Protein AF-0000000087545896 (afdb_homodimer)

Structure (mmCIF, N/CA/C/O backbone):
data_AF-0000000087545896-model_v1
#
loop_
_entity.id
_entity.type
_entity.pdbx_description
1 polymer PhaD
#
loop_
_atom_site.group_PDB
_atom_site.id
_atom_site.type_symbol
_atom_site.label_atom_id
_atom_site.label_alt_id
_atom_site.label_comp_id
_atom_site.label_asym_id
_atom_site.label_entity_id
_atom_site.label_seq_id
_atom_site.pdbx_PDB_ins_code
_atom_site.Cartn_x
_atom_site.Cartn_y
_atom_site.Cartn_z
_atom_site.occupancy
_atom_site.B_iso_or_equiv
_atom_site.auth_seq_id
_atom_site.auth_comp_id
_atom_site.auth_asym_id
_atom_site.auth_atom_id
_atom_site.pdbx_PDB_model_num
ATOM 1 N N . MET A 1 1 ? -28.578 -20.719 5.414 1 72.88 1 MET A N 1
ATOM 2 C CA . MET A 1 1 ? -27.656 -20.078 4.469 1 72.88 1 MET A CA 1
ATOM 3 C C . MET A 1 1 ? -27.5 -20.938 3.213 1 72.88 1 MET A C 1
ATOM 5 O O . MET A 1 1 ? -27.438 -22.172 3.297 1 72.88 1 MET A O 1
ATOM 9 N N . LYS A 1 2 ? -27.625 -20.297 2.045 1 90 2 LYS A N 1
ATOM 10 C CA . LYS A 1 2 ? -27.484 -21 0.767 1 90 2 LYS A CA 1
ATOM 11 C C . LYS A 1 2 ? -26.047 -21.484 0.567 1 90 2 LYS A C 1
ATOM 13 O O . LYS A 1 2 ? -25.109 -20.906 1.121 1 90 2 LYS A O 1
ATOM 18 N N . THR A 1 3 ? -25.922 -22.688 -0.006 1 94 3 THR A N 1
ATOM 19 C CA . THR A 1 3 ? -24.625 -23.312 -0.261 1 94 3 THR A CA 1
ATOM 20 C C . THR A 1 3 ? -23.672 -22.312 -0.908 1 94 3 THR A C 1
ATOM 22 O O . THR A 1 3 ? -22.484 -22.281 -0.563 1 94 3 THR A O 1
ATOM 25 N N . ARG A 1 4 ? -24.219 -21.562 -1.666 1 95.25 4 ARG A N 1
ATOM 26 C CA . ARG A 1 4 ? -23.422 -20.562 -2.363 1 95.25 4 ARG A CA 1
ATOM 27 C C . ARG A 1 4 ? -22.766 -19.609 -1.374 1 95.25 4 ARG A C 1
ATOM 29 O O . ARG A 1 4 ? -21.562 -19.312 -1.477 1 95.25 4 ARG A O 1
ATOM 36 N N . ASP A 1 5 ? -23.5 -19.109 -0.388 1 96.44 5 ASP A N 1
ATOM 37 C CA . ASP A 1 5 ? -22.984 -18.172 0.611 1 96.44 5 ASP A CA 1
ATOM 38 C C . ASP A 1 5 ? -21.953 -18.844 1.511 1 96.44 5 ASP A C 1
ATOM 40 O O . ASP A 1 5 ? -20.969 -18.219 1.909 1 96.44 5 ASP A O 1
ATOM 44 N N . ARG A 1 6 ? -22.188 -20.047 1.808 1 97.06 6 ARG A N 1
ATOM 45 C CA . ARG A 1 6 ? -21.25 -20.797 2.635 1 97.06 6 ARG A CA 1
ATOM 46 C C . ARG A 1 6 ? -19.906 -20.969 1.922 1 97.06 6 ARG A C 1
ATOM 48 O O . ARG A 1 6 ? -18.859 -20.906 2.551 1 97.06 6 ARG A O 1
ATOM 55 N N . ILE A 1 7 ? -20.047 -21.188 0.641 1 97.81 7 ILE A N 1
ATOM 56 C CA . ILE A 1 7 ? -18.844 -21.312 -0.163 1 97.81 7 ILE A CA 1
ATOM 57 C C . ILE A 1 7 ? -18.047 -20 -0.13 1 97.81 7 ILE A C 1
ATOM 59 O O . ILE A 1 7 ? -16.844 -20 0.077 1 97.81 7 ILE A O 1
ATOM 63 N N . LEU A 1 8 ? -18.766 -18.938 -0.292 1 98 8 LEU A N 1
ATOM 64 C CA . LEU A 1 8 ? -18.125 -17.625 -0.279 1 98 8 LEU A CA 1
ATOM 65 C C . LEU A 1 8 ? -17.469 -17.359 1.07 1 98 8 LEU A C 1
ATOM 67 O O . LEU A 1 8 ? -16.328 -16.875 1.128 1 98 8 LEU A O 1
ATOM 71 N N . GLU A 1 9 ? -18.109 -17.688 2.16 1 97.69 9 GLU A N 1
ATOM 72 C CA . GLU A 1 9 ? -17.562 -17.469 3.498 1 97.69 9 GLU A CA 1
ATOM 73 C C . GLU A 1 9 ? -16.312 -18.312 3.725 1 97.69 9 GLU A C 1
ATOM 75 O O . GLU A 1 9 ? -15.32 -17.812 4.27 1 97.69 9 GLU A O 1
ATOM 80 N N . CYS A 1 10 ? -16.359 -19.516 3.32 1 98.25 10 CYS A N 1
ATOM 81 C CA . CYS A 1 10 ? -15.219 -20.422 3.445 1 98.25 10 CYS A CA 1
ATOM 82 C C . CYS A 1 10 ? -14.047 -19.922 2.605 1 98.25 10 CYS A C 1
ATOM 84 O O . CYS A 1 10 ? -12.914 -19.891 3.078 1 98.25 10 CYS A O 1
ATOM 86 N N . ALA A 1 11 ? -14.359 -19.547 1.368 1 98.31 11 ALA A N 1
ATOM 87 C CA . ALA A 1 11 ? -13.328 -19.016 0.479 1 98.31 11 ALA A CA 1
ATOM 88 C C . ALA A 1 11 ? -12.672 -17.781 1.069 1 98.31 11 ALA A C 1
ATOM 90 O O . ALA A 1 11 ? -11.445 -17.641 1.043 1 98.31 11 ALA A O 1
ATOM 91 N N . LEU A 1 12 ? -13.5 -16.906 1.602 1 98.25 12 LEU A N 1
ATOM 92 C CA . LEU A 1 12 ? -12.992 -15.672 2.203 1 98.25 12 LEU A CA 1
ATOM 93 C C . LEU A 1 12 ? -12.008 -15.992 3.332 1 98.25 12 LEU A C 1
ATOM 95 O O . LEU A 1 12 ? -10.922 -15.406 3.396 1 98.25 12 LEU A O 1
ATOM 99 N N . HIS A 1 13 ? -12.375 -16.891 4.176 1 97.88 13 HIS A N 1
ATOM 100 C CA . HIS A 1 13 ? -11.523 -17.281 5.289 1 97.88 13 HIS A CA 1
ATOM 101 C C . HIS A 1 13 ? -10.195 -17.844 4.793 1 97.88 13 HIS A C 1
ATOM 103 O O . HIS A 1 13 ? -9.133 -17.406 5.246 1 97.88 13 HIS A O 1
ATOM 109 N N . LEU A 1 14 ? -10.234 -18.688 3.844 1 97.62 14 LEU A N 1
ATOM 110 C CA . LEU A 1 14 ? -9.031 -19.344 3.322 1 97.62 14 LEU A CA 1
ATOM 111 C C . LEU A 1 14 ? -8.156 -18.328 2.58 1 97.62 14 LEU A C 1
ATOM 113 O O . LEU A 1 14 ? -6.93 -18.328 2.734 1 97.62 14 LEU A O 1
ATOM 117 N N . PHE A 1 15 ? -8.789 -17.453 1.776 1 96.44 15 PHE A N 1
ATOM 118 C CA . PHE A 1 15 ? -8.047 -16.438 1.05 1 96.44 15 PHE A CA 1
ATOM 119 C C . PHE A 1 15 ? -7.352 -15.484 2.016 1 96.44 15 PHE A C 1
ATOM 121 O O . PHE A 1 15 ? -6.211 -15.078 1.786 1 96.44 15 PHE A O 1
ATOM 128 N N . ASN A 1 16 ? -7.996 -15.125 3.094 1 94.56 16 ASN A N 1
ATOM 129 C CA . ASN A 1 16 ? -7.391 -14.242 4.086 1 94.56 16 ASN A CA 1
ATOM 130 C C . ASN A 1 16 ? -6.23 -14.922 4.809 1 94.56 16 ASN A C 1
ATOM 132 O O . ASN A 1 16 ? -5.23 -14.281 5.125 1 94.56 16 ASN A O 1
ATOM 136 N N . GLU A 1 17 ? -6.285 -16.156 5.039 1 92.44 17 GLU A N 1
ATOM 137 C CA . GLU A 1 17 ? -5.305 -16.891 5.828 1 92.44 17 GLU A CA 1
ATOM 138 C C . GLU A 1 17 ? -4.074 -17.234 4.992 1 92.44 17 GLU A C 1
ATOM 140 O O . GLU A 1 17 ? -2.941 -17.094 5.453 1 92.44 17 GLU A O 1
ATOM 145 N N . LYS A 1 18 ? -4.34 -17.641 3.711 1 92.06 18 LYS A N 1
ATOM 146 C CA . LYS A 1 18 ? -3.254 -18.266 2.957 1 92.06 18 LYS A CA 1
ATOM 147 C C . LYS A 1 18 ? -2.877 -17.422 1.74 1 92.06 18 LYS A C 1
ATOM 149 O O . LYS A 1 18 ? -1.829 -17.656 1.129 1 92.06 18 LYS A O 1
ATOM 154 N N . GLY A 1 19 ? -3.707 -16.422 1.478 1 91.94 19 GLY A N 1
ATOM 155 C CA . GLY A 1 19 ? -3.547 -15.734 0.211 1 91.94 19 GLY A CA 1
ATOM 156 C C . GLY A 1 19 ? -4.258 -16.422 -0.941 1 91.94 19 GLY A C 1
ATOM 157 O O . GLY A 1 19 ? -4.152 -17.625 -1.107 1 91.94 19 GLY A O 1
ATOM 158 N N . GLU A 1 20 ? -4.93 -15.656 -1.762 1 93.5 20 GLU A N 1
ATOM 159 C CA . GLU A 1 20 ? -5.789 -16.156 -2.824 1 93.5 20 GLU A CA 1
ATOM 160 C C . GLU A 1 20 ? -5.016 -17.078 -3.771 1 93.5 20 GLU A C 1
ATOM 162 O O . GLU A 1 20 ? -5.492 -18.156 -4.129 1 93.5 20 GLU A O 1
ATOM 167 N N . PRO A 1 21 ? -3.77 -16.703 -4.219 1 88.88 21 PRO A N 1
ATOM 168 C CA . PRO A 1 21 ? -3.07 -17.562 -5.176 1 88.88 21 PRO A CA 1
ATOM 169 C C . PRO A 1 21 ? -2.744 -18.938 -4.605 1 88.88 21 PRO A C 1
ATOM 171 O O . PRO A 1 21 ? -2.484 -19.875 -5.363 1 88.88 21 PRO A O 1
ATOM 174 N N . ASN A 1 22 ? -2.859 -19.062 -3.342 1 89.44 22 ASN A N 1
ATOM 175 C CA . ASN A 1 22 ? -2.404 -20.297 -2.697 1 89.44 22 ASN A CA 1
ATOM 176 C C . ASN A 1 22 ? -3.576 -21.203 -2.334 1 89.44 22 ASN A C 1
ATOM 178 O O . ASN A 1 22 ? -3.389 -22.234 -1.687 1 89.44 22 ASN A O 1
ATOM 182 N N . VAL A 1 23 ? -4.73 -20.844 -2.686 1 94.88 23 VAL A N 1
ATOM 183 C CA . VAL A 1 23 ? -5.926 -21.609 -2.357 1 94.88 23 VAL A CA 1
ATOM 184 C C . VAL A 1 23 ? -6.602 -22.094 -3.639 1 94.88 23 VAL A C 1
ATOM 186 O O . VAL A 1 23 ? -6.906 -21.281 -4.523 1 94.88 23 VAL A O 1
ATOM 189 N N . SER A 1 24 ? -6.832 -23.391 -3.77 1 95.5 24 SER A N 1
ATOM 190 C CA . SER A 1 24 ? -7.535 -23.938 -4.922 1 95.5 24 SER A CA 1
ATOM 191 C C . SER A 1 24 ? -9.016 -24.156 -4.609 1 95.5 24 SER A C 1
ATOM 193 O O . SER A 1 24 ? -9.414 -24.203 -3.443 1 95.5 24 SER A O 1
ATOM 195 N N . THR A 1 25 ? -9.758 -24.266 -5.715 1 96.94 25 THR A N 1
ATOM 196 C CA . THR A 1 25 ? -11.172 -24.578 -5.527 1 96.94 25 THR A CA 1
ATOM 197 C C . THR A 1 25 ? -11.344 -25.953 -4.879 1 96.94 25 THR A C 1
ATOM 199 O O . THR A 1 25 ? -12.281 -26.172 -4.109 1 96.94 25 THR A O 1
ATOM 202 N N . LEU A 1 26 ? -10.484 -26.859 -5.188 1 97.31 26 LEU A N 1
ATOM 203 C CA . LEU A 1 26 ? -10.5 -28.188 -4.566 1 97.31 26 LEU A CA 1
ATOM 204 C C . LEU A 1 26 ? -10.328 -28.078 -3.057 1 97.31 26 LEU A C 1
ATOM 206 O O . LEU A 1 26 ? -11.039 -28.75 -2.297 1 97.31 26 LEU A O 1
ATOM 210 N N . GLU A 1 27 ? -9.43 -27.281 -2.588 1 97.88 27 GLU A N 1
ATOM 211 C CA . GLU A 1 27 ? -9.203 -27.078 -1.16 1 97.88 27 GLU A CA 1
ATOM 212 C C . GLU A 1 27 ? -10.445 -26.516 -0.478 1 97.88 27 GLU A C 1
ATOM 214 O O . GLU A 1 27 ? -10.789 -26.922 0.633 1 97.88 27 GLU A O 1
ATOM 219 N N . ILE A 1 28 ? -11.086 -25.594 -1.149 1 98.19 28 ILE A N 1
ATOM 220 C CA . ILE A 1 28 ? -12.305 -25 -0.607 1 98.19 28 ILE A CA 1
ATOM 221 C C . ILE A 1 28 ? -13.391 -26.078 -0.483 1 98.19 28 ILE A C 1
ATOM 223 O O . ILE A 1 28 ? -14.062 -26.172 0.545 1 98.19 28 ILE A O 1
ATOM 227 N N . ALA A 1 29 ? -13.523 -26.891 -1.522 1 98.19 29 ALA A N 1
ATOM 228 C CA . ALA A 1 29 ? -14.508 -27.969 -1.496 1 98.19 29 ALA A CA 1
ATOM 229 C C . ALA A 1 29 ? -14.227 -28.938 -0.34 1 98.19 29 ALA A C 1
ATOM 231 O O . ALA A 1 29 ? -15.148 -29.297 0.402 1 98.19 29 ALA A O 1
ATOM 232 N N . ASN A 1 30 ? -13.016 -29.25 -0.199 1 98.31 30 ASN A N 1
ATOM 233 C CA . ASN A 1 30 ? -12.609 -30.156 0.87 1 98.31 30 ASN A CA 1
ATOM 234 C C . ASN A 1 30 ? -12.914 -29.578 2.246 1 98.31 30 ASN A C 1
ATOM 236 O O . ASN A 1 30 ? -13.445 -30.281 3.113 1 98.31 30 ASN A O 1
ATOM 240 N N . GLU A 1 31 ? -12.602 -28.375 2.408 1 97.62 31 GLU A N 1
ATOM 241 C CA . GLU A 1 31 ? -12.836 -27.703 3.682 1 97.62 31 GLU A CA 1
ATOM 242 C C . GLU A 1 31 ? -14.328 -27.672 4.023 1 97.62 31 GLU A C 1
ATOM 244 O O . GLU A 1 31 ? -14.703 -27.781 5.191 1 97.62 31 GLU A O 1
ATOM 249 N N . MET A 1 32 ? -15.148 -27.594 3.014 1 97 32 MET A N 1
ATOM 250 C CA . MET A 1 32 ? -16.594 -27.484 3.18 1 97 32 MET A CA 1
ATOM 251 C C . MET A 1 32 ? -17.234 -28.859 3.275 1 97 32 MET A C 1
ATOM 253 O O . MET A 1 32 ? -18.391 -28.984 3.662 1 97 32 MET A O 1
ATOM 257 N N . GLY A 1 33 ? -16.469 -29.859 2.844 1 97.38 33 GLY A N 1
ATOM 258 C CA . GLY A 1 33 ? -17.016 -31.203 2.828 1 97.38 33 GLY A CA 1
ATOM 259 C C . GLY A 1 33 ? -17.969 -31.453 1.676 1 97.38 33 GLY A C 1
ATOM 260 O O . GLY A 1 33 ? -18.969 -32.156 1.827 1 97.38 33 GLY A O 1
ATOM 261 N N . ILE A 1 34 ? -17.734 -30.766 0.589 1 97.38 34 ILE A N 1
ATOM 262 C CA . ILE A 1 34 ? -18.547 -30.984 -0.601 1 97.38 34 ILE A CA 1
ATOM 263 C C . ILE A 1 34 ? -17.672 -31.453 -1.756 1 97.38 34 ILE A C 1
ATOM 265 O O . ILE A 1 34 ? -16.438 -31.391 -1.675 1 97.38 34 ILE A O 1
ATOM 269 N N . SER A 1 35 ? -18.297 -31.938 -2.789 1 96.56 35 SER A N 1
ATOM 270 C CA . SER A 1 35 ? -17.531 -32.375 -3.953 1 96.56 35 SER A CA 1
ATOM 271 C C . SER A 1 35 ? -17.094 -31.188 -4.805 1 96.56 35 SER A C 1
ATOM 273 O O . SER A 1 35 ? -17.766 -30.156 -4.832 1 96.56 35 SER A O 1
ATOM 275 N N . PRO A 1 36 ? -15.945 -31.359 -5.461 1 96.19 36 PRO A N 1
ATOM 276 C CA . PRO A 1 36 ? -15.547 -30.312 -6.406 1 96.19 36 PRO A CA 1
ATOM 277 C C . PRO A 1 36 ? -16.625 -30 -7.438 1 96.19 36 PRO A C 1
ATOM 279 O O . PRO A 1 36 ? -16.781 -28.844 -7.848 1 96.19 36 PRO A O 1
ATOM 282 N N . GLY A 1 37 ? -17.328 -31.031 -7.793 1 96.5 37 GLY A N 1
ATOM 283 C CA . GLY A 1 37 ? -18.422 -30.828 -8.727 1 96.5 37 GLY A CA 1
ATOM 284 C C . GLY A 1 37 ? -19.531 -29.953 -8.18 1 96.5 37 GLY A C 1
ATOM 285 O O . GLY A 1 37 ? -20.078 -29.109 -8.898 1 96.5 37 GLY A O 1
ATOM 286 N N . ASN A 1 38 ? -19.844 -30.203 -7.02 1 96.44 38 ASN A N 1
ATOM 287 C CA . ASN A 1 38 ? -20.844 -29.375 -6.355 1 96.44 38 ASN A CA 1
ATOM 288 C C . ASN A 1 38 ? -20.406 -27.922 -6.277 1 96.44 38 ASN A C 1
ATOM 290 O O . ASN A 1 38 ? -21.203 -27.016 -6.531 1 96.44 38 ASN A O 1
ATOM 294 N N . LEU A 1 39 ? -19.109 -27.656 -5.867 1 97.44 39 LEU A N 1
ATOM 295 C CA . LEU A 1 39 ? -18.594 -26.297 -5.832 1 97.44 39 LEU A CA 1
ATOM 296 C C . LEU A 1 39 ? -18.641 -25.656 -7.219 1 97.44 39 LEU A C 1
ATOM 298 O O . LEU A 1 39 ? -19.031 -24.5 -7.359 1 97.44 39 LEU A O 1
ATOM 302 N N . TYR A 1 40 ? -18.312 -26.438 -8.156 1 96.62 40 TYR A N 1
ATOM 303 C CA . TYR A 1 40 ? -18.266 -25.953 -9.531 1 96.62 40 TYR A CA 1
ATOM 304 C C . TYR A 1 40 ? -19.672 -25.562 -10.008 1 96.62 40 TYR A C 1
ATOM 306 O O . TYR A 1 40 ? -19.812 -24.625 -10.805 1 96.62 40 TYR A O 1
ATOM 314 N N . TYR A 1 41 ? -20.656 -26.281 -9.547 1 96.44 41 TYR A N 1
ATOM 315 C CA . TYR A 1 41 ? -22.047 -25.953 -9.875 1 96.44 41 TYR A CA 1
ATOM 316 C C . TYR A 1 41 ? -22.375 -24.531 -9.484 1 96.44 41 TYR A C 1
ATOM 318 O O . TYR A 1 41 ? -23.047 -23.812 -10.234 1 96.44 41 TYR A O 1
ATOM 326 N N . HIS A 1 42 ? -21.922 -24.062 -8.375 1 96.5 42 HIS A N 1
ATOM 327 C CA . HIS A 1 42 ? -22.219 -22.734 -7.863 1 96.5 42 HIS A CA 1
ATOM 328 C C . HIS A 1 42 ? -21.25 -21.703 -8.43 1 96.5 42 HIS A C 1
ATOM 330 O O . HIS A 1 42 ? -21.641 -20.578 -8.719 1 96.5 42 HIS A O 1
ATOM 336 N N . PHE A 1 43 ? -19.938 -22.078 -8.477 1 97.19 43 PHE A N 1
ATOM 337 C CA . PHE A 1 43 ? -18.875 -21.219 -8.984 1 97.19 43 PHE A CA 1
ATOM 338 C C . PHE A 1 43 ? -18 -21.969 -9.984 1 97.19 43 PHE A C 1
ATOM 340 O O . PHE A 1 43 ? -17.188 -22.812 -9.594 1 97.19 43 PHE A O 1
ATOM 347 N N . HIS A 1 44 ? -18.094 -21.562 -11.164 1 95.5 44 HIS A N 1
ATOM 348 C CA . HIS A 1 44 ? -17.391 -22.25 -12.242 1 95.5 44 HIS A CA 1
ATOM 349 C C . HIS A 1 44 ? -15.914 -21.828 -12.289 1 95.5 44 HIS A C 1
ATOM 351 O O . HIS A 1 44 ? -15.445 -21.312 -13.305 1 95.5 44 HIS A O 1
ATOM 357 N N . GLY A 1 45 ? -15.258 -21.953 -11.141 1 94 45 GLY A N 1
ATOM 358 C CA . GLY A 1 45 ? -13.844 -21.609 -11.047 1 94 45 GLY A CA 1
ATOM 359 C C . GLY A 1 45 ? -13.547 -20.578 -9.969 1 94 45 GLY A C 1
ATOM 360 O O . GLY A 1 45 ? -14.469 -20.094 -9.305 1 94 45 GLY A O 1
ATOM 361 N N . LYS A 1 46 ? -12.359 -20.203 -9.852 1 95.06 46 LYS A N 1
ATOM 362 C CA . LYS A 1 46 ? -11.898 -19.312 -8.797 1 95.06 46 LYS A CA 1
ATOM 363 C C . LYS A 1 46 ? -12.266 -17.859 -9.102 1 95.06 46 LYS A C 1
ATOM 365 O O . LYS A 1 46 ? -12.586 -17.094 -8.195 1 95.06 46 LYS A O 1
ATOM 370 N N . GLU A 1 47 ? -12.297 -17.516 -10.43 1 95.56 47 GLU A N 1
ATOM 371 C CA . GLU A 1 47 ? -12.547 -16.125 -10.82 1 95.56 47 GLU A CA 1
ATOM 372 C C . GLU A 1 47 ? -13.953 -15.688 -10.43 1 95.56 47 GLU A C 1
ATOM 374 O O . GLU A 1 47 ? -14.125 -14.656 -9.773 1 95.56 47 GLU A O 1
ATOM 379 N N . PRO A 1 48 ? -14.945 -16.5 -10.719 1 96.88 48 PRO A N 1
ATOM 380 C CA . PRO A 1 48 ? -16.281 -16.125 -10.266 1 96.88 48 PRO A CA 1
ATOM 381 C C . PRO A 1 48 ? -16.391 -16.062 -8.742 1 96.88 48 PRO A C 1
ATOM 383 O O . PRO A 1 48 ? -17.172 -15.266 -8.211 1 96.88 48 PRO A O 1
ATOM 386 N N . LEU A 1 49 ? -15.664 -16.891 -8.102 1 96.88 49 LEU A N 1
ATOM 387 C CA . LEU A 1 49 ? -15.633 -16.875 -6.648 1 96.88 49 LEU A CA 1
ATOM 388 C C . LEU A 1 49 ? -15.094 -15.547 -6.129 1 96.88 49 LEU A C 1
ATOM 390 O O . LEU A 1 49 ? -15.688 -14.93 -5.242 1 96.88 49 LEU A O 1
ATOM 394 N N . ILE A 1 50 ? -14.047 -15.031 -6.664 1 97.75 50 ILE A N 1
ATOM 395 C CA . ILE A 1 50 ? -13.414 -13.773 -6.277 1 97.75 50 ILE A CA 1
ATOM 396 C C . ILE A 1 50 ? -14.359 -12.617 -6.574 1 97.75 50 ILE A C 1
ATOM 398 O O . ILE A 1 50 ? -14.531 -11.719 -5.746 1 97.75 50 ILE A O 1
ATOM 402 N N . LEU A 1 51 ? -14.969 -12.68 -7.738 1 97.81 51 LEU A N 1
ATOM 403 C CA . LEU A 1 51 ? -15.906 -11.625 -8.117 1 97.81 51 LEU A CA 1
ATOM 404 C C . LEU A 1 51 ? -17.109 -11.602 -7.191 1 97.81 51 LEU A C 1
ATOM 406 O O . LEU A 1 51 ? -17.625 -10.531 -6.844 1 97.81 51 LEU A O 1
ATOM 410 N N . GLY A 1 52 ? -17.516 -12.828 -6.824 1 97.75 52 GLY A N 1
ATOM 411 C CA . GLY A 1 52 ? -18.609 -12.906 -5.855 1 97.75 52 GLY A CA 1
ATOM 412 C C . GLY A 1 52 ? -18.25 -12.305 -4.512 1 97.75 52 GLY A C 1
ATOM 413 O O . GLY A 1 52 ? -19.047 -11.578 -3.914 1 97.75 52 GLY A O 1
ATOM 414 N N . LEU A 1 53 ? -17.094 -12.547 -4.008 1 98.25 53 LEU A N 1
ATOM 415 C CA . LEU A 1 53 ? -16.609 -11.969 -2.76 1 98.25 53 LEU A CA 1
ATOM 416 C C . LEU A 1 53 ? -16.484 -10.453 -2.869 1 98.25 53 LEU A C 1
ATOM 418 O O . LEU A 1 53 ? -16.844 -9.727 -1.937 1 98.25 53 LEU A O 1
ATOM 422 N N . PHE A 1 54 ? -16.047 -9.977 -4.016 1 98.06 54 PHE A N 1
ATOM 423 C CA . PHE A 1 54 ? -15.914 -8.547 -4.246 1 98.06 54 PHE A CA 1
ATOM 424 C C . PHE A 1 54 ? -17.281 -7.867 -4.246 1 98.06 54 PHE A C 1
ATOM 426 O O . PHE A 1 54 ? -17.438 -6.77 -3.703 1 98.06 54 PHE A O 1
ATOM 433 N N . GLU A 1 55 ? -18.188 -8.492 -4.836 1 97.38 55 GLU A N 1
ATOM 434 C CA . GLU A 1 55 ? -19.547 -7.945 -4.848 1 97.38 55 GLU A CA 1
ATOM 435 C C . GLU A 1 55 ? -20.094 -7.82 -3.43 1 97.38 55 GLU A C 1
ATOM 437 O O . GLU A 1 55 ? -20.719 -6.809 -3.084 1 97.38 55 GLU A O 1
ATOM 442 N N . HIS A 1 56 ? -19.875 -8.859 -2.654 1 97.25 56 HIS A N 1
ATOM 443 C CA . HIS A 1 56 ? -20.281 -8.797 -1.258 1 97.25 56 HIS A CA 1
ATOM 444 C C . HIS A 1 56 ? -19.578 -7.652 -0.53 1 97.25 56 HIS A C 1
ATOM 446 O O . HIS A 1 56 ? -20.203 -6.922 0.239 1 97.25 56 HIS A O 1
ATOM 452 N N . PHE A 1 57 ? -18.375 -7.531 -0.783 1 97.88 57 PHE A N 1
ATOM 453 C CA . PHE A 1 57 ? -17.578 -6.461 -0.202 1 97.88 57 PHE A CA 1
ATOM 454 C C . PHE A 1 57 ? -18.156 -5.098 -0.557 1 97.88 57 PHE A C 1
ATOM 456 O O . PHE A 1 57 ? -18.344 -4.25 0.318 1 97.88 57 PHE A O 1
ATOM 463 N N . GLN A 1 58 ? -18.453 -4.887 -1.82 1 96.62 58 GLN A N 1
ATOM 464 C CA . GLN A 1 58 ? -19.016 -3.627 -2.289 1 96.62 58 GLN A CA 1
ATOM 465 C C . GLN A 1 58 ? -20.344 -3.328 -1.593 1 96.62 58 GLN A C 1
ATOM 467 O O . GLN A 1 58 ? -20.578 -2.203 -1.144 1 96.62 58 GLN A O 1
ATOM 472 N N . VAL A 1 59 ? -21.125 -4.312 -1.492 1 95.69 59 VAL A N 1
ATOM 473 C CA . VAL A 1 59 ? -22.438 -4.152 -0.887 1 95.69 59 VAL A CA 1
ATOM 474 C C . VAL A 1 59 ? -22.297 -3.771 0.584 1 95.69 59 VAL A C 1
ATOM 476 O O . VAL A 1 59 ? -23 -2.895 1.079 1 95.69 59 VAL A O 1
ATOM 479 N N . GLU A 1 60 ? -21.391 -4.387 1.246 1 95.19 60 GLU A N 1
ATOM 480 C CA . GLU A 1 60 ? -21.188 -4.152 2.674 1 95.19 60 GLU A CA 1
ATOM 481 C C . GLU A 1 60 ? -20.578 -2.779 2.93 1 95.19 60 GLU A C 1
ATOM 483 O O . GLU A 1 60 ? -20.859 -2.148 3.951 1 95.19 60 GLU A O 1
ATOM 488 N N . LEU A 1 61 ? -19.812 -2.326 1.989 1 95.31 61 LEU A N 1
ATOM 489 C CA . LEU A 1 61 ? -19.078 -1.071 2.174 1 95.31 61 LEU A CA 1
ATOM 490 C C . LEU A 1 61 ? -19.938 0.114 1.737 1 95.31 61 LEU A C 1
ATOM 492 O O . LEU A 1 61 ? -19.781 1.223 2.252 1 95.31 61 LEU A O 1
ATOM 496 N N . SER A 1 62 ? -20.875 -0.078 0.882 1 93.38 62 SER A N 1
ATOM 497 C CA . SER A 1 62 ? -21.625 0.97 0.206 1 93.38 62 SER A CA 1
ATOM 498 C C . SER A 1 62 ? -22.328 1.883 1.209 1 93.38 62 SER A C 1
ATOM 500 O O . SER A 1 62 ? -22.25 3.107 1.094 1 93.38 62 SER A O 1
ATOM 502 N N . PRO A 1 63 ? -22.922 1.352 2.275 1 90.88 63 PRO A N 1
ATOM 503 C CA . PRO A 1 63 ? -23.625 2.232 3.211 1 90.88 63 PRO A CA 1
ATOM 504 C C . PRO A 1 63 ? -22.688 3.182 3.947 1 90.88 63 PRO A C 1
ATOM 506 O O . PRO A 1 63 ? -23.109 4.246 4.406 1 90.88 63 PRO A O 1
ATOM 509 N N . LEU A 1 64 ? -21.469 2.781 4.051 1 89.44 64 LEU A N 1
ATOM 510 C CA . LEU A 1 64 ? -20.484 3.594 4.762 1 89.44 64 LEU A CA 1
ATOM 511 C C . LEU A 1 64 ? -19.938 4.703 3.869 1 89.44 64 LEU A C 1
ATOM 513 O O . LEU A 1 64 ? -19.375 5.684 4.359 1 89.44 64 LEU A O 1
ATOM 517 N N . LEU A 1 65 ? -20.062 4.582 2.604 1 88.75 65 LEU A N 1
ATOM 518 C CA . LEU A 1 65 ? -19.516 5.547 1.657 1 88.75 65 LEU A CA 1
ATOM 519 C C . LEU A 1 65 ? -20.562 6.609 1.303 1 88.75 65 LEU A C 1
ATOM 521 O O . LEU A 1 65 ? -20.234 7.605 0.654 1 88.75 65 LEU A O 1
ATOM 525 N N . ASP A 1 66 ? -21.75 6.484 1.724 1 78.25 66 ASP A N 1
ATOM 526 C CA . ASP A 1 66 ? -22.812 7.457 1.504 1 78.25 66 ASP A CA 1
ATOM 527 C C . ASP A 1 66 ? -23.406 7.934 2.83 1 78.25 66 ASP A C 1
ATOM 529 O O . ASP A 1 66 ? -24.562 7.621 3.15 1 78.25 66 ASP A O 1
ATOM 533 N N . PRO A 1 67 ? -22.469 8.602 3.602 1 64.12 67 PRO A N 1
ATOM 534 C CA . PRO A 1 67 ? -23.031 9.016 4.883 1 64.12 67 PRO A CA 1
ATOM 535 C C . PRO A 1 67 ? -24.094 10.102 4.734 1 64.12 67 PRO A C 1
ATOM 537 O O . PRO A 1 67 ? -24.094 10.844 3.748 1 64.12 67 PRO A O 1
ATOM 540 N N . PRO A 1 68 ? -25.031 10.008 5.598 1 59.59 68 PRO A N 1
ATOM 541 C CA . PRO A 1 68 ? -26.094 11.023 5.488 1 59.59 68 PRO A CA 1
ATOM 542 C C . PRO A 1 68 ? -25.531 12.445 5.488 1 59.59 68 PRO A C 1
ATOM 544 O O . PRO A 1 68 ? -24.609 12.75 6.25 1 59.59 68 PRO A O 1
ATOM 547 N N . ALA A 1 69 ? -25.766 13.227 4.391 1 57.22 69 ALA A N 1
ATOM 548 C CA . ALA A 1 69 ? -25.359 14.602 4.141 1 57.22 69 ALA A CA 1
ATOM 549 C C . ALA A 1 69 ? -25.531 15.469 5.383 1 57.22 69 ALA A C 1
ATOM 551 O O . ALA A 1 69 ? -24.734 16.375 5.641 1 57.22 69 ALA A O 1
ATOM 552 N N . ASP A 1 70 ? -26.578 15.328 6.012 1 54.97 70 ASP A N 1
ATOM 553 C CA . ASP A 1 70 ? -26.984 16.312 7.012 1 54.97 70 ASP A CA 1
ATOM 554 C C . ASP A 1 70 ? -26.422 15.969 8.383 1 54.97 70 ASP A C 1
ATOM 556 O O . ASP A 1 70 ? -26.812 16.578 9.391 1 54.97 70 ASP A O 1
ATOM 560 N N . ALA A 1 71 ? -25.531 15.047 8.391 1 55.12 71 ALA A N 1
ATOM 561 C CA . ALA A 1 71 ? -25.141 14.711 9.766 1 55.12 71 ALA A CA 1
ATOM 562 C C . ALA A 1 71 ? -24.125 15.703 10.312 1 55.12 71 ALA A C 1
ATOM 564 O O . ALA A 1 71 ? -23.062 15.914 9.719 1 55.12 71 ALA A O 1
ATOM 565 N N . GLN A 1 72 ? -24.562 16.734 10.945 1 61.62 72 GLN A N 1
ATOM 566 C CA . GLN A 1 72 ? -23.656 17.531 11.75 1 61.62 72 GLN A CA 1
ATOM 567 C C . GLN A 1 72 ? -22.844 16.641 12.695 1 61.62 72 GLN A C 1
ATOM 569 O O . GLN A 1 72 ? -23.281 16.344 13.805 1 61.62 72 GLN A O 1
ATOM 574 N N . LEU A 1 73 ? -21.781 16.031 12.094 1 64.81 73 LEU A N 1
ATOM 575 C CA . LEU A 1 73 ? -21.031 15.062 12.883 1 64.81 73 LEU A CA 1
ATOM 576 C C . LEU A 1 73 ? -19.938 15.742 13.688 1 64.81 73 LEU A C 1
ATOM 578 O O . LEU A 1 73 ? -19.344 16.719 13.234 1 64.81 73 LEU A O 1
ATOM 582 N N . ALA A 1 74 ? -19.938 15.383 14.961 1 72.56 74 ALA A N 1
ATOM 583 C CA . ALA A 1 74 ? -18.75 15.711 15.75 1 72.56 74 ALA A CA 1
ATOM 584 C C . ALA A 1 74 ? -17.516 15 15.203 1 72.56 74 ALA A C 1
ATOM 586 O O . ALA A 1 74 ? -17.625 13.961 14.555 1 72.56 74 ALA A O 1
ATOM 587 N N . PRO A 1 75 ? -16.344 15.633 15.305 1 71.31 75 PRO A N 1
ATOM 588 C CA . PRO A 1 75 ? -15.102 15.008 14.828 1 71.31 75 PRO A CA 1
ATOM 589 C C . PRO A 1 75 ? -14.984 13.547 15.25 1 71.31 75 PRO A C 1
ATOM 591 O O . PRO A 1 75 ? -14.5 12.719 14.477 1 71.31 75 PRO A O 1
ATOM 594 N N . GLU A 1 76 ? -15.453 13.258 16.375 1 76.19 76 GLU A N 1
ATOM 595 C CA . GLU A 1 76 ? -15.383 11.891 16.875 1 76.19 76 GLU A CA 1
ATOM 596 C C . GLU A 1 76 ? -16.203 10.938 16.016 1 76.19 76 GLU A C 1
ATOM 598 O O . GLU A 1 76 ? -15.844 9.766 15.867 1 76.19 76 GLU A O 1
ATOM 603 N N . ASP A 1 77 ? -17.234 11.469 15.469 1 79.44 77 ASP A N 1
ATOM 604 C CA . ASP A 1 77 ? -18.094 10.648 14.625 1 79.44 77 ASP A CA 1
ATOM 605 C C . ASP A 1 77 ? -17.406 10.281 13.32 1 79.44 77 ASP A C 1
ATOM 607 O O . ASP A 1 77 ? -17.594 9.18 12.797 1 79.44 77 ASP A O 1
ATOM 611 N N . TYR A 1 78 ? -16.594 11.141 12.898 1 80.44 78 TYR A N 1
ATOM 612 C CA . TYR A 1 78 ? -15.859 10.883 11.656 1 80.44 78 TYR A CA 1
ATOM 613 C C . TYR A 1 78 ? -14.859 9.75 11.836 1 80.44 78 TYR A C 1
ATOM 615 O O . TYR A 1 78 ? -14.711 8.891 10.961 1 80.44 78 TYR A O 1
ATOM 623 N N . TRP A 1 79 ? -14.289 9.703 13.016 1 87.12 79 TRP A N 1
ATOM 624 C CA . TRP A 1 79 ? -13.289 8.68 13.273 1 87.12 79 TRP A CA 1
ATOM 625 C C . TRP A 1 79 ? -13.938 7.305 13.43 1 87.12 79 TRP A C 1
ATOM 627 O O . TRP A 1 79 ? -13.367 6.293 13.023 1 87.12 79 TRP A O 1
ATOM 637 N N . LEU A 1 80 ? -15.117 7.305 14 1 86.06 80 LEU A N 1
ATOM 638 C CA . LEU A 1 80 ? -15.859 6.051 14.117 1 86.06 80 LEU A CA 1
ATOM 639 C C . LEU A 1 80 ? -16.25 5.52 12.742 1 86.06 80 LEU A C 1
ATOM 641 O O . LEU A 1 80 ? -16.188 4.312 12.5 1 86.06 80 LEU A O 1
ATOM 645 N N . PHE A 1 81 ? -16.594 6.469 11.961 1 86.06 81 PHE A N 1
ATOM 646 C CA . PHE A 1 81 ? -16.922 6.113 10.594 1 86.06 81 PHE A CA 1
ATOM 647 C C . PHE A 1 81 ? -15.734 5.473 9.891 1 86.06 81 PHE A C 1
ATOM 649 O O . PHE A 1 81 ? -15.859 4.426 9.258 1 86.06 81 PHE A O 1
ATOM 656 N N . LEU A 1 82 ? -14.594 6.023 10.008 1 91.62 82 LEU A N 1
ATOM 657 C CA . LEU A 1 82 ? -13.367 5.484 9.43 1 91.62 82 LEU A CA 1
ATOM 658 C C . LEU A 1 82 ? -13.047 4.117 10.023 1 91.62 82 LEU A C 1
ATOM 660 O O . LEU A 1 82 ? -12.609 3.215 9.312 1 91.62 82 LEU A O 1
ATOM 664 N N . HIS A 1 83 ? -13.297 4.004 11.273 1 94.44 83 HIS A N 1
ATOM 665 C CA . HIS A 1 83 ? -13.078 2.73 11.945 1 94.44 83 HIS A CA 1
ATOM 666 C C . HIS A 1 83 ? -13.891 1.614 11.297 1 94.44 83 HIS A C 1
ATOM 668 O O . HIS A 1 83 ? -13.359 0.533 11.031 1 94.44 83 HIS A O 1
ATOM 674 N N . LEU A 1 84 ? -15.109 1.893 11.016 1 94.62 84 LEU A N 1
ATOM 675 C CA . LEU A 1 84 ? -15.992 0.904 10.406 1 94.62 84 LEU A CA 1
ATOM 676 C C . LEU A 1 84 ? -15.516 0.56 8.992 1 94.62 84 LEU A C 1
ATOM 678 O O . LEU A 1 84 ? -15.578 -0.6 8.578 1 94.62 84 LEU A O 1
ATOM 682 N N . ILE A 1 85 ? -15.07 1.526 8.289 1 95.31 85 ILE A N 1
ATOM 683 C CA . ILE A 1 85 ? -14.547 1.292 6.949 1 95.31 85 ILE A CA 1
ATOM 684 C C . ILE A 1 85 ? -13.336 0.365 7.027 1 95.31 85 ILE A C 1
ATOM 686 O O . ILE A 1 85 ? -13.25 -0.623 6.293 1 95.31 85 ILE A O 1
ATOM 690 N N . VAL A 1 86 ? -12.406 0.645 7.941 1 96.75 86 VAL A N 1
ATOM 691 C CA . VAL A 1 86 ? -11.195 -0.159 8.07 1 96.75 86 VAL A CA 1
ATOM 692 C C . VAL A 1 86 ? -11.555 -1.581 8.492 1 96.75 86 VAL A C 1
ATOM 694 O O . VAL A 1 86 ? -10.938 -2.547 8.039 1 96.75 86 VAL A O 1
ATOM 697 N N . GLU A 1 87 ? -12.531 -1.736 9.297 1 96.81 87 GLU A N 1
ATOM 698 C CA . GLU A 1 87 ? -12.977 -3.066 9.695 1 96.81 87 GLU A CA 1
ATOM 699 C C . GLU A 1 87 ? -13.461 -3.869 8.492 1 96.81 87 GLU A C 1
ATOM 701 O O . GLU A 1 87 ? -13.188 -5.066 8.383 1 96.81 87 GLU A O 1
ATOM 706 N N . ARG A 1 88 ? -14.18 -3.191 7.695 1 96.5 88 ARG A N 1
ATOM 707 C CA . ARG A 1 88 ? -14.672 -3.867 6.5 1 96.5 88 ARG A CA 1
ATOM 708 C C . ARG A 1 88 ? -13.523 -4.238 5.566 1 96.5 88 ARG A C 1
ATOM 710 O O . ARG A 1 88 ? -13.5 -5.336 5.004 1 96.5 88 ARG A O 1
ATOM 717 N N . LEU A 1 89 ? -12.609 -3.346 5.406 1 96.25 89 LEU A N 1
ATOM 718 C CA . LEU A 1 89 ? -11.43 -3.629 4.598 1 96.25 89 LEU A CA 1
ATOM 719 C C . LEU A 1 89 ? -10.641 -4.805 5.168 1 96.25 89 LEU A C 1
ATOM 721 O O . LEU A 1 89 ? -10.172 -5.668 4.422 1 96.25 89 LEU A O 1
ATOM 725 N N . ALA A 1 90 ? -10.562 -4.855 6.492 1 96.44 90 ALA A N 1
ATOM 726 C CA . ALA A 1 90 ? -9.844 -5.934 7.168 1 96.44 90 ALA A CA 1
ATOM 727 C C . ALA A 1 90 ? -10.5 -7.285 6.902 1 96.44 90 ALA A C 1
ATOM 729 O O . ALA A 1 90 ? -9.812 -8.297 6.754 1 96.44 90 ALA A O 1
ATOM 730 N N . GLN A 1 91 ? -11.766 -7.262 6.809 1 96.81 91 GLN A N 1
ATOM 731 C CA . GLN A 1 91 ? -12.516 -8.492 6.582 1 96.81 91 GLN A CA 1
ATOM 732 C C . GLN A 1 91 ? -12.234 -9.062 5.195 1 96.81 91 GLN A C 1
ATOM 734 O O . GLN A 1 91 ? -12.328 -10.273 4.984 1 96.81 91 GLN A O 1
ATOM 739 N N . TYR A 1 92 ? -11.906 -8.227 4.281 1 97.12 92 TYR A N 1
ATOM 740 C CA . TYR A 1 92 ? -11.641 -8.641 2.908 1 97.12 92 TYR A CA 1
ATOM 741 C C . TYR A 1 92 ? -10.188 -8.367 2.529 1 97.12 92 TYR A C 1
ATOM 743 O O . TYR A 1 92 ? -9.898 -8.008 1.386 1 97.12 92 TYR A O 1
ATOM 751 N N . ARG A 1 93 ? -9.234 -8.492 3.455 1 94.5 93 ARG A N 1
ATOM 752 C CA . ARG A 1 93 ? -7.852 -8.047 3.324 1 94.5 93 ARG A CA 1
ATOM 753 C C . ARG A 1 93 ? -7.145 -8.773 2.186 1 94.5 93 ARG A C 1
ATOM 755 O O . ARG A 1 93 ? -6.242 -8.219 1.556 1 94.5 93 ARG A O 1
ATOM 762 N N . PHE A 1 94 ? -7.621 -9.992 1.801 1 94.19 94 PHE A N 1
ATOM 763 C CA . PHE A 1 94 ? -6.957 -10.719 0.726 1 94.19 94 PHE A CA 1
ATOM 764 C C . PHE A 1 94 ? -7.004 -9.922 -0.574 1 94.19 94 PHE A C 1
ATOM 766 O O . PHE A 1 94 ? -6.066 -9.984 -1.377 1 94.19 94 PHE A O 1
ATOM 773 N N . LEU A 1 95 ? -8.109 -9.148 -0.792 1 94.81 95 LEU A N 1
ATOM 774 C CA . LEU A 1 95 ? -8.281 -8.352 -2.002 1 94.81 95 LEU A CA 1
ATOM 775 C C . LEU A 1 95 ? -7.168 -7.312 -2.131 1 94.81 95 LEU A C 1
ATOM 777 O O . LEU A 1 95 ? -6.711 -7.02 -3.236 1 94.81 95 LEU A O 1
ATOM 781 N N . PHE A 1 96 ? -6.668 -6.867 -1.014 1 93.38 96 PHE A N 1
ATOM 782 C CA . PHE A 1 96 ? -5.754 -5.73 -1.013 1 93.38 96 PHE A CA 1
ATOM 783 C C . PHE A 1 96 ? -4.305 -6.203 -0.963 1 93.38 96 PHE A C 1
ATOM 785 O O . PHE A 1 96 ? -3.389 -5.449 -1.302 1 93.38 96 PHE A O 1
ATOM 792 N N . GLN A 1 97 ? -4.086 -7.41 -0.568 1 90.81 97 GLN A N 1
ATOM 793 C CA . GLN A 1 97 ? -2.748 -7.988 -0.524 1 90.81 97 GLN A CA 1
ATOM 794 C C . GLN A 1 97 ? -2.213 -8.242 -1.931 1 90.81 97 GLN A C 1
ATOM 796 O O . GLN A 1 97 ? -0.998 -8.289 -2.139 1 90.81 97 GLN A O 1
ATOM 801 N N . ASP A 1 98 ? -3.105 -8.352 -2.861 1 89.62 98 ASP A N 1
ATOM 802 C CA . ASP A 1 98 ? -2.721 -8.664 -4.234 1 89.62 98 ASP A CA 1
ATOM 803 C C . ASP A 1 98 ? -3.613 -7.926 -5.234 1 89.62 98 ASP A C 1
ATOM 805 O O . ASP A 1 98 ? -3.965 -8.477 -6.281 1 89.62 98 ASP A O 1
ATOM 809 N N . LEU A 1 99 ? -3.947 -6.777 -4.883 1 92.5 99 LEU A N 1
ATOM 810 C CA . LEU A 1 99 ? -4.992 -6.055 -5.602 1 92.5 99 LEU A CA 1
ATOM 811 C C . LEU A 1 99 ? -4.574 -5.785 -7.043 1 92.5 99 LEU A C 1
ATOM 813 O O . LEU A 1 99 ? -5.367 -5.965 -7.969 1 92.5 99 LEU A O 1
ATOM 817 N N . SER A 1 100 ? -3.354 -5.344 -7.258 1 88.69 100 SER A N 1
ATOM 818 C CA . SER A 1 100 ? -2.91 -4.996 -8.602 1 88.69 100 SER A CA 1
ATOM 819 C C . SER A 1 100 ? -2.922 -6.211 -9.523 1 88.69 100 SER A C 1
ATOM 821 O O . SER A 1 100 ? -3.35 -6.121 -10.672 1 88.69 100 SER A O 1
ATOM 823 N N . ASN A 1 101 ? -2.457 -7.332 -9.016 1 87.94 101 ASN A N 1
ATOM 824 C CA . ASN A 1 101 ? -2.48 -8.555 -9.812 1 87.94 101 ASN A CA 1
ATOM 825 C C . ASN A 1 101 ? -3.908 -9.016 -10.094 1 87.94 101 ASN A C 1
ATOM 827 O O . ASN A 1 101 ? -4.23 -9.414 -11.211 1 87.94 101 ASN A O 1
ATOM 831 N N . LEU A 1 102 ? -4.766 -8.992 -9.086 1 91.69 102 LEU A N 1
ATOM 832 C CA . LEU A 1 102 ? -6.164 -9.375 -9.242 1 91.69 102 LEU A CA 1
ATOM 833 C C . LEU A 1 102 ? -6.859 -8.484 -10.266 1 91.69 102 LEU A C 1
ATOM 835 O O . LEU A 1 102 ? -7.562 -8.977 -11.148 1 91.69 102 LEU A O 1
ATOM 839 N N . ALA A 1 103 ? -6.641 -7.203 -10.125 1 91.56 103 ALA A N 1
ATOM 840 C CA . ALA A 1 103 ? -7.238 -6.242 -11.055 1 91.56 103 ALA A CA 1
ATOM 841 C C . ALA A 1 103 ? -6.719 -6.449 -12.469 1 91.56 103 ALA A C 1
ATOM 843 O O . ALA A 1 103 ? -7.449 -6.242 -13.445 1 91.56 103 ALA A O 1
ATOM 844 N N . GLY A 1 104 ? -5.484 -6.785 -12.625 1 87.75 104 GLY A N 1
ATOM 845 C CA . GLY A 1 104 ? -4.902 -7.035 -13.938 1 87.75 104 GLY A CA 1
ATOM 846 C C . GLY A 1 104 ? -5.508 -8.234 -14.641 1 87.75 104 GLY A C 1
ATOM 847 O O . GLY A 1 104 ? -5.656 -8.234 -15.867 1 87.75 104 GLY A O 1
ATOM 848 N N . ARG A 1 105 ? -5.898 -9.188 -13.93 1 88.62 105 ARG A N 1
ATOM 849 C CA . ARG A 1 105 ? -6.387 -10.43 -14.516 1 88.62 105 ARG A CA 1
ATOM 850 C C . ARG A 1 105 ? -7.91 -10.43 -14.602 1 88.62 105 ARG A C 1
ATOM 852 O O . ARG A 1 105 ? -8.492 -11.227 -15.344 1 88.62 105 ARG A O 1
ATOM 859 N N . LEU A 1 106 ? -8.594 -9.586 -13.805 1 94.56 106 LEU A N 1
ATOM 860 C CA . LEU A 1 106 ? -10.047 -9.539 -13.734 1 94.56 106 LEU A CA 1
ATOM 861 C C . LEU A 1 106 ? -10.562 -8.133 -14.039 1 94.56 106 LEU A C 1
ATOM 863 O O . LEU A 1 106 ? -10.727 -7.32 -13.125 1 94.56 106 LEU A O 1
ATOM 867 N N . PRO A 1 107 ? -10.922 -7.863 -15.227 1 95.12 107 PRO A N 1
ATOM 868 C CA . PRO A 1 107 ? -11.328 -6.516 -15.625 1 95.12 107 PRO A CA 1
ATOM 869 C C . PRO A 1 107 ? -12.547 -6.016 -14.852 1 95.12 107 PRO A C 1
ATOM 871 O O . PRO A 1 107 ? -12.625 -4.828 -14.523 1 95.12 107 PRO A O 1
ATOM 874 N N . LYS A 1 108 ? -13.414 -6.918 -14.609 1 96.81 108 LYS A N 1
ATOM 875 C CA . LYS A 1 108 ? -14.602 -6.527 -13.852 1 96.81 108 LYS A CA 1
ATOM 876 C C . LYS A 1 108 ? -14.227 -6.078 -12.438 1 96.81 108 LYS A C 1
ATOM 878 O O . LYS A 1 108 ? -14.789 -5.109 -11.922 1 96.81 108 LYS A O 1
ATOM 883 N N . LEU A 1 109 ? -13.352 -6.758 -11.859 1 97.19 109 LEU A N 1
ATOM 884 C CA . LEU A 1 109 ? -12.859 -6.367 -10.539 1 97.19 109 LEU A CA 1
ATOM 885 C C . LEU A 1 109 ? -12.141 -5.027 -10.602 1 97.19 109 LEU A C 1
ATOM 887 O O . LEU A 1 109 ? -12.336 -4.168 -9.742 1 97.19 109 LEU A O 1
ATOM 891 N N . ALA A 1 110 ? -11.32 -4.836 -11.609 1 96.5 110 ALA A N 1
ATOM 892 C CA . ALA A 1 110 ? -10.586 -3.586 -11.789 1 96.5 110 ALA A CA 1
ATOM 893 C C . ALA A 1 110 ? -11.539 -2.395 -11.867 1 96.5 110 ALA A C 1
ATOM 895 O O . ALA A 1 110 ? -11.344 -1.396 -11.164 1 96.5 110 ALA A O 1
ATOM 896 N N . LYS A 1 111 ? -12.523 -2.529 -12.641 1 97.12 111 LYS A N 1
ATOM 897 C CA . LYS A 1 111 ? -13.516 -1.47 -12.781 1 97.12 111 LYS A CA 1
ATOM 898 C C . LYS A 1 111 ? -14.242 -1.212 -11.469 1 97.12 111 LYS A C 1
ATOM 900 O O . LYS A 1 111 ? -14.438 -0.059 -11.078 1 97.12 111 LYS A O 1
ATOM 905 N N . GLY A 1 112 ? -14.609 -2.279 -10.852 1 97.06 112 GLY A N 1
ATOM 906 C CA . GLY A 1 112 ? -15.312 -2.154 -9.578 1 97.06 112 GLY A CA 1
ATOM 907 C C . GLY A 1 112 ? -14.484 -1.471 -8.508 1 97.06 112 GLY A C 1
ATOM 908 O O . GLY A 1 112 ? -14.992 -0.631 -7.766 1 97.06 112 GLY A O 1
ATOM 909 N N . ILE A 1 113 ? -13.258 -1.815 -8.461 1 97.19 113 ILE A N 1
ATOM 910 C CA . ILE A 1 113 ? -12.359 -1.229 -7.473 1 97.19 113 ILE A CA 1
ATOM 911 C C . ILE A 1 113 ? -12.203 0.266 -7.742 1 97.19 113 ILE A C 1
ATOM 913 O O . ILE A 1 113 ? -12.25 1.079 -6.816 1 97.19 113 ILE A O 1
ATOM 917 N N . ARG A 1 114 ? -12.031 0.645 -8.945 1 97.25 114 ARG A N 1
ATOM 918 C CA . ARG A 1 114 ? -11.867 2.053 -9.289 1 97.25 114 ARG A CA 1
ATOM 919 C C . ARG A 1 114 ? -13.117 2.854 -8.945 1 97.25 114 ARG A C 1
ATOM 921 O O . ARG A 1 114 ? -13.031 3.977 -8.453 1 97.25 114 ARG A O 1
ATOM 928 N N . GLN A 1 115 ? -14.203 2.262 -9.18 1 96.81 115 GLN A N 1
ATOM 929 C CA . GLN A 1 115 ? -15.453 2.912 -8.812 1 96.81 115 GLN A CA 1
ATOM 930 C C . GLN A 1 115 ? -15.562 3.088 -7.297 1 96.81 115 GLN A C 1
ATOM 932 O O . GLN A 1 115 ? -15.969 4.148 -6.816 1 96.81 115 GLN A O 1
ATOM 937 N N . LEU A 1 116 ? -15.242 2.072 -6.676 1 95.94 116 LEU A N 1
ATOM 938 C CA . LEU A 1 116 ? -15.258 2.105 -5.219 1 95.94 116 LEU A CA 1
ATOM 939 C C . LEU A 1 116 ? -14.305 3.172 -4.688 1 95.94 116 LEU A C 1
ATOM 941 O O . LEU A 1 116 ? -14.664 3.934 -3.785 1 95.94 116 LEU A O 1
ATOM 945 N N . LEU A 1 117 ? -13.141 3.262 -5.242 1 96.5 117 LEU A N 1
ATOM 946 C CA . LEU A 1 117 ? -12.148 4.242 -4.809 1 96.5 117 LEU A CA 1
ATOM 947 C C . LEU A 1 117 ? -12.625 5.66 -5.102 1 96.5 117 LEU A C 1
ATOM 949 O O . LEU A 1 117 ? -12.414 6.566 -4.293 1 96.5 117 LEU A O 1
ATOM 953 N N . ASN A 1 118 ? -13.266 5.828 -6.18 1 96.62 118 ASN A N 1
ATOM 954 C CA . ASN A 1 118 ? -13.828 7.133 -6.496 1 96.62 118 ASN A CA 1
ATOM 955 C C . ASN A 1 118 ? -14.891 7.547 -5.484 1 96.62 118 ASN A C 1
ATOM 957 O O . ASN A 1 118 ? -14.922 8.695 -5.039 1 96.62 118 ASN A O 1
ATOM 961 N N . ALA A 1 119 ? -15.727 6.625 -5.164 1 95.88 119 ALA A N 1
ATOM 962 C CA . ALA A 1 119 ? -16.75 6.895 -4.16 1 95.88 119 ALA A CA 1
ATOM 963 C C . ALA A 1 119 ? -16.125 7.219 -2.807 1 95.88 119 ALA A C 1
ATOM 965 O O . ALA A 1 119 ? -16.547 8.156 -2.129 1 95.88 119 ALA A O 1
ATOM 966 N N . LEU A 1 120 ? -15.172 6.465 -2.42 1 95.81 120 LEU A N 1
ATOM 967 C CA . LEU A 1 120 ? -14.461 6.68 -1.163 1 95.81 120 LEU A CA 1
ATOM 968 C C . LEU A 1 120 ? -13.82 8.062 -1.13 1 95.81 120 LEU A C 1
ATOM 970 O O . LEU A 1 120 ? -13.977 8.805 -0.155 1 95.81 120 LEU A O 1
ATOM 974 N N . LYS A 1 121 ? -13.172 8.438 -2.191 1 96.75 121 LYS A N 1
ATOM 975 C CA . LYS A 1 121 ? -12.5 9.734 -2.27 1 96.75 1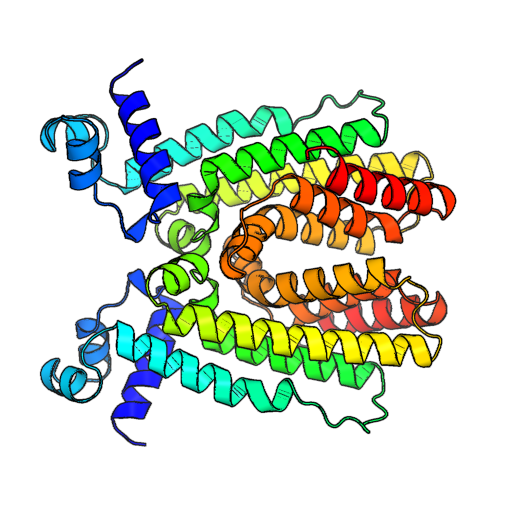21 LYS A CA 1
ATOM 976 C C . LYS A 1 121 ? -13.508 10.875 -2.217 1 96.75 121 LYS A C 1
ATOM 978 O O . LYS A 1 121 ? -13.25 11.906 -1.592 1 96.75 121 LYS A O 1
ATOM 983 N N . ARG A 1 122 ? -14.594 10.688 -2.852 1 95 122 ARG A N 1
ATOM 984 C CA . ARG A 1 122 ? -15.641 11.703 -2.797 1 95 122 ARG A CA 1
ATOM 985 C C . ARG A 1 122 ? -16.141 11.891 -1.368 1 95 122 ARG A C 1
ATOM 987 O O . ARG A 1 122 ? -16.328 13.023 -0.92 1 95 122 ARG A O 1
ATOM 994 N N . THR A 1 123 ? -16.344 10.82 -0.732 1 92.31 123 THR A N 1
ATOM 995 C CA . THR A 1 123 ? -16.812 10.867 0.653 1 92.31 123 THR A CA 1
ATOM 996 C C . THR A 1 123 ? -15.773 11.562 1.537 1 92.31 123 THR A C 1
ATOM 998 O O . THR A 1 123 ? -16.109 12.453 2.32 1 92.31 123 THR A O 1
ATOM 1001 N N . LEU A 1 124 ? -14.516 11.188 1.413 1 94.19 124 LEU A N 1
ATOM 1002 C CA . LEU A 1 124 ? -13.438 11.789 2.191 1 94.19 124 LEU A CA 1
ATOM 1003 C C . LEU A 1 124 ? -13.344 13.289 1.912 1 94.19 124 LEU A C 1
ATOM 1005 O O . LEU A 1 124 ? -13.188 14.086 2.838 1 94.19 124 LEU A O 1
ATOM 1009 N N . ALA A 1 125 ? -13.445 13.625 0.649 1 93.69 125 ALA A N 1
ATOM 1010 C CA . ALA A 1 125 ? -13.398 15.031 0.26 1 93.69 125 ALA A CA 1
ATOM 1011 C C . ALA A 1 125 ? -14.539 15.812 0.905 1 93.69 125 ALA A C 1
ATOM 1013 O O . ALA A 1 125 ? -14.336 16.938 1.379 1 93.69 125 ALA A O 1
ATOM 1014 N N . SER A 1 126 ? -15.648 15.234 0.922 1 90.06 126 SER A N 1
ATOM 1015 C CA . SER A 1 126 ? -16.812 15.883 1.524 1 90.06 126 SER A CA 1
ATOM 1016 C C . SER A 1 126 ? -16.609 16.094 3.02 1 90.06 126 SER A C 1
ATOM 1018 O O . SER A 1 126 ? -16.938 17.156 3.549 1 90.06 126 SER A O 1
ATOM 1020 N N . LEU A 1 127 ? -16.109 15.125 3.709 1 87.56 127 LEU A N 1
ATOM 1021 C CA . LEU A 1 127 ? -15.867 15.227 5.141 1 87.56 127 LEU A CA 1
ATOM 1022 C C . LEU A 1 127 ? -14.844 16.328 5.438 1 87.56 127 LEU A C 1
ATOM 1024 O O . LEU A 1 127 ? -15.039 17.141 6.344 1 87.56 127 LEU A O 1
ATOM 1028 N N . LEU A 1 128 ? -13.742 16.391 4.664 1 90.06 128 LEU A N 1
ATOM 1029 C CA . LEU A 1 128 ? -12.719 17.406 4.852 1 90.06 128 LEU A CA 1
ATOM 1030 C C . LEU A 1 128 ? -13.258 18.797 4.535 1 90.06 128 LEU A C 1
ATOM 1032 O O . LEU A 1 128 ? -12.906 19.781 5.203 1 90.06 128 LEU A O 1
ATOM 1036 N N . ALA A 1 129 ? -14.086 18.844 3.566 1 88.62 129 ALA A N 1
ATOM 1037 C CA . ALA A 1 129 ? -14.719 20.109 3.211 1 88.62 129 ALA A CA 1
ATOM 1038 C C . ALA A 1 129 ? -15.594 20.625 4.348 1 88.62 129 ALA A C 1
ATOM 1040 O O . ALA A 1 129 ? -15.641 21.828 4.605 1 88.62 129 ALA A O 1
ATOM 1041 N N . GLN A 1 130 ? -16.297 19.75 4.973 1 85.5 130 GLN A N 1
ATOM 1042 C CA . GLN A 1 130 ? -17.125 20.125 6.109 1 85.5 130 GLN A CA 1
ATOM 1043 C C . GLN A 1 130 ? -16.281 20.656 7.262 1 85.5 130 GLN A C 1
ATOM 1045 O O . GLN A 1 130 ? -16.625 21.656 7.895 1 85.5 130 GLN A O 1
ATOM 1050 N N . LEU A 1 131 ? -15.172 19.984 7.535 1 85.38 131 LEU A N 1
ATOM 1051 C CA . LEU A 1 131 ? -14.25 20.453 8.562 1 85.38 131 LEU A CA 1
ATOM 1052 C C . LEU A 1 131 ? -13.703 21.828 8.211 1 85.38 131 LEU A C 1
ATOM 1054 O O . LEU A 1 131 ? -13.547 22.688 9.086 1 85.38 131 LEU A O 1
ATOM 1058 N N . LYS A 1 132 ? -13.453 22.047 6.969 1 88.88 132 LYS A N 1
ATOM 1059 C CA . LYS A 1 132 ? -12.977 23.344 6.5 1 88.88 132 LYS A CA 1
ATOM 1060 C C . LYS A 1 132 ? -14.047 24.422 6.66 1 88.88 132 LYS A C 1
ATOM 1062 O O . LYS A 1 132 ? -13.758 25.531 7.113 1 88.88 132 LYS A O 1
ATOM 1067 N N . ALA A 1 133 ? -15.227 24.047 6.359 1 86.31 133 ALA A N 1
ATOM 1068 C CA . ALA A 1 133 ? -16.344 24.984 6.461 1 86.31 133 ALA A CA 1
ATOM 1069 C C . ALA A 1 133 ? -16.578 25.406 7.91 1 86.31 133 ALA A C 1
ATOM 1071 O O . ALA A 1 133 ? -17.016 26.531 8.18 1 86.31 133 ALA A O 1
ATOM 1072 N N . GLN A 1 134 ? -16.266 24.562 8.82 1 85.12 134 GLN A N 1
ATOM 1073 C CA . GLN A 1 134 ? -16.406 24.812 10.25 1 85.12 134 GLN A CA 1
ATOM 1074 C C . GLN A 1 134 ? -15.219 25.594 10.797 1 85.12 134 GLN A C 1
ATOM 1076 O O . GLN A 1 134 ? -15.141 25.859 12 1 85.12 134 GLN A O 1
ATOM 1081 N N . GLY A 1 135 ? -14.273 25.859 9.945 1 85.75 135 GLY A N 1
ATOM 1082 C CA . GLY A 1 135 ? -13.109 26.656 10.328 1 85.75 135 GLY A CA 1
ATOM 1083 C C . GLY A 1 135 ? -12.07 25.844 11.094 1 85.75 135 GLY A C 1
ATOM 1084 O O . GLY A 1 135 ? -11.25 26.422 11.812 1 85.75 135 GLY A O 1
ATOM 1085 N N . LEU A 1 136 ? -12.109 24.562 10.93 1 86.81 136 LEU A N 1
ATOM 1086 C CA . LEU A 1 136 ? -11.195 23.703 11.68 1 86.81 136 LEU A CA 1
ATOM 1087 C C . LEU A 1 136 ? -9.984 23.328 10.836 1 86.81 136 LEU A C 1
ATOM 1089 O O . LEU A 1 136 ? -8.945 22.953 11.375 1 86.81 136 LEU A O 1
ATOM 1093 N N . LEU A 1 137 ? -10.148 23.359 9.523 1 87.62 137 LEU A N 1
ATOM 1094 C CA . LEU A 1 137 ? -9.094 22.969 8.594 1 87.62 137 LEU A CA 1
ATOM 1095 C C . LEU A 1 137 ? -8.516 24.188 7.883 1 87.62 137 LEU A C 1
ATOM 1097 O O . LEU A 1 137 ? -9.266 25.031 7.379 1 87.62 137 LEU A O 1
ATOM 1101 N N . VAL A 1 138 ? -7.168 24.359 7.758 1 86.31 138 VAL A N 1
ATOM 1102 C CA . VAL A 1 138 ? -6.516 25.562 7.266 1 86.31 138 VAL A CA 1
ATOM 1103 C C . VAL A 1 138 ? -5.816 25.281 5.941 1 86.31 138 VAL A C 1
ATOM 1105 O O . VAL A 1 138 ? -5.312 26.188 5.285 1 86.31 138 VAL A O 1
ATOM 1108 N N . SER A 1 139 ? -5.82 24.141 5.391 1 87.69 139 SER A N 1
ATOM 1109 C CA . SER A 1 139 ? -5.066 23.797 4.191 1 87.69 139 SER A CA 1
ATOM 1110 C C . SER A 1 139 ? -5.84 24.156 2.928 1 87.69 139 SER A C 1
ATOM 1112 O O . SER A 1 139 ? -7.074 24.203 2.943 1 87.69 139 SER A O 1
ATOM 1114 N N . GLY A 1 140 ? -5.059 24.469 1.864 1 87.81 140 GLY A N 1
ATOM 1115 C CA . GLY A 1 140 ? -5.652 24.797 0.58 1 87.81 140 GLY A CA 1
ATOM 1116 C C . GLY A 1 140 ? -6.188 23.594 -0.161 1 87.81 140 GLY A C 1
ATOM 1117 O O . GLY A 1 140 ? -6.039 22.453 0.3 1 87.81 140 GLY A O 1
ATOM 1118 N N . THR A 1 141 ? -6.832 23.875 -1.278 1 87.69 141 THR A N 1
ATOM 1119 C CA . THR A 1 141 ? -7.52 22.875 -2.074 1 87.69 141 THR A CA 1
ATOM 1120 C C . THR A 1 141 ? -6.539 21.797 -2.553 1 87.69 141 THR A C 1
ATOM 1122 O O . THR A 1 141 ? -6.832 20.609 -2.484 1 87.69 141 THR A O 1
ATOM 1125 N N . GLN A 1 142 ? -5.395 22.219 -2.977 1 89.19 142 GLN A N 1
ATOM 1126 C CA . GLN A 1 142 ? -4.406 21.266 -3.484 1 89.19 142 GLN A CA 1
ATOM 1127 C C . GLN A 1 142 ? -3.934 20.328 -2.385 1 89.19 142 GLN A C 1
ATOM 1129 O O . GLN A 1 142 ? -3.834 19.109 -2.602 1 89.19 142 GLN A O 1
ATOM 1134 N N . ALA A 1 143 ? -3.646 20.906 -1.291 1 92.25 143 ALA A N 1
ATOM 1135 C CA . ALA A 1 143 ? -3.193 20.109 -0.16 1 92.25 143 ALA A CA 1
ATOM 1136 C C . ALA A 1 143 ? -4.289 19.141 0.309 1 92.25 143 ALA A C 1
ATOM 1138 O O . ALA A 1 143 ? -4.008 18 0.683 1 92.25 143 ALA A O 1
ATOM 1139 N N . LEU A 1 144 ? -5.52 19.594 0.249 1 93.56 144 LEU A N 1
ATOM 1140 C CA . LEU A 1 144 ? -6.629 18.75 0.672 1 93.56 144 LEU A CA 1
ATOM 1141 C C . LEU A 1 144 ? -6.848 17.609 -0.312 1 93.56 144 LEU A C 1
ATOM 1143 O O . LEU A 1 144 ? -7.18 16.484 0.091 1 93.56 144 LEU A O 1
ATOM 1147 N N . GLY A 1 145 ? -6.719 17.906 -1.584 1 95.25 145 GLY A N 1
ATOM 1148 C CA . GLY A 1 145 ? -6.773 16.844 -2.574 1 95.25 145 GLY A CA 1
ATOM 1149 C C . GLY A 1 145 ? -5.73 15.766 -2.354 1 95.25 145 GLY A C 1
ATOM 1150 O O . GLY A 1 145 ? -6.035 14.57 -2.43 1 95.25 145 GLY A O 1
ATOM 1151 N N . GLN A 1 146 ? -4.539 16.188 -2.072 1 95.38 146 GLN A N 1
ATOM 1152 C CA . GLN A 1 146 ? -3.471 15.234 -1.801 1 95.38 146 GLN A CA 1
ATOM 1153 C C . GLN A 1 146 ? -3.736 14.461 -0.512 1 95.38 146 GLN A C 1
ATOM 1155 O O . GLN A 1 146 ? -3.408 13.273 -0.412 1 95.38 146 GLN A O 1
ATOM 1160 N N . LEU A 1 147 ? -4.297 15.18 0.45 1 96.94 147 LEU A N 1
ATOM 1161 C CA . LEU A 1 147 ? -4.645 14.516 1.704 1 96.94 147 LEU A CA 1
ATOM 1162 C C . LEU A 1 147 ? -5.648 13.391 1.466 1 96.94 147 LEU A C 1
ATOM 1164 O O . LEU A 1 147 ? -5.512 12.305 2.027 1 96.94 147 LEU A O 1
ATOM 1168 N N . VAL A 1 148 ? -6.625 13.594 0.6 1 97.31 148 VAL A N 1
ATOM 1169 C CA . VAL A 1 148 ? -7.602 12.57 0.24 1 97.31 148 VAL A CA 1
ATOM 1170 C C . VAL A 1 148 ? -6.883 11.367 -0.36 1 97.31 148 VAL A C 1
ATOM 1172 O O . VAL A 1 148 ? -7.156 10.219 0.017 1 97.31 148 VAL A O 1
ATOM 1175 N N . GLU A 1 149 ? -5.938 11.594 -1.246 1 97.56 149 GLU A N 1
ATOM 1176 C CA . GLU A 1 149 ? -5.172 10.516 -1.861 1 97.56 149 GLU A CA 1
ATOM 1177 C C . GLU A 1 149 ? -4.379 9.742 -0.814 1 97.56 149 GLU A C 1
ATOM 1179 O O . GLU A 1 149 ? -4.352 8.508 -0.838 1 97.56 149 GLU A O 1
ATOM 1184 N N . GLN A 1 150 ? -3.818 10.477 0.075 1 97.81 150 GLN A N 1
ATOM 1185 C CA . GLN A 1 150 ? -2.984 9.836 1.083 1 97.81 150 GLN A CA 1
ATOM 1186 C C . GLN A 1 150 ? -3.826 8.992 2.041 1 97.81 150 GLN A C 1
ATOM 1188 O O . GLN A 1 150 ? -3.426 7.895 2.428 1 97.81 150 GLN A O 1
ATOM 1193 N N . ILE A 1 151 ? -4.945 9.539 2.457 1 97.81 151 ILE A N 1
ATOM 1194 C CA . ILE A 1 151 ? -5.836 8.781 3.332 1 97.81 151 ILE A CA 1
ATOM 1195 C C . ILE A 1 151 ? -6.305 7.516 2.621 1 97.81 151 ILE A C 1
ATOM 1197 O O . ILE A 1 151 ? -6.34 6.438 3.219 1 97.81 151 ILE A O 1
ATOM 1201 N N . THR A 1 152 ? -6.652 7.621 1.37 1 97.75 152 THR A N 1
ATOM 1202 C CA . THR A 1 152 ? -7.09 6.469 0.59 1 97.75 152 THR A CA 1
ATOM 1203 C C . THR A 1 152 ? -5.988 5.414 0.521 1 97.75 152 THR A C 1
ATOM 1205 O O . THR A 1 152 ? -6.238 4.23 0.768 1 97.75 152 THR A O 1
ATOM 1208 N N . LEU A 1 153 ? -4.797 5.84 0.225 1 97.62 153 LEU A N 1
ATOM 1209 C CA . LEU A 1 153 ? -3.65 4.938 0.188 1 97.62 153 LEU A CA 1
ATOM 1210 C C . LEU A 1 153 ? -3.469 4.23 1.528 1 97.62 153 LEU A C 1
ATOM 1212 O O . LEU A 1 153 ? -3.256 3.018 1.572 1 97.62 153 LEU A O 1
ATOM 1216 N N . THR A 1 154 ? -3.562 4.98 2.594 1 97.94 154 THR A N 1
ATOM 1217 C CA . THR A 1 154 ? -3.406 4.43 3.936 1 97.94 154 THR A CA 1
ATOM 1218 C C . THR A 1 154 ? -4.492 3.4 4.227 1 97.94 154 THR A C 1
ATOM 1220 O O . THR A 1 154 ? -4.207 2.316 4.742 1 97.94 154 THR A O 1
ATOM 1223 N N . LEU A 1 155 ? -5.715 3.699 3.861 1 96.88 155 LEU A N 1
ATOM 1224 C CA . LEU A 1 155 ? -6.828 2.775 4.051 1 96.88 155 LEU A CA 1
ATOM 1225 C C . LEU A 1 155 ? -6.578 1.462 3.316 1 96.88 155 LEU A C 1
ATOM 1227 O O . LEU A 1 155 ? -6.793 0.383 3.873 1 96.88 155 LEU A O 1
ATOM 1231 N N . LEU A 1 156 ? -6.078 1.559 2.176 1 95.88 156 LEU A N 1
ATOM 1232 C CA . LEU A 1 156 ? -5.926 0.382 1.326 1 95.88 156 LEU A CA 1
ATOM 1233 C C . LEU A 1 156 ? -4.766 -0.486 1.8 1 95.88 156 LEU A C 1
ATOM 1235 O O . LEU A 1 156 ? -4.836 -1.715 1.734 1 95.88 156 LEU A O 1
ATOM 1239 N N . PHE A 1 157 ? -3.662 0.155 2.355 1 96.38 157 PHE A N 1
ATOM 1240 C CA . PHE A 1 157 ? -2.422 -0.61 2.371 1 96.38 157 PHE A CA 1
ATOM 1241 C C . PHE A 1 157 ? -1.861 -0.704 3.785 1 96.38 157 PHE A C 1
ATOM 1243 O O . PHE A 1 157 ? -0.937 -1.479 4.043 1 96.38 157 PHE A O 1
ATOM 1250 N N . SER A 1 158 ? -2.406 0.064 4.73 1 96.69 158 SER A N 1
ATOM 1251 C CA . SER A 1 158 ? -1.839 0.091 6.074 1 96.69 158 SER A CA 1
ATOM 1252 C C . SER A 1 158 ? -1.927 -1.278 6.742 1 96.69 158 SER A C 1
ATOM 1254 O O . SER A 1 158 ? -0.994 -1.702 7.426 1 96.69 158 SER A O 1
ATOM 1256 N N . LEU A 1 159 ? -2.979 -2.008 6.555 1 95.06 159 LEU A N 1
ATOM 1257 C CA . LEU A 1 159 ? -3.109 -3.334 7.145 1 95.06 159 LEU A CA 1
ATOM 1258 C C . LEU A 1 159 ? -2.07 -4.293 6.57 1 95.06 159 LEU A C 1
ATOM 1260 O O . LEU A 1 159 ? -1.447 -5.055 7.312 1 95.06 159 LEU A O 1
ATOM 1264 N N . ASP A 1 160 ? -1.953 -4.227 5.273 1 94.25 160 ASP A N 1
ATOM 1265 C CA . ASP A 1 160 ? -0.95 -5.074 4.637 1 94.25 160 ASP A CA 1
ATOM 1266 C C . ASP A 1 160 ? 0.458 -4.688 5.086 1 94.25 160 ASP A C 1
ATOM 1268 O O . ASP A 1 160 ? 1.304 -5.559 5.309 1 94.25 160 ASP A O 1
ATOM 1272 N N . TYR A 1 161 ? 0.712 -3.424 5.191 1 95.5 161 TYR A N 1
ATOM 1273 C CA . TYR A 1 161 ? 1.985 -2.916 5.688 1 95.5 161 TYR A CA 1
ATOM 1274 C C . TYR A 1 161 ? 2.293 -3.48 7.07 1 95.5 161 TYR A C 1
ATOM 1276 O O . TYR A 1 161 ? 3.414 -3.922 7.332 1 95.5 161 TYR A O 1
ATOM 1284 N N . GLN A 1 162 ? 1.323 -3.531 7.973 1 94.81 162 GLN A N 1
ATOM 1285 C CA . GLN A 1 162 ? 1.488 -4.102 9.305 1 94.81 162 GLN A CA 1
ATOM 1286 C C . GLN A 1 162 ? 1.872 -5.578 9.227 1 94.81 162 GLN A C 1
ATOM 1288 O O . GLN A 1 162 ? 2.742 -6.039 9.969 1 94.81 162 GLN A O 1
ATOM 1293 N N . ARG A 1 163 ? 1.298 -6.246 8.336 1 91.44 163 ARG A N 1
ATOM 1294 C CA . ARG A 1 163 ? 1.582 -7.672 8.18 1 91.44 163 ARG A CA 1
ATOM 1295 C C . ARG A 1 163 ? 3.018 -7.895 7.719 1 91.44 163 ARG A C 1
ATOM 1297 O O . ARG A 1 163 ? 3.691 -8.812 8.195 1 91.44 163 ARG A O 1
ATOM 1304 N N . ILE A 1 164 ? 3.402 -7.094 6.773 1 93.19 164 ILE A N 1
ATOM 1305 C CA . ILE A 1 164 ? 4.773 -7.164 6.277 1 93.19 164 ILE A CA 1
ATOM 1306 C C . ILE A 1 164 ? 5.75 -6.969 7.434 1 93.19 164 ILE A C 1
ATOM 1308 O O . ILE A 1 164 ? 6.809 -7.598 7.473 1 93.19 164 ILE A O 1
ATOM 1312 N N . LEU A 1 165 ? 5.355 -6.152 8.383 1 94 165 LEU A N 1
ATOM 1313 C CA . LEU A 1 165 ? 6.18 -5.883 9.555 1 94 165 LEU A CA 1
ATOM 1314 C C . LEU A 1 165 ? 5.996 -6.969 10.609 1 94 165 LEU A C 1
ATOM 1316 O O . LEU A 1 165 ? 6.539 -6.867 11.711 1 94 165 LEU A O 1
ATOM 1320 N N . ASP A 1 166 ? 5.238 -7.98 10.336 1 92 166 ASP A N 1
ATOM 1321 C CA . ASP A 1 166 ? 4.973 -9.125 11.203 1 92 166 ASP A CA 1
ATOM 1322 C C . ASP A 1 166 ? 4.109 -8.727 12.398 1 92 166 ASP A C 1
ATOM 1324 O O . ASP A 1 166 ? 4.336 -9.188 13.516 1 92 166 ASP A O 1
ATOM 1328 N N . ARG A 1 167 ? 3.264 -7.738 12.172 1 90.19 167 ARG A N 1
ATOM 1329 C CA . ARG A 1 167 ? 2.297 -7.328 13.188 1 90.19 16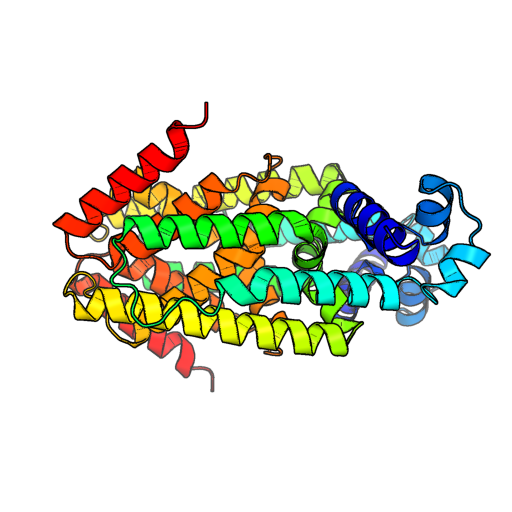7 ARG A CA 1
ATOM 1330 C C . ARG A 1 167 ? 0.899 -7.828 12.844 1 90.19 167 ARG A C 1
ATOM 1332 O O . ARG A 1 167 ? 0.629 -8.195 11.703 1 90.19 167 ARG A O 1
ATOM 1339 N N . GLU A 1 168 ? 0.122 -7.844 13.977 1 86.38 168 GLU A N 1
ATOM 1340 C CA . GLU A 1 168 ? -1.285 -8.148 13.734 1 86.38 168 GLU A CA 1
ATOM 1341 C C . GLU A 1 168 ? -1.994 -6.973 13.062 1 86.38 168 GLU A C 1
ATOM 1343 O O . GLU A 1 168 ? -1.684 -5.812 13.336 1 86.38 168 GLU A O 1
ATOM 1348 N N . GLY A 1 169 ? -2.688 -7.16 11.969 1 89.62 169 GLY A N 1
ATOM 1349 C CA . GLY A 1 169 ? -3.475 -6.113 11.336 1 89.62 169 GLY A CA 1
ATOM 1350 C C . GLY A 1 169 ? -4.461 -5.457 12.281 1 89.62 169 GLY A C 1
ATOM 1351 O O . GLY A 1 169 ? -5.609 -5.898 12.398 1 89.62 169 GLY A O 1
ATOM 1352 N N . GLU A 1 170 ? -4.012 -4.301 12.945 1 93.88 170 GLU A N 1
ATOM 1353 C CA . GLU A 1 170 ? -4.852 -3.598 13.906 1 93.88 170 GLU A CA 1
ATOM 1354 C C . GLU A 1 170 ? -5.598 -2.441 13.25 1 93.88 170 GLU A C 1
ATOM 1356 O O . GLU A 1 170 ? -4.98 -1.481 12.781 1 93.88 170 GLU A O 1
ATOM 1361 N N . VAL A 1 171 ? -6.867 -2.562 13.328 1 95.62 171 VAL A N 1
ATOM 1362 C CA . VAL A 1 171 ? -7.75 -1.554 12.75 1 95.62 171 VAL A CA 1
ATOM 1363 C C . VAL A 1 171 ? -7.516 -0.208 13.43 1 95.62 171 VAL A C 1
ATOM 1365 O O . VAL A 1 171 ? -7.445 0.829 12.766 1 95.62 171 VAL A O 1
ATOM 1368 N N . ARG A 1 172 ? -7.316 -0.158 14.711 1 95 172 ARG A N 1
ATOM 1369 C CA . ARG A 1 172 ? -7.156 1.071 15.484 1 95 172 ARG A CA 1
ATOM 1370 C C . ARG A 1 172 ? -5.902 1.826 15.055 1 95 172 ARG A C 1
ATOM 1372 O O . ARG A 1 172 ? -5.875 3.059 15.07 1 95 172 ARG A O 1
ATOM 1379 N N . LEU A 1 173 ? -4.895 1.083 14.727 1 96 173 LEU A N 1
ATOM 1380 C CA . LEU A 1 173 ? -3.662 1.724 14.281 1 96 173 LEU A CA 1
ATOM 1381 C C . LEU A 1 173 ? -3.873 2.459 12.961 1 96 173 LEU A C 1
ATOM 1383 O O . LEU A 1 173 ? -3.291 3.525 12.742 1 96 173 LEU A O 1
ATOM 1387 N N . VAL A 1 174 ? -4.695 1.912 12.117 1 97.12 174 VAL A N 1
ATOM 1388 C CA . VAL A 1 174 ? -4.988 2.566 10.844 1 97.12 174 VAL A CA 1
ATOM 1389 C C . VAL A 1 174 ? -5.707 3.891 11.102 1 97.12 174 VAL A C 1
ATOM 1391 O O . VAL A 1 174 ? -5.355 4.918 10.516 1 97.12 174 VAL A O 1
ATOM 1394 N N . VAL A 1 175 ? -6.68 3.873 11.977 1 95.81 175 VAL A N 1
ATOM 1395 C CA . VAL A 1 175 ? -7.43 5.082 12.297 1 95.81 175 VAL A CA 1
ATOM 1396 C C . VAL A 1 175 ? -6.496 6.113 12.922 1 95.81 175 VAL A C 1
ATOM 1398 O O . VAL A 1 175 ? -6.543 7.297 12.57 1 95.81 175 VAL A O 1
ATOM 1401 N N . TYR A 1 176 ? -5.625 5.629 13.805 1 96.25 176 TYR A N 1
ATOM 1402 C CA . TYR A 1 176 ? -4.605 6.488 14.391 1 96.25 176 TYR A CA 1
ATOM 1403 C C . TYR A 1 176 ? -3.766 7.156 13.305 1 96.25 176 TYR A C 1
ATOM 1405 O O . TYR A 1 176 ? -3.549 8.367 13.344 1 96.25 176 TYR A O 1
ATOM 1413 N N . GLN A 1 177 ? -3.312 6.387 12.367 1 96.94 177 GLN A N 1
ATOM 1414 C CA . GLN A 1 177 ? -2.484 6.898 11.281 1 96.94 177 GLN A CA 1
ATOM 1415 C C . GLN A 1 177 ? -3.219 7.98 10.492 1 96.94 177 GLN A C 1
ATOM 1417 O O . GLN A 1 177 ? -2.629 9 10.133 1 96.94 177 GLN A O 1
ATOM 1422 N N . ILE A 1 178 ? -4.465 7.77 10.242 1 96.81 178 ILE A N 1
ATOM 1423 C CA . ILE A 1 178 ? -5.242 8.727 9.461 1 96.81 178 ILE A CA 1
ATOM 1424 C C . ILE A 1 178 ? -5.461 10 10.273 1 96.81 178 ILE A C 1
ATOM 1426 O O . ILE A 1 178 ? -5.367 11.109 9.742 1 96.81 178 ILE A O 1
ATOM 1430 N N . MET A 1 179 ? -5.727 9.875 11.57 1 95.25 179 MET A N 1
ATOM 1431 C CA . MET A 1 179 ? -5.848 11.047 12.43 1 95.25 179 MET A CA 1
ATOM 1432 C C . MET A 1 179 ? -4.574 11.883 12.398 1 95.25 179 MET A C 1
ATOM 1434 O O . MET A 1 179 ? -4.633 13.109 12.32 1 95.25 179 MET A O 1
ATOM 1438 N N . MET A 1 180 ? -3.484 11.188 12.375 1 95.44 180 MET A N 1
ATOM 1439 C CA . MET A 1 180 ? -2.195 11.875 12.391 1 95.44 180 MET A CA 1
ATOM 1440 C C . MET A 1 180 ? -1.903 12.508 11.031 1 95.44 180 MET A C 1
ATOM 1442 O O . MET A 1 180 ? -1.146 13.477 10.945 1 95.44 180 MET A O 1
ATOM 1446 N N . LEU A 1 181 ? -2.498 12.016 9.984 1 96.12 181 LEU A N 1
ATOM 1447 C CA . LEU A 1 181 ? -2.408 12.641 8.664 1 96.12 181 LEU A CA 1
ATOM 1448 C C . LEU A 1 181 ? -3.205 13.938 8.617 1 96.12 181 LEU A C 1
ATOM 1450 O O . LEU A 1 181 ? -2.797 14.898 7.965 1 96.12 181 LEU A O 1
ATOM 1454 N N . VAL A 1 182 ? -4.301 13.922 9.312 1 95 182 VAL A N 1
ATOM 1455 C CA . VAL A 1 182 ? -5.23 15.039 9.25 1 95 182 VAL A CA 1
ATOM 1456 C C . VAL A 1 182 ? -4.781 16.141 10.203 1 95 182 VAL A C 1
ATOM 1458 O O . VAL A 1 182 ? -4.918 17.328 9.906 1 95 182 VAL A O 1
ATOM 1461 N N . ALA A 1 183 ? -4.141 15.805 11.297 1 94.56 183 ALA A N 1
ATOM 1462 C CA . ALA A 1 183 ? -3.857 16.688 12.422 1 94.56 183 ALA A CA 1
ATOM 1463 C C . ALA A 1 183 ? -3.057 17.906 11.977 1 94.56 183 ALA A C 1
ATOM 1465 O O . ALA A 1 183 ? -3.396 19.047 12.32 1 94.56 183 ALA A O 1
ATOM 1466 N N . PRO A 1 184 ? -2.035 17.734 11.125 1 94.12 184 PRO A N 1
ATOM 1467 C CA . PRO A 1 184 ? -1.211 18.891 10.773 1 94.12 184 PRO A CA 1
ATOM 1468 C C . PRO A 1 184 ? -1.965 19.922 9.93 1 94.12 184 PRO A C 1
ATOM 1470 O O . PRO A 1 184 ? -1.479 21.031 9.727 1 94.12 184 PRO A O 1
ATOM 1473 N N . HIS A 1 185 ? -3.137 19.531 9.422 1 94.5 185 HIS A N 1
ATOM 1474 C CA . HIS A 1 185 ? -3.922 20.406 8.562 1 94.5 185 HIS A CA 1
ATOM 1475 C C . HIS A 1 185 ? -4.969 21.172 9.367 1 94.5 185 HIS A C 1
ATOM 1477 O O . HIS A 1 185 ? -5.707 21.984 8.812 1 94.5 185 HIS A O 1
ATOM 1483 N N . LEU A 1 186 ? -5.02 20.891 10.672 1 92.5 186 LEU A N 1
ATOM 1484 C CA . LEU A 1 186 ? -6.012 21.5 11.547 1 92.5 186 LEU A CA 1
ATOM 1485 C C . LEU A 1 186 ? -5.434 22.719 12.258 1 92.5 186 LEU A C 1
ATOM 1487 O O . LEU A 1 186 ? -4.211 22.875 12.344 1 92.5 186 LEU A O 1
ATOM 1491 N N . LEU A 1 187 ? -6.348 23.609 12.75 1 92.25 187 LEU A N 1
ATOM 1492 C CA . LEU A 1 187 ? -5.938 24.703 13.633 1 92.25 187 LEU A CA 1
ATOM 1493 C C . LEU A 1 187 ? -5.32 24.156 14.914 1 92.25 187 LEU A C 1
ATOM 1495 O O . LEU A 1 187 ? -5.602 23.016 15.305 1 92.25 187 LEU A O 1
ATOM 1499 N N . PRO A 1 188 ? -4.508 24.922 15.562 1 90.69 188 PRO A N 1
ATOM 1500 C CA . PRO A 1 188 ? -3.703 24.422 16.688 1 90.69 188 PRO A CA 1
ATOM 1501 C C . PRO A 1 188 ? -4.543 23.719 17.75 1 90.69 188 PRO A C 1
ATOM 1503 O O . PRO A 1 188 ? -4.195 22.625 18.203 1 90.69 188 PRO A O 1
ATOM 1506 N N . ALA A 1 189 ? -5.656 24.328 18.172 1 91.31 189 ALA A N 1
ATOM 1507 C CA . ALA A 1 189 ? -6.484 23.734 19.203 1 91.31 189 ALA A CA 1
ATOM 1508 C C . ALA A 1 189 ? -7.074 22.406 18.75 1 91.31 189 ALA A C 1
ATOM 1510 O O . ALA A 1 189 ? -7.059 21.422 19.484 1 91.31 189 ALA A O 1
ATOM 1511 N N . ALA A 1 190 ? -7.609 22.359 17.5 1 90.88 190 ALA A N 1
ATOM 1512 C CA . ALA A 1 190 ? -8.172 21.141 16.938 1 90.88 190 ALA A CA 1
ATOM 1513 C C . ALA A 1 190 ? -7.086 20.094 16.703 1 90.88 190 ALA A C 1
ATOM 1515 O O . ALA A 1 190 ? -7.328 18.891 16.875 1 90.88 190 ALA A O 1
ATOM 1516 N N . LYS A 1 191 ? -5.914 20.547 16.281 1 92.19 191 LYS A N 1
ATOM 1517 C CA . LYS A 1 191 ? -4.773 19.656 16.094 1 92.19 191 LYS A CA 1
ATOM 1518 C C . LYS A 1 191 ? -4.426 18.938 17.391 1 92.19 191 LYS A C 1
ATOM 1520 O O . LYS A 1 191 ? -4.312 17.719 17.422 1 92.19 191 LYS A O 1
ATOM 1525 N N . ALA A 1 192 ? -4.301 19.719 18.469 1 92.44 192 ALA A N 1
ATOM 1526 C CA . ALA A 1 192 ? -3.959 19.141 19.766 1 92.44 192 ALA A CA 1
ATOM 1527 C C . ALA A 1 192 ? -5.012 18.141 20.219 1 92.44 192 ALA A C 1
ATOM 1529 O O . ALA A 1 192 ? -4.68 17.062 20.734 1 92.44 192 ALA A O 1
ATOM 1530 N N . THR A 1 193 ? -6.254 18.484 20.016 1 91.31 193 THR A N 1
ATOM 1531 C CA . THR A 1 193 ? -7.355 17.609 20.406 1 91.31 193 THR A CA 1
ATOM 1532 C C . THR A 1 193 ? -7.316 16.312 19.609 1 91.31 193 THR A C 1
ATOM 1534 O O . THR A 1 193 ? -7.484 15.227 20.156 1 91.31 193 THR A O 1
ATOM 1537 N N . THR A 1 194 ? -7.086 16.438 18.297 1 91.81 194 THR A N 1
ATOM 1538 C CA . THR A 1 194 ? -7.035 15.273 17.422 1 91.81 194 THR A CA 1
ATOM 1539 C C . THR A 1 194 ? -5.863 14.375 17.797 1 91.81 194 THR A C 1
ATOM 1541 O O . THR A 1 194 ? -6 13.148 17.828 1 91.81 194 THR A O 1
ATOM 1544 N N . GLU A 1 195 ? -4.711 14.945 18.078 1 92.62 195 GLU A N 1
ATOM 1545 C CA . GLU A 1 195 ? -3.541 14.164 18.453 1 92.62 195 GLU A CA 1
ATOM 1546 C C . GLU A 1 195 ? -3.771 13.43 19.781 1 92.62 195 GLU A C 1
ATOM 1548 O O . GLU A 1 195 ? -3.383 12.266 19.922 1 92.62 195 GLU A O 1
ATOM 1553 N N . ARG A 1 196 ? -4.414 14.109 20.703 1 92.31 196 ARG A N 1
ATOM 1554 C CA . ARG A 1 196 ? -4.742 13.469 21.969 1 92.31 196 ARG A CA 1
ATOM 1555 C C . ARG A 1 196 ? -5.734 12.328 21.766 1 92.31 196 ARG A C 1
ATOM 1557 O O . ARG A 1 196 ? -5.566 11.25 22.328 1 92.31 196 ARG A O 1
ATOM 1564 N N . LEU A 1 197 ? -6.734 12.586 20.984 1 91.38 197 LEU A N 1
ATOM 1565 C CA . LEU A 1 197 ? -7.727 11.555 20.688 1 91.38 197 LEU A CA 1
ATOM 1566 C C . LEU A 1 197 ? -7.086 10.359 20 1 91.38 197 LEU A C 1
ATOM 1568 O O . LEU A 1 197 ? -7.434 9.211 20.281 1 91.38 197 LEU A O 1
ATOM 1572 N N . ALA A 1 198 ? -6.184 10.656 19.078 1 93.56 198 ALA A N 1
ATOM 1573 C CA . ALA A 1 198 ? -5.484 9.594 18.344 1 93.56 198 ALA A CA 1
ATOM 1574 C C . ALA A 1 198 ? -4.73 8.68 19.312 1 93.56 198 ALA A C 1
ATOM 1576 O O . ALA A 1 198 ? -4.797 7.453 19.188 1 93.56 198 ALA A O 1
ATOM 1577 N N . LEU A 1 199 ? -4.078 9.242 20.281 1 92.19 199 LEU A N 1
ATOM 1578 C CA . LEU A 1 199 ? -3.324 8.461 21.25 1 92.19 199 LEU A CA 1
ATOM 1579 C C . LEU A 1 199 ? -4.258 7.617 22.109 1 92.19 199 LEU A C 1
ATOM 1581 O O . LEU A 1 199 ? -3.971 6.449 22.391 1 92.19 199 LEU A O 1
ATOM 1585 N N . ARG A 1 200 ? -5.352 8.188 22.531 1 89.62 200 ARG A N 1
ATOM 1586 C CA . ARG A 1 200 ? -6.332 7.469 23.344 1 89.62 200 ARG A CA 1
ATOM 1587 C C . ARG A 1 200 ? -6.938 6.309 22.562 1 89.62 200 ARG A C 1
ATOM 1589 O O . ARG A 1 200 ? -7.207 5.246 23.141 1 89.62 200 ARG A O 1
ATOM 1596 N N . TYR A 1 201 ? -7.125 6.578 21.328 1 86.5 201 TYR A N 1
ATOM 1597 C CA . TYR A 1 201 ? -7.707 5.566 20.469 1 86.5 201 TYR A CA 1
ATOM 1598 C C . TYR A 1 201 ? -6.797 4.348 20.359 1 86.5 201 TYR A C 1
ATOM 1600 O O . TYR A 1 201 ? -7.277 3.217 20.234 1 86.5 201 TYR A O 1
ATOM 1608 N N . LEU A 1 202 ? -5.52 4.551 20.453 1 87.5 202 LEU A N 1
ATOM 1609 C CA . LEU A 1 202 ? -4.551 3.461 20.375 1 87.5 202 LEU A CA 1
ATOM 1610 C C . LEU A 1 202 ? -4.527 2.664 21.688 1 87.5 202 LEU A C 1
ATOM 1612 O O . LEU A 1 202 ? -4.266 1.459 21.672 1 87.5 202 LEU A O 1
ATOM 1616 N N . GLU A 1 203 ? -4.664 3.285 22.922 1 82.5 203 GLU A N 1
ATOM 1617 C CA . GLU A 1 203 ? -4.562 2.676 24.234 1 82.5 203 GLU A CA 1
ATOM 1618 C C . GLU A 1 203 ? -5.828 1.896 24.594 1 82.5 203 GLU A C 1
ATOM 1620 O O . GLU A 1 203 ? -5.777 0.926 25.344 1 82.5 203 GLU A O 1
ATOM 1625 N N . ASP A 1 204 ? -7 2.439 24.516 1 63.41 204 ASP A N 1
ATOM 1626 C CA . ASP A 1 204 ? -8.25 1.958 25.094 1 63.41 204 ASP A CA 1
ATOM 1627 C C . ASP A 1 204 ? -8.414 0.457 24.859 1 63.41 204 ASP A C 1
ATOM 1629 O O . ASP A 1 204 ? -9.156 -0.209 25.594 1 63.41 204 ASP A O 1
ATOM 1633 N N . HIS A 1 205 ? -8.148 -0.335 23.781 1 51.03 205 HIS A N 1
ATOM 1634 C CA . HIS A 1 205 ? -8.734 -1.668 23.859 1 51.03 205 HIS A CA 1
ATOM 1635 C C . HIS A 1 205 ? -7.715 -2.684 24.375 1 51.03 205 HIS A C 1
ATOM 1637 O O . HIS A 1 205 ? -7.816 -3.875 24.078 1 51.03 205 HIS A O 1
ATOM 1643 N N . GLU A 1 206 ? -6.648 -2.215 25.281 1 37.34 206 GLU A N 1
ATOM 1644 C CA . GLU A 1 206 ? -6.305 -3.344 26.141 1 37.34 206 GLU A CA 1
ATOM 1645 C C . GLU A 1 206 ? -7.418 -3.631 27.141 1 37.34 206 GLU A C 1
ATOM 1647 O O . GLU A 1 206 ? -8.055 -2.709 27.656 1 37.34 206 GLU A O 1
ATOM 1652 N N . MET B 1 1 ? 28.016 -10.875 -19.766 1 71.88 1 MET B N 1
ATOM 1653 C CA . MET B 1 1 ? 27.109 -11.125 -18.641 1 71.88 1 MET B CA 1
ATOM 1654 C C . MET B 1 1 ? 26.891 -12.617 -18.438 1 71.88 1 MET B C 1
ATOM 1656 O O . MET B 1 1 ? 26.781 -13.367 -19.406 1 71.88 1 MET B O 1
ATOM 1660 N N . LYS B 1 2 ? 27.016 -13.086 -17.188 1 90 2 LYS B N 1
ATOM 1661 C CA . LYS B 1 2 ? 26.828 -14.5 -16.859 1 90 2 LYS B CA 1
ATOM 1662 C C . LYS B 1 2 ? 25.375 -14.914 -17.062 1 90 2 LYS B C 1
ATOM 1664 O O . LYS B 1 2 ? 24.469 -14.078 -16.984 1 90 2 LYS B O 1
ATOM 1669 N N . THR B 1 3 ? 25.188 -16.125 -17.578 1 93.94 3 THR B N 1
ATOM 1670 C CA . THR B 1 3 ? 23.875 -16.672 -17.844 1 93.94 3 THR B CA 1
ATOM 1671 C C . THR B 1 3 ? 22.938 -16.453 -16.656 1 93.94 3 THR B C 1
ATOM 1673 O O . THR B 1 3 ? 21.766 -16.125 -16.844 1 93.94 3 THR B O 1
ATOM 1676 N N . ARG B 1 4 ? 23.5 -16.547 -15.609 1 95.25 4 ARG B N 1
ATOM 1677 C CA . ARG B 1 4 ? 22.734 -16.359 -14.383 1 95.25 4 ARG B CA 1
ATOM 1678 C C . ARG B 1 4 ? 22.141 -14.953 -14.312 1 95.25 4 ARG B C 1
ATOM 1680 O O . ARG B 1 4 ? 20.953 -14.797 -14.016 1 95.25 4 ARG B O 1
ATOM 1687 N N . ASP B 1 5 ? 22.922 -13.93 -14.617 1 96.38 5 ASP B N 1
ATOM 1688 C CA . ASP B 1 5 ? 22.469 -12.539 -14.578 1 96.38 5 ASP B CA 1
ATOM 1689 C C . ASP B 1 5 ? 21.422 -12.273 -15.656 1 96.38 5 ASP B C 1
ATOM 1691 O O . ASP B 1 5 ? 20.469 -11.516 -15.438 1 96.38 5 ASP B O 1
ATOM 1695 N N . ARG B 1 6 ? 21.594 -12.875 -16.766 1 97.06 6 ARG B N 1
ATOM 1696 C CA . ARG B 1 6 ? 20.641 -12.719 -17.859 1 97.06 6 ARG B CA 1
ATOM 1697 C C . ARG B 1 6 ? 19.297 -13.312 -17.484 1 97.06 6 ARG B C 1
ATOM 1699 O O . ARG B 1 6 ? 18.25 -12.758 -17.844 1 97.06 6 ARG B O 1
ATOM 1706 N N . ILE B 1 7 ? 19.391 -14.398 -16.781 1 97.75 7 ILE B N 1
ATOM 1707 C CA . ILE B 1 7 ? 18.172 -15.039 -16.328 1 97.75 7 ILE B CA 1
ATOM 1708 C C . ILE B 1 7 ? 17.438 -14.109 -15.359 1 97.75 7 ILE B C 1
ATOM 1710 O O . ILE B 1 7 ? 16.219 -13.906 -15.477 1 97.75 7 ILE B O 1
ATOM 1714 N N . LEU B 1 8 ? 18.188 -13.555 -14.477 1 97.94 8 LEU B N 1
ATOM 1715 C CA . LEU B 1 8 ? 17.594 -12.648 -13.492 1 97.94 8 LEU B CA 1
ATOM 1716 C C . LEU B 1 8 ? 16.969 -11.438 -14.18 1 97.94 8 LEU B C 1
ATOM 1718 O O . LEU B 1 8 ? 15.859 -11.023 -13.836 1 97.94 8 LEU B O 1
ATOM 1722 N N . GLU B 1 9 ? 17.625 -10.867 -15.156 1 97.69 9 GLU B N 1
ATOM 1723 C CA . GLU B 1 9 ? 17.125 -9.703 -15.875 1 97.69 9 GLU B CA 1
ATOM 1724 C C . GLU B 1 9 ? 15.836 -10.039 -16.625 1 97.69 9 GLU B C 1
ATOM 1726 O O . GLU B 1 9 ? 14.875 -9.266 -16.609 1 97.69 9 GLU B O 1
ATOM 1731 N N . CYS B 1 10 ? 15.836 -11.148 -17.266 1 98.25 10 CYS B N 1
ATOM 1732 C CA . CYS B 1 10 ? 14.656 -11.602 -17.984 1 98.25 10 CYS B CA 1
ATOM 1733 C C . CYS B 1 10 ? 13.492 -11.852 -17.047 1 98.25 10 CYS B C 1
ATOM 1735 O O . CYS B 1 10 ? 12.359 -11.422 -17.312 1 98.25 10 CYS B O 1
ATOM 1737 N N . ALA B 1 11 ? 13.797 -12.531 -15.945 1 98.25 11 ALA B N 1
ATOM 1738 C CA . ALA B 1 11 ? 12.766 -12.805 -14.945 1 98.25 11 ALA B CA 1
ATOM 1739 C C . ALA B 1 11 ? 12.172 -11.508 -14.398 1 98.25 11 ALA B C 1
ATOM 1741 O O . ALA B 1 11 ? 10.953 -11.391 -14.25 1 98.25 11 ALA B O 1
ATOM 1742 N N . LEU B 1 12 ? 13.047 -10.57 -14.117 1 98.19 12 LEU B N 1
ATOM 1743 C CA . LEU B 1 12 ? 12.602 -9.289 -13.594 1 98.19 12 LEU B CA 1
ATOM 1744 C C . LEU B 1 12 ? 11.625 -8.617 -14.555 1 98.19 12 LEU B C 1
ATOM 1746 O O . LEU B 1 12 ? 10.57 -8.133 -14.148 1 98.19 12 LEU B O 1
ATOM 1750 N N . HIS B 1 13 ? 11.969 -8.594 -15.797 1 97.88 13 HIS B N 1
ATOM 1751 C CA . HIS B 1 13 ? 11.117 -7.992 -16.828 1 97.88 13 HIS B CA 1
ATOM 1752 C C . HIS B 1 13 ? 9.758 -8.672 -16.875 1 97.88 13 HIS B C 1
ATOM 1754 O O . HIS B 1 13 ? 8.719 -8.008 -16.844 1 97.88 13 HIS B O 1
ATOM 1760 N N . LEU B 1 14 ? 9.75 -9.953 -16.875 1 97.62 14 LEU B N 1
ATOM 1761 C CA . LEU B 1 14 ? 8.508 -10.719 -16.984 1 97.62 14 LEU B CA 1
ATOM 1762 C C . LEU B 1 14 ? 7.668 -10.57 -15.727 1 97.62 14 LEU B C 1
ATOM 1764 O O . LEU B 1 14 ? 6.449 -10.406 -15.812 1 97.62 14 LEU B O 1
ATOM 1768 N N . PHE B 1 15 ? 8.32 -10.617 -14.547 1 96.38 15 PHE B N 1
ATOM 1769 C CA . PHE B 1 15 ? 7.609 -10.445 -13.289 1 96.38 15 PHE B CA 1
ATOM 1770 C C . PHE B 1 15 ? 6.977 -9.062 -13.203 1 96.38 15 PHE B C 1
ATOM 1772 O O . PHE B 1 15 ? 5.848 -8.922 -12.727 1 96.38 15 PHE B O 1
ATOM 1779 N N . ASN B 1 16 ? 7.652 -8.047 -13.688 1 94.56 16 ASN B N 1
ATOM 1780 C CA . ASN B 1 16 ? 7.105 -6.699 -13.68 1 94.56 16 ASN B CA 1
ATOM 1781 C C . ASN B 1 16 ? 5.93 -6.566 -14.641 1 94.56 16 ASN B C 1
ATOM 1783 O O . ASN B 1 16 ? 4.961 -5.863 -14.352 1 94.56 16 ASN B O 1
ATOM 1787 N N . GLU B 1 17 ? 5.938 -7.219 -15.703 1 92.5 17 GLU B N 1
ATOM 1788 C CA . GLU B 1 17 ? 4.938 -7.082 -16.766 1 92.5 17 GLU B CA 1
ATOM 1789 C C . GLU B 1 17 ? 3.68 -7.883 -16.438 1 92.5 17 GLU B C 1
ATOM 1791 O O . GLU B 1 17 ? 2.562 -7.391 -16.609 1 92.5 17 GLU B O 1
ATOM 1796 N N . LYS B 1 18 ? 3.896 -9.117 -15.883 1 92 18 LYS B N 1
ATOM 1797 C CA . LYS B 1 18 ? 2.771 -10.047 -15.828 1 92 18 LYS B CA 1
ATOM 1798 C C . LYS B 1 18 ? 2.41 -10.383 -14.383 1 92 18 LYS B C 1
ATOM 1800 O O . LYS B 1 18 ? 1.346 -10.945 -14.117 1 92 18 LYS B O 1
ATOM 1805 N N . GLY B 1 19 ? 3.281 -9.945 -13.477 1 91.81 19 GLY B N 1
ATOM 1806 C CA . GLY B 1 19 ? 3.129 -10.422 -12.109 1 91.81 19 GLY B CA 1
ATOM 1807 C C . GLY B 1 19 ? 3.789 -11.766 -11.867 1 91.81 19 GLY B C 1
ATOM 1808 O O . GLY B 1 19 ? 3.631 -12.695 -12.664 1 91.81 19 GLY B O 1
ATOM 1809 N N . GLU B 1 20 ? 4.48 -11.898 -10.773 1 93.44 20 GLU B N 1
ATOM 1810 C CA . GLU B 1 20 ? 5.301 -13.062 -10.461 1 93.44 20 GLU B CA 1
ATOM 1811 C C . GLU B 1 20 ? 4.477 -14.344 -10.5 1 93.44 20 GLU B C 1
ATOM 1813 O O . GLU B 1 20 ? 4.898 -15.344 -11.078 1 93.44 20 GLU B O 1
ATOM 1818 N N . PRO B 1 21 ? 3.236 -14.375 -9.898 1 88.75 21 PRO B N 1
ATOM 1819 C CA . PRO B 1 21 ? 2.486 -15.633 -9.883 1 88.75 21 PRO B CA 1
ATOM 1820 C C . PRO B 1 21 ? 2.107 -16.109 -11.289 1 88.75 21 PRO B C 1
ATOM 1822 O O . PRO B 1 21 ? 1.794 -17.281 -11.477 1 88.75 21 PRO B O 1
ATOM 1825 N N . ASN B 1 22 ? 2.234 -15.258 -12.227 1 89.38 22 ASN B N 1
ATOM 1826 C CA . ASN B 1 22 ? 1.737 -15.57 -13.562 1 89.38 22 ASN B CA 1
ATOM 1827 C C . ASN B 1 22 ? 2.873 -15.953 -14.508 1 89.38 22 ASN B C 1
ATOM 1829 O O . ASN B 1 22 ? 2.652 -16.141 -15.703 1 89.38 22 ASN B O 1
ATOM 1833 N N . VAL B 1 23 ? 4.039 -16.031 -14.031 1 94.81 23 VAL B N 1
ATOM 1834 C CA . VAL B 1 23 ? 5.203 -16.344 -14.852 1 94.81 23 VAL B CA 1
ATOM 1835 C C . VAL B 1 23 ? 5.84 -17.641 -14.367 1 94.81 23 VAL B C 1
ATOM 1837 O O . VAL B 1 23 ? 6.16 -17.781 -13.188 1 94.81 23 VAL B O 1
ATOM 1840 N N . SER B 1 24 ? 6.008 -18.609 -15.25 1 95.5 24 SER B N 1
ATOM 1841 C CA . SER B 1 24 ? 6.668 -19.859 -14.914 1 95.5 24 SER B CA 1
ATOM 1842 C C . SER B 1 24 ? 8.141 -19.844 -15.305 1 95.5 24 SER B C 1
ATOM 1844 O O . SER B 1 24 ? 8.555 -19.016 -16.125 1 95.5 24 SER B O 1
ATOM 1846 N N . THR B 1 25 ? 8.867 -20.766 -14.664 1 96.88 25 THR B N 1
ATOM 1847 C CA . THR B 1 25 ? 10.266 -20.891 -15.047 1 96.88 25 THR B CA 1
ATOM 1848 C C . THR B 1 25 ? 10.391 -21.328 -16.5 1 96.88 25 THR B C 1
ATOM 1850 O O . THR B 1 25 ? 11.336 -20.938 -17.203 1 96.88 25 THR B O 1
ATOM 1853 N N . LEU B 1 26 ? 9.492 -22.125 -16.969 1 97.25 26 LEU B N 1
ATOM 1854 C CA . LEU B 1 26 ? 9.469 -22.547 -18.359 1 97.25 26 LEU B CA 1
ATOM 1855 C C . LEU B 1 26 ? 9.336 -21.344 -19.297 1 97.25 26 LEU B C 1
ATOM 1857 O O . LEU B 1 26 ? 10.031 -21.25 -20.312 1 97.25 26 LEU B O 1
ATOM 1861 N N . GLU B 1 27 ? 8.477 -20.438 -18.984 1 97.81 27 GLU B N 1
ATOM 1862 C CA . GLU B 1 27 ? 8.281 -19.219 -19.781 1 97.81 27 GLU B CA 1
ATOM 1863 C C . GLU B 1 27 ? 9.562 -18.391 -19.828 1 97.81 27 GLU B C 1
ATOM 1865 O O . GLU B 1 27 ? 9.906 -17.844 -20.891 1 97.81 27 GLU B O 1
ATOM 1870 N N . ILE B 1 28 ? 10.219 -18.297 -18.719 1 98.19 28 ILE B N 1
ATOM 1871 C CA . ILE B 1 28 ? 11.469 -17.547 -18.656 1 98.19 28 ILE B CA 1
ATOM 1872 C C . ILE B 1 28 ? 12.516 -18.219 -19.547 1 98.19 28 ILE B C 1
ATOM 1874 O O . ILE B 1 28 ? 13.203 -17.531 -20.312 1 98.19 28 ILE B O 1
ATOM 1878 N N . ALA B 1 29 ? 12.609 -19.531 -19.484 1 98.12 29 ALA B N 1
ATOM 1879 C CA . ALA B 1 29 ? 13.539 -20.281 -20.328 1 98.12 29 ALA B CA 1
ATOM 1880 C C . ALA B 1 29 ? 13.25 -20.047 -21.797 1 98.12 29 ALA B C 1
ATOM 1882 O O . ALA B 1 29 ? 14.164 -19.766 -22.594 1 98.12 29 ALA B O 1
ATOM 1883 N N . ASN B 1 30 ? 12.031 -20.094 -22.109 1 98.31 30 ASN B N 1
ATOM 1884 C CA . ASN B 1 30 ? 11.609 -19.891 -23.5 1 98.31 30 ASN B CA 1
ATOM 1885 C C . ASN B 1 30 ? 11.969 -18.484 -23.984 1 98.31 30 ASN B C 1
ATOM 1887 O O . ASN B 1 30 ? 12.484 -18.328 -25.094 1 98.31 30 ASN B O 1
ATOM 1891 N N . GLU B 1 31 ? 11.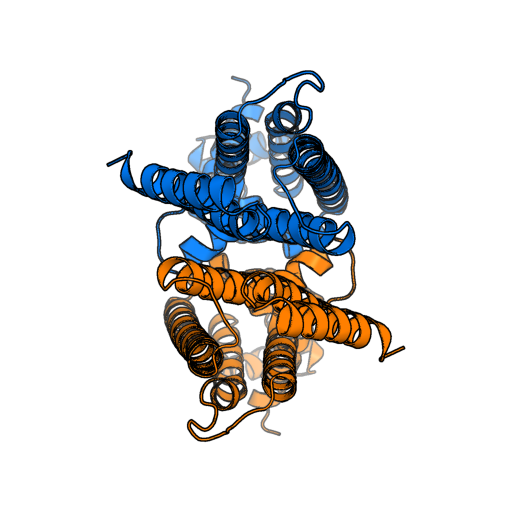703 -17.562 -23.188 1 97.56 31 GLU B N 1
ATOM 1892 C CA . GLU B 1 31 ? 11.984 -16.172 -23.531 1 97.56 31 GLU B CA 1
ATOM 1893 C C . GLU B 1 31 ? 13.484 -15.969 -23.766 1 97.56 31 GLU B C 1
ATOM 1895 O O . GLU B 1 31 ? 13.875 -15.18 -24.625 1 97.56 31 GLU B O 1
ATOM 1900 N N . MET B 1 32 ? 14.281 -16.688 -23.047 1 96.94 32 MET B N 1
ATOM 1901 C CA . MET B 1 32 ? 15.734 -16.547 -23.109 1 96.94 32 MET B CA 1
ATOM 1902 C C . MET B 1 32 ? 16.312 -17.422 -24.219 1 96.94 32 MET B C 1
ATOM 1904 O O . MET B 1 32 ? 17.484 -17.266 -24.594 1 96.94 32 MET B O 1
ATOM 1908 N N . GLY B 1 33 ? 15.508 -18.375 -24.656 1 97.38 33 GLY B N 1
ATOM 1909 C CA . GLY B 1 33 ? 16 -19.297 -25.656 1 97.38 33 GLY B CA 1
ATOM 1910 C C . GLY B 1 33 ? 16.938 -20.359 -25.078 1 97.38 33 GLY B C 1
ATOM 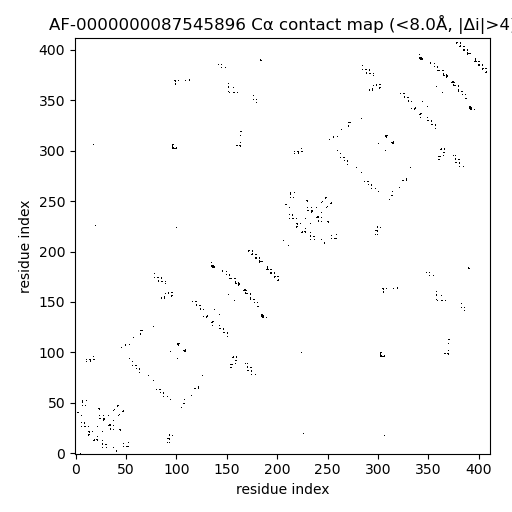1911 O O . GLY B 1 33 ? 17.906 -20.75 -25.719 1 97.38 33 GLY B O 1
ATOM 1912 N N . ILE B 1 34 ? 16.703 -20.719 -23.844 1 97.38 34 ILE B N 1
ATOM 1913 C CA . ILE B 1 34 ? 17.484 -21.781 -23.219 1 97.38 34 ILE B CA 1
ATOM 1914 C C . ILE B 1 34 ? 16.562 -22.906 -22.781 1 97.38 34 ILE B C 1
ATOM 1916 O O . ILE B 1 34 ? 15.344 -22.75 -22.766 1 97.38 34 ILE B O 1
ATOM 1920 N N . SER B 1 35 ? 17.141 -24.031 -22.484 1 96.56 35 SER B N 1
ATOM 1921 C CA . SER B 1 35 ? 16.344 -25.156 -22.016 1 96.56 35 SER B CA 1
ATOM 1922 C C . SER B 1 35 ? 15.938 -24.984 -20.562 1 96.56 35 SER B C 1
ATOM 1924 O O . SER B 1 35 ? 16.641 -24.344 -19.781 1 96.56 35 SER B O 1
ATOM 1926 N N . PRO B 1 36 ? 14.766 -25.531 -20.234 1 96.19 36 PRO B N 1
ATOM 1927 C CA . PRO B 1 36 ? 14.391 -25.531 -18.812 1 96.19 36 PRO B CA 1
ATOM 1928 C C . PRO B 1 36 ? 15.461 -26.141 -17.922 1 96.19 36 PRO B C 1
ATOM 1930 O O . PRO B 1 36 ? 15.656 -25.688 -16.797 1 96.19 36 PRO B O 1
ATOM 1933 N N . GLY B 1 37 ? 16.109 -27.109 -18.453 1 96.44 37 GLY B N 1
ATOM 1934 C CA . GLY B 1 37 ? 17.203 -27.719 -17.703 1 96.44 37 GLY B CA 1
ATOM 1935 C C . GLY B 1 37 ? 18.344 -26.766 -17.438 1 96.44 37 GLY B C 1
ATOM 1936 O O . GLY B 1 37 ? 18.922 -26.781 -16.344 1 96.44 37 GLY B O 1
ATOM 1937 N N . ASN B 1 38 ? 18.688 -26.094 -18.406 1 96.44 38 ASN B N 1
ATOM 1938 C CA . ASN B 1 38 ? 19.734 -25.094 -18.234 1 96.44 38 ASN B CA 1
ATOM 1939 C C . ASN B 1 38 ? 19.344 -24.047 -17.203 1 96.44 38 ASN B C 1
ATOM 1941 O O . ASN B 1 38 ? 20.172 -23.656 -16.359 1 96.44 38 ASN B O 1
ATOM 1945 N N . LEU B 1 39 ? 18.078 -23.516 -17.25 1 97.38 39 LEU B N 1
ATOM 1946 C CA . LEU B 1 39 ? 17.609 -22.562 -16.25 1 97.38 39 LEU B CA 1
ATOM 1947 C C . LEU B 1 39 ? 17.656 -23.172 -14.859 1 97.38 39 LEU B C 1
ATOM 1949 O O . LEU B 1 39 ? 18.094 -22.531 -13.906 1 97.38 39 LEU B O 1
ATOM 1953 N N . TYR B 1 40 ? 17.281 -24.375 -14.82 1 96.62 40 TYR B N 1
ATOM 1954 C CA . TYR B 1 40 ? 17.234 -25.078 -13.539 1 96.62 40 TYR B CA 1
ATOM 1955 C C . TYR B 1 40 ? 18.625 -25.219 -12.945 1 96.62 40 TYR B C 1
ATOM 1957 O O . TYR B 1 40 ? 18.797 -25.203 -11.727 1 96.62 40 TYR B O 1
ATOM 1965 N N . TYR B 1 41 ? 19.594 -25.406 -13.812 1 96.44 41 TYR B N 1
ATOM 1966 C CA . TYR B 1 41 ? 20.984 -25.484 -13.375 1 96.44 41 TYR B CA 1
ATOM 1967 C C . TYR B 1 41 ? 21.391 -24.25 -12.578 1 96.44 41 TYR B C 1
ATOM 1969 O O . TYR B 1 41 ? 22.078 -24.359 -11.555 1 96.44 41 TYR B O 1
ATOM 1977 N N . HIS B 1 42 ? 20.984 -23.109 -12.961 1 96.5 42 HIS B N 1
ATOM 1978 C CA . HIS B 1 42 ? 21.328 -21.859 -12.32 1 96.5 42 HIS B CA 1
ATOM 1979 C C . HIS B 1 42 ? 20.406 -21.547 -11.156 1 96.5 42 HIS B C 1
ATOM 1981 O O . HIS B 1 42 ? 20.828 -21.031 -10.125 1 96.5 42 HIS B O 1
ATOM 1987 N N . PHE B 1 43 ? 19.078 -21.781 -11.367 1 97.19 43 PHE B N 1
ATOM 1988 C CA . PHE B 1 43 ? 18.047 -21.547 -10.367 1 97.19 43 PHE B CA 1
ATOM 1989 C C . PHE B 1 43 ? 17.125 -22.766 -10.25 1 97.19 43 PHE B C 1
ATOM 1991 O O . PHE B 1 43 ? 16.281 -23 -11.117 1 97.19 43 PHE B O 1
ATOM 1998 N N . HIS B 1 44 ? 17.203 -23.375 -9.156 1 95.44 44 HIS B N 1
ATOM 1999 C CA . HIS B 1 44 ? 16.453 -24.594 -8.938 1 95.44 44 HIS B CA 1
ATOM 2000 C C . HIS B 1 44 ? 15 -24.297 -8.562 1 95.44 44 HIS B C 1
ATOM 2002 O O . HIS B 1 44 ? 14.539 -24.688 -7.488 1 95.44 44 HIS B O 1
ATOM 2008 N N . GLY B 1 45 ? 14.359 -23.5 -9.406 1 93.94 45 GLY B N 1
ATOM 2009 C CA . GLY B 1 45 ? 12.961 -23.141 -9.188 1 93.94 45 GLY B CA 1
ATOM 2010 C C . GLY B 1 45 ? 12.734 -21.641 -9.133 1 93.94 45 GLY B C 1
ATOM 2011 O O . GLY B 1 45 ? 13.68 -20.859 -9.219 1 93.94 45 GLY B O 1
ATOM 2012 N N . LYS B 1 46 ? 11.562 -21.266 -8.922 1 95.06 46 LYS B N 1
ATOM 2013 C CA . LYS B 1 46 ? 11.156 -19.859 -8.953 1 95.06 46 LYS B CA 1
ATOM 2014 C C . LYS B 1 46 ? 11.578 -19.141 -7.676 1 95.06 46 LYS B C 1
ATOM 2016 O O . LYS B 1 46 ? 11.945 -17.953 -7.711 1 95.06 46 LYS B O 1
ATOM 2021 N N . GLU B 1 47 ? 11.602 -19.891 -6.527 1 95.56 47 GLU B N 1
ATOM 2022 C CA . GLU B 1 47 ? 11.891 -19.266 -5.238 1 95.56 47 GLU B CA 1
ATOM 2023 C C . GLU B 1 47 ? 13.32 -18.734 -5.191 1 95.56 47 GLU B C 1
ATOM 2025 O O . GLU B 1 47 ? 13.547 -17.578 -4.863 1 95.56 47 GLU B O 1
ATOM 2030 N N . PRO 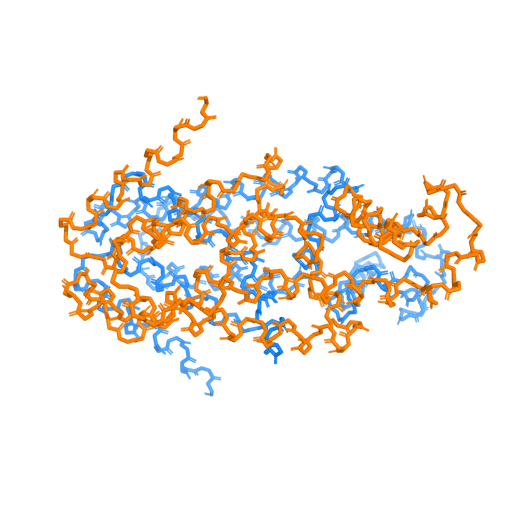B 1 48 ? 14.273 -19.547 -5.629 1 96.88 48 PRO B N 1
ATOM 2031 C CA . PRO B 1 48 ? 15.641 -19.016 -5.672 1 96.88 48 PRO B CA 1
ATOM 2032 C C . PRO B 1 48 ? 15.781 -17.844 -6.637 1 96.88 48 PRO B C 1
ATOM 2034 O O . PRO B 1 48 ? 16.609 -16.953 -6.414 1 96.88 48 PRO B O 1
ATOM 2037 N N . LEU B 1 49 ? 15.031 -17.891 -7.676 1 96.88 49 LEU B N 1
ATOM 2038 C CA . LEU B 1 49 ? 15.031 -16.797 -8.633 1 96.88 49 LEU B CA 1
ATOM 2039 C C . LEU B 1 49 ? 14.555 -15.508 -7.984 1 96.88 49 LEU B C 1
ATOM 2041 O O . LEU B 1 49 ? 15.195 -14.461 -8.133 1 96.88 49 LEU B O 1
ATOM 2045 N N . ILE B 1 50 ? 13.516 -15.516 -7.227 1 97.75 50 ILE B N 1
ATOM 2046 C CA . ILE B 1 50 ? 12.945 -14.367 -6.535 1 97.75 50 ILE B CA 1
ATOM 2047 C C . ILE B 1 50 ? 13.93 -13.852 -5.488 1 97.75 50 ILE B C 1
ATOM 2049 O O . ILE B 1 50 ? 14.148 -12.648 -5.371 1 97.75 50 ILE B O 1
ATOM 2053 N N . LEU B 1 51 ? 14.523 -14.781 -4.77 1 97.81 51 LEU B N 1
ATOM 2054 C CA . LEU B 1 51 ? 15.492 -14.406 -3.748 1 97.81 51 LEU B CA 1
ATOM 2055 C C . LEU B 1 51 ? 16.719 -13.75 -4.375 1 97.81 51 LEU B C 1
ATOM 2057 O O . LEU B 1 51 ? 17.266 -12.797 -3.818 1 97.81 51 LEU B O 1
ATOM 2061 N N . GLY B 1 52 ? 17.078 -14.312 -5.543 1 97.75 52 GLY B N 1
ATOM 2062 C CA . GLY B 1 52 ? 18.172 -13.68 -6.27 1 97.75 52 GLY B CA 1
ATOM 2063 C C . GLY B 1 52 ? 17.875 -12.266 -6.703 1 97.75 52 GLY B C 1
ATOM 2064 O O . GLY B 1 52 ? 18.719 -11.375 -6.578 1 97.75 52 GLY B O 1
ATOM 2065 N N . LEU B 1 53 ? 16.719 -12.008 -7.199 1 98.25 53 LEU B N 1
ATOM 2066 C CA . LEU B 1 53 ? 16.281 -10.672 -7.59 1 98.25 53 LEU B CA 1
ATOM 2067 C C . LEU B 1 53 ? 16.219 -9.742 -6.383 1 98.25 53 LEU B C 1
ATOM 2069 O O . LEU B 1 53 ? 16.625 -8.586 -6.469 1 98.25 53 LEU B O 1
ATOM 2073 N N . PHE B 1 54 ? 15.773 -10.266 -5.258 1 98 54 PHE B N 1
ATOM 2074 C CA . PHE B 1 54 ? 15.695 -9.484 -4.031 1 98 54 PHE B CA 1
ATOM 2075 C C . PHE B 1 54 ? 17.094 -9.086 -3.549 1 98 54 PHE B C 1
ATOM 2077 O O . PHE B 1 54 ? 17.297 -7.961 -3.096 1 98 54 PHE B O 1
ATOM 2084 N N . GLU B 1 55 ? 17.969 -9.969 -3.631 1 97.38 55 GLU B N 1
ATOM 2085 C CA . GLU B 1 55 ? 19.344 -9.672 -3.242 1 97.38 55 GLU B CA 1
ATOM 2086 C C . GLU B 1 55 ? 19.922 -8.555 -4.102 1 97.38 55 GLU B C 1
ATOM 2088 O O . GLU B 1 55 ? 20.578 -7.652 -3.586 1 97.38 55 GLU B O 1
ATOM 2093 N N . HIS B 1 56 ? 19.672 -8.664 -5.387 1 97.19 56 HIS B N 1
ATOM 2094 C CA . HIS B 1 56 ? 20.109 -7.594 -6.273 1 97.19 56 HIS B CA 1
ATOM 2095 C C . HIS B 1 56 ? 19.469 -6.262 -5.895 1 97.19 56 HIS B C 1
ATOM 2097 O O . HIS B 1 56 ? 20.141 -5.227 -5.867 1 97.19 56 HIS B O 1
ATOM 2103 N N . PHE B 1 57 ? 18.266 -6.32 -5.613 1 97.81 57 PHE B N 1
ATOM 2104 C CA . PHE B 1 57 ? 17.531 -5.145 -5.184 1 97.81 57 PHE B CA 1
ATOM 2105 C C . PHE B 1 57 ? 18.156 -4.531 -3.939 1 97.81 57 PHE B C 1
ATOM 2107 O O . PHE B 1 57 ? 18.391 -3.32 -3.889 1 97.81 57 PHE B O 1
ATOM 2114 N N . GLN B 1 58 ? 18.422 -5.34 -2.949 1 96.62 58 GLN B N 1
ATOM 2115 C CA . GLN B 1 58 ? 19.031 -4.879 -1.705 1 96.62 58 GLN B CA 1
ATOM 2116 C C . GLN B 1 58 ? 20.391 -4.219 -1.968 1 96.62 58 GLN B C 1
ATOM 2118 O O . GLN B 1 58 ? 20.672 -3.146 -1.428 1 96.62 58 GLN B O 1
ATOM 2123 N N . VAL B 1 59 ? 21.125 -4.836 -2.783 1 95.62 59 VAL B N 1
ATOM 2124 C CA . VAL B 1 59 ? 22.469 -4.336 -3.09 1 95.62 59 VAL B CA 1
ATOM 2125 C C . VAL B 1 59 ? 22.359 -2.975 -3.777 1 95.62 59 VAL B C 1
ATOM 2127 O O . VAL B 1 59 ? 23.109 -2.053 -3.461 1 95.62 59 VAL B O 1
ATOM 2130 N N . GLU B 1 60 ? 21.438 -2.85 -4.66 1 95.06 60 GLU B N 1
ATOM 2131 C CA . GLU B 1 60 ? 21.297 -1.618 -5.426 1 95.06 60 GLU B CA 1
ATOM 2132 C C . GLU B 1 60 ? 20.734 -0.491 -4.559 1 95.06 60 GLU B C 1
ATOM 2134 O O . GLU B 1 60 ? 21.062 0.679 -4.77 1 95.06 60 GLU B O 1
ATOM 2139 N N . LEU B 1 61 ? 19.969 -0.853 -3.576 1 95.12 61 LEU B N 1
ATOM 2140 C CA . LEU B 1 61 ? 19.312 0.146 -2.744 1 95.12 61 LEU B CA 1
ATOM 2141 C C . LEU B 1 61 ? 20.203 0.568 -1.584 1 95.12 61 LEU B C 1
ATOM 2143 O O . LEU B 1 61 ? 20.094 1.695 -1.094 1 95.12 61 LEU B O 1
ATOM 2147 N N . SER B 1 62 ? 21.094 -0.234 -1.17 1 93.12 62 SER B N 1
ATOM 2148 C CA . SER B 1 62 ? 21.891 -0.078 0.048 1 93.12 62 SER B CA 1
ATOM 2149 C C . SER B 1 62 ? 22.641 1.246 0.052 1 93.12 62 SER B C 1
ATOM 2151 O O . SER B 1 62 ? 22.625 1.975 1.046 1 93.12 62 SER B O 1
ATOM 2153 N N . PRO B 1 63 ? 23.234 1.66 -1.068 1 90.62 63 PRO B N 1
ATOM 2154 C CA . PRO B 1 63 ? 24 2.912 -1.042 1 90.62 63 PRO B CA 1
ATOM 2155 C C . PRO B 1 63 ? 23.109 4.137 -0.809 1 90.62 63 PRO B C 1
ATOM 2157 O O . PRO B 1 63 ? 23.594 5.168 -0.332 1 90.62 63 PRO B O 1
ATOM 2160 N N . LEU B 1 64 ? 21.891 3.992 -1.159 1 89.12 64 LEU B N 1
ATOM 2161 C CA . LEU B 1 64 ? 20.953 5.109 -1.011 1 89.12 64 LEU B CA 1
ATOM 2162 C C . LEU B 1 64 ? 20.453 5.207 0.424 1 89.12 64 LEU B C 1
ATOM 2164 O O . LEU B 1 64 ? 19.938 6.25 0.836 1 89.12 64 LEU B O 1
ATOM 2168 N N . LEU B 1 65 ? 20.547 4.172 1.17 1 88.31 65 LEU B N 1
ATOM 2169 C CA . LEU B 1 65 ? 20.016 4.133 2.531 1 88.31 65 LEU B CA 1
ATOM 2170 C C . LEU B 1 65 ? 21.094 4.531 3.539 1 88.31 65 LEU B C 1
ATOM 2172 O O . LEU B 1 65 ? 20.797 4.703 4.727 1 88.31 65 LEU B O 1
ATOM 2176 N N . ASP B 1 66 ? 22.281 4.723 3.146 1 77.75 66 ASP B N 1
ATOM 2177 C CA . ASP B 1 66 ? 23.391 5.156 3.998 1 77.75 66 ASP B CA 1
ATOM 2178 C C . ASP B 1 66 ? 24.016 6.449 3.475 1 77.75 66 ASP B C 1
ATOM 2180 O O . ASP B 1 66 ? 25.156 6.449 3.002 1 77.75 66 ASP B O 1
ATOM 2184 N N . PRO B 1 67 ? 23.094 7.504 3.488 1 63.69 67 PRO B N 1
ATOM 2185 C CA . PRO B 1 67 ? 23.703 8.727 2.945 1 63.69 67 PRO B CA 1
ATOM 2186 C C . PRO B 1 67 ? 24.812 9.273 3.832 1 63.69 67 PRO B C 1
ATOM 2188 O O . PRO B 1 67 ? 24.828 9.023 5.039 1 63.69 67 PRO B O 1
ATOM 2191 N N . PRO B 1 68 ? 25.75 9.828 3.184 1 59.22 68 PRO B N 1
ATOM 2192 C CA . PRO B 1 68 ? 26.844 10.367 3.992 1 59.22 68 PRO B CA 1
ATOM 2193 C C . PRO B 1 68 ? 26.359 11.328 5.078 1 59.22 68 PRO B C 1
ATOM 2195 O O . PRO B 1 68 ? 25.469 12.148 4.836 1 59.22 68 PRO B O 1
ATOM 2198 N N . ALA B 1 69 ? 26.609 10.969 6.379 1 56.97 69 ALA B N 1
ATOM 2199 C CA . ALA B 1 69 ? 26.25 11.695 7.594 1 56.97 69 ALA B CA 1
ATOM 2200 C C . ALA B 1 69 ? 26.5 13.195 7.426 1 56.97 69 ALA B C 1
ATOM 2202 O O . ALA B 1 69 ? 25.75 14.016 7.957 1 56.97 69 ALA B O 1
ATOM 2203 N N . ASP B 1 70 ? 27.547 13.539 6.871 1 54.81 70 ASP B N 1
ATOM 2204 C CA . ASP B 1 70 ? 28.031 14.914 6.941 1 54.81 70 ASP B CA 1
ATOM 2205 C C . ASP B 1 70 ? 27.484 15.742 5.781 1 54.81 70 ASP B C 1
ATOM 2207 O O . ASP B 1 70 ? 27.922 16.875 5.57 1 54.81 70 ASP B O 1
ATOM 2211 N N . ALA B 1 71 ? 26.578 15.156 5.082 1 55 71 ALA B N 1
ATOM 2212 C CA . ALA B 1 71 ? 26.219 15.977 3.926 1 55 71 ALA B CA 1
ATOM 2213 C C . ALA B 1 71 ? 25.25 17.094 4.324 1 55 71 ALA B C 1
ATOM 2215 O O . ALA B 1 71 ? 24.188 16.828 4.879 1 55 71 ALA B O 1
ATOM 2216 N N . GLN B 1 72 ? 25.734 18.234 4.656 1 61.56 72 GLN B N 1
ATOM 2217 C CA . GLN B 1 72 ? 24.859 19.406 4.719 1 61.56 72 GLN B CA 1
ATOM 2218 C C . GLN B 1 72 ? 24.031 19.547 3.449 1 61.56 72 GLN B C 1
ATOM 2220 O O . GLN B 1 72 ? 24.469 20.156 2.473 1 61.56 72 GLN B O 1
ATOM 2225 N N . LEU B 1 73 ? 22.953 18.734 3.445 1 64.62 73 LEU B N 1
ATOM 2226 C CA . LEU B 1 73 ? 22.188 18.703 2.205 1 64.62 73 LEU B CA 1
ATOM 2227 C C . LEU B 1 73 ? 21.125 19.797 2.186 1 64.62 73 LEU B C 1
ATOM 2229 O O . LEU B 1 73 ? 20.562 20.141 3.229 1 64.62 73 LEU B O 1
ATOM 2233 N N . ALA B 1 74 ? 21.156 20.5 1.07 1 72 74 ALA B N 1
ATOM 2234 C CA . ALA B 1 74 ? 20.016 21.375 0.798 1 72 74 ALA B CA 1
ATOM 2235 C C . ALA B 1 74 ? 18.734 20.547 0.648 1 72 74 ALA B C 1
ATOM 2237 O O . ALA B 1 74 ? 18.781 19.375 0.302 1 72 74 ALA B O 1
ATOM 2238 N N . PRO B 1 75 ? 17.594 21.094 1.071 1 71.12 75 PRO B N 1
ATOM 2239 C CA . PRO B 1 75 ? 16.312 20.391 0.937 1 71.12 75 PRO B CA 1
ATOM 2240 C C . PRO B 1 75 ? 16.141 19.734 -0.431 1 71.12 75 PRO B C 1
ATOM 2242 O O . PRO B 1 75 ? 15.602 18.625 -0.526 1 71.12 75 PRO B O 1
ATOM 2245 N N . GLU B 1 76 ? 16.641 20.344 -1.406 1 76 76 GLU B N 1
ATOM 2246 C CA . GLU B 1 76 ? 16.531 19.812 -2.762 1 76 76 GLU B CA 1
ATOM 2247 C C . GLU B 1 76 ? 17.281 18.5 -2.904 1 76 76 GLU B C 1
ATOM 2249 O O . GLU B 1 76 ? 16.875 17.625 -3.674 1 76 76 GLU B O 1
ATOM 2254 N N . ASP B 1 77 ? 18.312 18.391 -2.145 1 78.75 77 ASP B N 1
ATOM 2255 C CA . ASP B 1 77 ? 19.109 17.172 -2.205 1 78.75 77 ASP B CA 1
ATOM 2256 C C . ASP B 1 77 ? 18.359 15.984 -1.604 1 78.75 77 ASP B C 1
ATOM 2258 O O . ASP B 1 77 ? 18.484 14.859 -2.088 1 78.75 77 ASP B O 1
ATOM 2262 N N . TYR B 1 78 ? 17.562 16.281 -0.685 1 80.12 78 TYR B N 1
ATOM 2263 C CA . TYR B 1 78 ? 16.797 15.219 -0.048 1 80.12 78 TYR B CA 1
ATOM 2264 C C . TYR B 1 78 ? 15.75 14.656 -1.005 1 80.12 78 TYR B C 1
ATOM 2266 O O . TYR B 1 78 ? 15.539 13.445 -1.061 1 80.12 78 TYR B O 1
ATOM 2274 N N . TRP B 1 79 ? 15.227 15.547 -1.812 1 86.94 79 TRP B N 1
ATOM 2275 C CA . TRP B 1 79 ? 14.188 15.117 -2.742 1 86.94 79 TRP B CA 1
ATOM 2276 C C . TRP B 1 79 ? 14.781 14.297 -3.881 1 86.94 79 TRP B C 1
ATOM 2278 O O . TRP B 1 79 ? 14.156 13.344 -4.363 1 86.94 79 TRP B O 1
ATOM 2288 N N . LEU B 1 80 ? 15.984 14.648 -4.27 1 85.81 80 LEU B N 1
ATOM 2289 C CA . LEU B 1 80 ? 16.672 13.867 -5.293 1 85.81 80 LEU B CA 1
ATOM 2290 C C . LEU B 1 80 ? 16.984 12.469 -4.785 1 85.81 80 LEU B C 1
ATOM 2292 O O . LEU B 1 80 ? 16.875 11.492 -5.527 1 85.81 80 LEU B O 1
ATOM 2296 N N . PHE B 1 81 ? 17.359 12.5 -3.568 1 85.81 81 PHE B N 1
ATOM 2297 C CA . PHE B 1 81 ? 17.625 11.211 -2.93 1 85.81 81 PHE B CA 1
ATOM 2298 C C . PHE B 1 81 ? 16.375 10.336 -2.932 1 85.81 81 PHE B C 1
ATOM 2300 O O . PHE B 1 81 ? 16.438 9.164 -3.299 1 85.81 81 PHE B O 1
ATOM 2307 N N . LEU B 1 82 ? 15.289 10.844 -2.582 1 91.62 82 LEU B N 1
ATOM 2308 C CA . LEU B 1 82 ? 14.016 10.125 -2.588 1 91.62 82 LEU B CA 1
ATOM 2309 C C . LEU B 1 82 ? 13.648 9.68 -4 1 91.62 82 LEU B C 1
ATOM 2311 O O . LEU B 1 82 ? 13.156 8.57 -4.195 1 91.62 82 LEU B O 1
ATOM 2315 N N . HIS B 1 83 ? 13.93 10.531 -4.91 1 94.44 83 HIS B N 1
ATOM 2316 C CA . HIS B 1 83 ? 13.672 10.211 -6.309 1 94.44 83 HIS B CA 1
ATOM 2317 C C . HIS B 1 83 ? 14.414 8.945 -6.73 1 94.44 83 HIS B C 1
ATOM 2319 O O . HIS B 1 83 ? 13.836 8.055 -7.352 1 94.44 83 HIS B O 1
ATOM 2325 N N . LEU B 1 84 ? 15.641 8.859 -6.352 1 94.56 84 LEU B N 1
ATOM 2326 C CA . LEU B 1 84 ? 16.453 7.707 -6.703 1 94.56 84 LEU B CA 1
ATOM 2327 C C . LEU B 1 84 ? 15.938 6.445 -6.016 1 94.56 84 LEU B C 1
ATOM 2329 O O . LEU B 1 84 ? 15.93 5.367 -6.613 1 94.56 84 LEU B O 1
ATOM 2333 N N . ILE B 1 85 ? 15.508 6.578 -4.816 1 95.31 85 ILE B N 1
ATOM 2334 C CA . ILE B 1 85 ? 14.945 5.445 -4.094 1 95.31 85 ILE B CA 1
ATOM 2335 C C . ILE B 1 85 ? 13.695 4.945 -4.816 1 95.31 85 ILE B C 1
ATOM 2337 O O . ILE B 1 85 ? 13.555 3.746 -5.07 1 95.31 85 ILE B O 1
ATOM 2341 N N . VAL B 1 86 ? 12.805 5.848 -5.199 1 96.75 86 VAL B N 1
ATOM 2342 C CA . VAL B 1 86 ? 11.562 5.473 -5.867 1 96.75 86 VAL B CA 1
ATOM 2343 C C . VAL B 1 86 ? 11.883 4.828 -7.215 1 96.75 86 VAL B C 1
ATOM 2345 O O . VAL B 1 86 ? 11.211 3.877 -7.629 1 96.75 86 VAL B O 1
ATOM 2348 N N . GLU B 1 87 ? 12.859 5.293 -7.883 1 96.81 87 GLU B N 1
ATOM 2349 C CA . GLU B 1 87 ? 13.266 4.691 -9.148 1 96.81 87 GLU B CA 1
ATOM 2350 C C . GLU B 1 87 ? 13.688 3.236 -8.961 1 96.81 87 GLU B C 1
ATOM 2352 O O . GLU B 1 87 ? 13.352 2.379 -9.789 1 96.81 87 GLU B O 1
ATOM 2357 N N . ARG B 1 88 ? 14.406 3.061 -7.934 1 96.44 88 ARG B N 1
ATOM 2358 C CA . ARG B 1 88 ? 14.844 1.695 -7.656 1 96.44 88 ARG B CA 1
ATOM 2359 C C . ARG B 1 88 ? 13.656 0.803 -7.297 1 96.44 88 ARG B C 1
ATOM 2361 O O . ARG B 1 88 ? 13.578 -0.342 -7.746 1 96.44 88 ARG B O 1
ATOM 2368 N N . LEU B 1 89 ? 12.781 1.31 -6.516 1 96.25 89 LEU B N 1
ATOM 2369 C CA . LEU B 1 89 ? 11.57 0.565 -6.168 1 96.25 89 LEU B CA 1
ATOM 2370 C C . LEU B 1 89 ? 10.75 0.25 -7.418 1 96.25 89 LEU B C 1
ATOM 2372 O O . LEU B 1 89 ? 10.234 -0.859 -7.559 1 96.25 89 LEU B O 1
ATOM 2376 N N . ALA B 1 90 ? 10.695 1.21 -8.32 1 96.44 90 ALA B N 1
ATOM 2377 C CA . ALA B 1 90 ? 9.945 1.034 -9.562 1 96.44 90 ALA B CA 1
ATOM 2378 C C . ALA B 1 90 ? 10.547 -0.087 -10.406 1 96.44 90 ALA B C 1
ATOM 2380 O O . ALA B 1 90 ? 9.812 -0.839 -11.055 1 96.44 90 ALA B O 1
ATOM 2381 N N . GLN B 1 91 ? 11.812 -0.2 -10.359 1 96.81 91 GLN B N 1
ATOM 2382 C CA . GLN B 1 91 ? 12.508 -1.219 -11.141 1 96.81 91 GLN B CA 1
ATOM 2383 C C . GLN B 1 91 ? 12.18 -2.619 -10.641 1 96.81 91 GLN B C 1
ATOM 2385 O O . GLN B 1 91 ? 12.211 -3.584 -11.406 1 96.81 91 GLN B O 1
ATOM 2390 N N . TYR B 1 92 ? 11.859 -2.73 -9.398 1 97.06 92 TYR B N 1
ATOM 2391 C CA . TYR B 1 92 ? 11.555 -4.02 -8.789 1 97.06 92 TYR B CA 1
ATOM 2392 C C . TYR B 1 92 ? 10.109 -4.059 -8.305 1 97.06 92 TYR B C 1
ATOM 2394 O O . TYR B 1 92 ? 9.812 -4.664 -7.27 1 97.06 92 TYR B O 1
ATOM 2402 N N . ARG B 1 93 ? 9.164 -3.422 -8.992 1 94.44 93 ARG B N 1
ATOM 2403 C CA . ARG B 1 93 ? 7.801 -3.164 -8.539 1 94.44 93 ARG B CA 1
ATOM 2404 C C . ARG B 1 93 ? 7.047 -4.469 -8.305 1 94.44 93 ARG B C 1
ATOM 2406 O O . ARG B 1 93 ? 6.156 -4.535 -7.457 1 94.44 93 ARG B O 1
ATOM 2413 N N . PHE B 1 94 ? 7.469 -5.586 -8.969 1 94.12 94 PHE B N 1
ATOM 2414 C CA . PHE B 1 94 ? 6.762 -6.844 -8.781 1 94.12 94 PHE B CA 1
ATOM 2415 C C . PHE B 1 94 ? 6.82 -7.285 -7.328 1 94.12 94 PHE B C 1
ATOM 2417 O O . PHE B 1 94 ? 5.871 -7.887 -6.816 1 94.12 94 PHE B O 1
ATOM 2424 N N . LEU B 1 95 ? 7.949 -6.973 -6.625 1 94.81 95 LEU B N 1
ATOM 2425 C CA . LEU B 1 95 ? 8.133 -7.352 -5.227 1 94.81 95 LEU B CA 1
ATOM 2426 C C . LEU B 1 95 ? 7.07 -6.715 -4.344 1 94.81 95 LEU B C 1
ATOM 2428 O O . LEU B 1 95 ? 6.613 -7.324 -3.375 1 94.81 95 LEU B O 1
ATOM 2432 N N . PHE B 1 96 ? 6.609 -5.566 -4.742 1 93.31 96 PHE B N 1
ATOM 2433 C CA . PHE B 1 96 ? 5.746 -4.773 -3.877 1 93.31 96 PHE B CA 1
ATOM 2434 C C . PHE B 1 96 ? 4.277 -4.988 -4.23 1 93.31 96 PHE B C 1
ATOM 2436 O O . PHE B 1 96 ? 3.393 -4.707 -3.424 1 93.31 96 PHE B O 1
ATOM 2443 N N . GLN B 1 97 ? 4.016 -5.484 -5.395 1 90.75 97 GLN B N 1
ATOM 2444 C CA . GLN B 1 97 ? 2.654 -5.777 -5.828 1 90.75 97 GLN B CA 1
ATOM 2445 C C . GLN B 1 97 ? 2.082 -6.973 -5.07 1 90.75 97 GLN B C 1
ATOM 2447 O O . GLN B 1 97 ? 0.864 -7.105 -4.934 1 90.75 97 GLN B O 1
ATOM 2452 N N . ASP B 1 98 ? 2.951 -7.777 -4.559 1 89.56 98 ASP B N 1
ATOM 2453 C CA . ASP B 1 98 ? 2.529 -8.992 -3.869 1 89.56 98 ASP B CA 1
ATOM 2454 C C . ASP B 1 98 ? 3.434 -9.289 -2.674 1 89.56 98 ASP B C 1
ATOM 2456 O O . ASP B 1 98 ? 3.742 -10.453 -2.396 1 89.56 98 ASP B O 1
ATOM 2460 N N . LEU B 1 99 ? 3.816 -8.273 -2.053 1 92.5 99 LEU B N 1
ATOM 2461 C CA . LEU B 1 99 ? 4.875 -8.367 -1.057 1 92.5 99 LEU B CA 1
ATOM 2462 C C . LEU B 1 99 ? 4.445 -9.25 0.112 1 92.5 99 LEU B C 1
ATOM 2464 O O . LEU B 1 99 ? 5.211 -10.094 0.579 1 92.5 99 LEU B O 1
ATOM 2468 N N . SER B 1 100 ? 3.236 -9.07 0.602 1 88.81 100 SER B N 1
ATOM 2469 C CA . SER B 1 100 ? 2.781 -9.828 1.767 1 88.81 100 SER B CA 1
ATOM 2470 C C . SER B 1 100 ? 2.729 -11.32 1.474 1 88.81 100 SER B C 1
ATOM 2472 O O . SER B 1 100 ? 3.135 -12.133 2.305 1 88.81 100 SER B O 1
ATOM 2474 N N . ASN B 1 101 ? 2.24 -11.664 0.31 1 88 101 ASN B N 1
ATOM 2475 C CA . ASN B 1 101 ? 2.199 -13.078 -0.062 1 88 101 ASN B CA 1
ATOM 2476 C C . ASN B 1 101 ? 3.6 -13.648 -0.251 1 88 101 ASN B C 1
ATOM 2478 O O . ASN B 1 101 ? 3.885 -14.766 0.19 1 88 101 ASN B O 1
ATOM 2482 N N . LEU B 1 102 ? 4.473 -12.914 -0.929 1 91.69 102 LEU B N 1
ATOM 2483 C CA . LEU B 1 102 ? 5.855 -13.336 -1.131 1 91.69 102 LEU B CA 1
ATOM 2484 C C . LEU B 1 102 ? 6.562 -13.539 0.205 1 91.69 102 LEU B C 1
ATOM 2486 O O . LEU B 1 102 ? 7.23 -14.555 0.412 1 91.69 102 LEU B O 1
ATOM 2490 N N . ALA B 1 103 ? 6.398 -12.586 1.081 1 91.69 103 ALA B N 1
ATOM 2491 C CA . ALA B 1 103 ? 7.012 -12.664 2.404 1 91.69 103 ALA B CA 1
ATOM 2492 C C . ALA B 1 103 ? 6.457 -13.844 3.199 1 91.69 103 ALA B C 1
ATOM 2494 O O . ALA B 1 103 ? 7.18 -14.461 3.986 1 91.69 103 ALA B O 1
ATOM 2495 N N . GLY B 1 104 ? 5.211 -14.125 3.064 1 87.81 104 GLY B N 1
ATOM 2496 C CA . GLY B 1 104 ? 4.598 -15.25 3.754 1 87.81 104 GLY B CA 1
ATOM 2497 C C . GLY B 1 104 ? 5.145 -16.594 3.309 1 87.81 104 GLY B C 1
ATOM 2498 O O . GLY B 1 104 ? 5.27 -17.516 4.113 1 87.81 104 GLY B O 1
ATOM 2499 N N . ARG B 1 105 ? 5.496 -16.703 2.117 1 88.62 105 ARG B N 1
ATOM 2500 C CA . ARG B 1 105 ? 5.93 -17.984 1.555 1 88.62 105 ARG B CA 1
ATOM 2501 C C . ARG B 1 105 ? 7.449 -18.109 1.598 1 88.62 105 ARG B C 1
ATOM 2503 O O . ARG B 1 105 ? 7.984 -19.219 1.498 1 88.62 105 ARG B O 1
ATOM 2510 N N . LEU B 1 106 ? 8.18 -16.984 1.681 1 94.62 106 LEU B N 1
ATOM 2511 C CA . LEU B 1 106 ? 9.641 -16.953 1.646 1 94.62 106 LEU B CA 1
ATOM 2512 C C . LEU B 1 106 ? 10.203 -16.281 2.889 1 94.62 106 LEU B C 1
ATOM 2514 O O . LEU B 1 106 ? 10.414 -15.062 2.891 1 94.62 106 LEU B O 1
ATOM 2518 N N . PRO B 1 107 ? 10.547 -16.984 3.887 1 95.12 107 PRO B N 1
ATOM 2519 C CA . PRO B 1 107 ? 11.008 -16.406 5.152 1 95.12 107 PRO B CA 1
ATOM 2520 C C . PRO B 1 107 ? 12.258 -15.547 4.988 1 95.12 107 PRO B C 1
ATOM 2522 O O . PRO B 1 107 ? 12.391 -14.523 5.66 1 95.12 107 PRO B O 1
ATOM 2525 N N . LYS B 1 108 ? 13.094 -16.016 4.133 1 96.81 108 LYS B N 1
ATOM 2526 C CA . LYS B 1 108 ? 14.305 -15.234 3.895 1 96.81 108 LYS B CA 1
ATOM 2527 C C . LYS B 1 108 ? 13.977 -13.867 3.303 1 96.81 108 LYS B C 1
ATOM 2529 O O . LYS B 1 108 ? 14.586 -12.859 3.67 1 96.81 108 LYS B O 1
ATOM 2534 N N . LEU B 1 109 ? 13.078 -13.852 2.43 1 97.19 109 LEU B N 1
ATOM 2535 C CA . LEU B 1 109 ? 12.633 -12.594 1.853 1 97.19 109 LEU B CA 1
ATOM 2536 C C . LEU B 1 109 ? 11.961 -11.719 2.906 1 97.19 109 LEU B C 1
ATOM 2538 O O . LEU B 1 109 ? 12.219 -10.516 2.975 1 97.19 109 LEU B O 1
ATOM 2542 N N . ALA B 1 110 ? 11.148 -12.305 3.738 1 96.5 110 ALA B N 1
ATOM 2543 C CA . ALA B 1 110 ? 10.461 -11.578 4.805 1 96.5 110 ALA B CA 1
ATOM 2544 C C . ALA B 1 110 ? 11.453 -10.891 5.727 1 96.5 110 ALA B C 1
ATOM 2546 O O . ALA B 1 110 ? 11.32 -9.695 6.016 1 96.5 110 ALA B O 1
ATOM 2547 N N . LYS B 1 111 ? 12.422 -11.594 6.121 1 97.12 111 LYS B N 1
ATOM 2548 C CA . LYS B 1 111 ? 13.461 -11.047 6.992 1 97.12 111 LYS B CA 1
ATOM 2549 C C . LYS B 1 111 ? 14.219 -9.922 6.297 1 97.12 111 LYS B C 1
ATOM 2551 O O . LYS B 1 111 ? 14.469 -8.875 6.895 1 97.12 111 LYS B O 1
ATOM 2556 N N . GLY B 1 112 ? 14.555 -10.18 5.078 1 97.06 112 GLY B N 1
ATOM 2557 C CA . GLY B 1 112 ? 15.281 -9.18 4.316 1 97.06 112 GLY B CA 1
ATOM 2558 C C . GLY B 1 112 ? 14.508 -7.891 4.129 1 97.06 112 GLY B C 1
ATOM 2559 O O . GLY B 1 112 ? 15.07 -6.801 4.254 1 97.06 112 GLY B O 1
ATOM 2560 N N . ILE B 1 113 ? 13.273 -8.031 3.859 1 97.19 113 ILE B N 1
ATOM 2561 C CA . ILE B 1 113 ? 12.422 -6.867 3.658 1 97.19 113 ILE B CA 1
ATOM 2562 C C . ILE B 1 113 ? 12.32 -6.074 4.957 1 97.19 113 ILE B C 1
ATOM 2564 O O . ILE B 1 113 ? 12.414 -4.844 4.949 1 97.19 113 ILE B O 1
ATOM 2568 N N . ARG B 1 114 ? 12.141 -6.711 6.043 1 97.25 114 ARG B N 1
ATOM 2569 C CA . ARG B 1 114 ? 12.023 -6.031 7.328 1 97.25 114 ARG B CA 1
ATOM 2570 C C . ARG B 1 114 ? 13.312 -5.301 7.684 1 97.25 114 ARG B C 1
ATOM 2572 O O . ARG B 1 114 ? 13.281 -4.18 8.195 1 97.25 114 ARG B O 1
ATOM 2579 N N . GLN B 1 115 ? 14.367 -5.91 7.371 1 96.75 115 GLN B N 1
ATOM 2580 C CA . GLN B 1 115 ? 15.656 -5.258 7.594 1 96.75 115 GLN B CA 1
ATOM 2581 C C . GLN B 1 115 ? 15.797 -4.016 6.719 1 96.75 115 GLN B C 1
ATOM 2583 O O . GLN B 1 115 ? 16.25 -2.971 7.188 1 96.75 115 GLN B O 1
ATOM 2588 N N . LEU B 1 116 ? 15.438 -4.203 5.555 1 95.81 116 LEU B N 1
ATOM 2589 C CA . LEU B 1 116 ? 15.492 -3.09 4.609 1 95.81 116 LEU B CA 1
ATOM 2590 C C . LEU B 1 116 ? 14.594 -1.944 5.074 1 95.81 116 LEU B C 1
ATOM 2592 O O . LEU B 1 116 ? 15 -0.781 5.043 1 95.81 116 LEU B O 1
ATOM 2596 N N . LEU B 1 117 ? 13.422 -2.252 5.527 1 96.44 117 LEU B N 1
ATOM 2597 C CA . LEU B 1 117 ? 12.484 -1.238 5.992 1 96.44 117 LEU B CA 1
ATOM 2598 C C . LEU B 1 117 ? 13.016 -0.536 7.238 1 96.44 117 LEU B C 1
ATOM 2600 O O . LEU B 1 117 ? 12.859 0.678 7.383 1 96.44 117 LEU B O 1
ATOM 2604 N N . ASN B 1 118 ? 13.641 -1.264 8.07 1 96.62 118 ASN B N 1
ATOM 2605 C CA . ASN B 1 118 ? 14.25 -0.661 9.25 1 96.62 118 ASN B CA 1
ATOM 2606 C C . ASN B 1 118 ? 15.352 0.324 8.867 1 96.62 118 ASN B C 1
ATOM 2608 O O . ASN B 1 118 ? 15.438 1.416 9.43 1 96.62 118 ASN B O 1
ATOM 2612 N N . ALA B 1 119 ? 16.156 -0.08 7.945 1 95.69 119 ALA B N 1
ATOM 2613 C CA . ALA B 1 119 ? 17.203 0.806 7.465 1 95.69 119 ALA B CA 1
ATOM 2614 C C . ALA B 1 119 ? 16.625 2.059 6.82 1 95.69 119 ALA B C 1
ATOM 2616 O O . ALA B 1 119 ? 17.094 3.172 7.07 1 95.69 119 ALA B O 1
ATOM 2617 N N . LEU B 1 120 ? 15.648 1.88 6.02 1 95.62 120 LEU B N 1
ATOM 2618 C CA . LEU B 1 120 ? 14.969 2.994 5.359 1 95.62 120 LEU B CA 1
ATOM 2619 C C . LEU B 1 120 ? 14.391 3.961 6.383 1 95.62 120 LEU B C 1
ATOM 2621 O O . LEU B 1 120 ? 14.602 5.172 6.289 1 95.62 120 LEU B O 1
ATOM 2625 N N . LYS B 1 121 ? 13.742 3.447 7.379 1 96.69 121 LYS B N 1
ATOM 2626 C CA . LYS B 1 121 ? 13.125 4.277 8.406 1 96.69 121 LYS B CA 1
ATOM 2627 C C . LYS B 1 121 ? 14.18 5.031 9.211 1 96.69 121 LYS B C 1
ATOM 2629 O O . LYS B 1 121 ? 13.977 6.191 9.578 1 96.69 121 LYS B O 1
ATOM 2634 N N . ARG B 1 122 ? 15.234 4.383 9.484 1 94.88 122 ARG B N 1
ATOM 2635 C CA . ARG B 1 122 ? 16.328 5.043 10.188 1 94.88 122 ARG B CA 1
ATOM 2636 C C . ARG B 1 122 ? 16.875 6.219 9.375 1 94.88 122 ARG B C 1
ATOM 2638 O O . ARG B 1 122 ? 17.125 7.297 9.922 1 94.88 122 ARG B O 1
ATOM 2645 N N . THR B 1 123 ? 17.047 5.98 8.148 1 92.06 123 THR B N 1
ATOM 2646 C CA . THR B 1 123 ? 17.531 7.031 7.262 1 92.06 123 THR B CA 1
ATOM 2647 C C . THR B 1 123 ? 16.547 8.195 7.211 1 92.06 123 THR B C 1
ATOM 2649 O O . THR B 1 123 ? 16.953 9.359 7.355 1 92.06 123 THR B O 1
ATOM 2652 N N . LEU B 1 124 ? 15.273 7.914 7.035 1 94.06 124 LEU B N 1
ATOM 2653 C CA . LEU B 1 124 ? 14.242 8.938 6.988 1 94.06 124 LEU B CA 1
ATOM 2654 C C . LEU B 1 124 ? 14.195 9.727 8.297 1 94.06 124 LEU B C 1
ATOM 2656 O O . LEU B 1 124 ? 14.102 10.953 8.281 1 94.06 124 LEU B O 1
ATOM 2660 N N . ALA B 1 125 ? 14.281 8.992 9.383 1 93.56 125 ALA B N 1
ATOM 2661 C CA . ALA B 1 125 ? 14.281 9.633 10.695 1 93.56 125 ALA B CA 1
ATOM 2662 C C . ALA B 1 125 ? 15.461 10.586 10.836 1 93.56 125 ALA B C 1
ATOM 2664 O O . ALA B 1 125 ? 15.32 11.688 11.367 1 93.56 125 ALA B O 1
ATOM 2665 N N . SER B 1 126 ? 16.547 10.156 10.383 1 90.06 126 SER B N 1
ATOM 2666 C CA . SER B 1 126 ? 17.75 10.984 10.453 1 90.06 126 SER B CA 1
ATOM 2667 C C . SER B 1 126 ? 17.594 12.258 9.625 1 90.06 126 SER B C 1
ATOM 2669 O O . SER B 1 126 ? 17.969 13.344 10.07 1 90.06 126 SER B O 1
ATOM 2671 N N . LEU B 1 127 ? 17.078 12.164 8.453 1 87.5 127 LEU B N 1
ATOM 2672 C CA . LEU B 1 127 ? 16.859 13.32 7.59 1 87.5 127 LEU B CA 1
ATOM 2673 C C . LEU B 1 127 ? 15.891 14.305 8.227 1 87.5 127 LEU B C 1
ATOM 2675 O O . LEU B 1 127 ? 16.141 15.508 8.234 1 87.5 127 LEU B O 1
ATOM 2679 N N . LEU B 1 128 ? 14.789 13.812 8.797 1 90 128 LEU B N 1
ATOM 2680 C CA . LEU B 1 128 ? 13.805 14.672 9.445 1 90 128 LEU B CA 1
ATOM 2681 C C . LEU B 1 128 ? 14.391 15.328 10.695 1 90 128 LEU B C 1
ATOM 2683 O O . LEU B 1 128 ? 14.094 16.484 10.984 1 90 128 LEU B O 1
ATOM 2687 N N . ALA B 1 129 ? 15.195 14.602 11.359 1 88.62 129 ALA B N 1
ATOM 2688 C CA . ALA B 1 129 ? 15.867 15.141 12.539 1 88.62 129 ALA B CA 1
ATOM 2689 C C . ALA B 1 129 ? 16.797 16.297 12.164 1 88.62 129 ALA B C 1
ATOM 2691 O O . ALA B 1 129 ? 16.891 17.281 12.898 1 88.62 129 ALA B O 1
ATOM 2692 N N . GLN B 1 130 ? 17.469 16.156 11.086 1 85.5 130 GLN B N 1
ATOM 2693 C CA . GLN B 1 130 ? 18.344 17.219 10.602 1 85.5 130 GLN B CA 1
ATOM 2694 C C . GLN B 1 130 ? 17.547 18.469 10.25 1 85.5 130 GLN B C 1
ATOM 2696 O O . GLN B 1 130 ? 17.953 19.594 10.578 1 85.5 130 GLN B O 1
ATOM 2701 N N . LEU B 1 131 ? 16.422 18.281 9.578 1 85.31 131 LEU B N 1
ATOM 2702 C CA . LEU B 1 131 ? 15.547 19.406 9.266 1 85.31 131 LEU B CA 1
ATOM 2703 C C . LEU B 1 131 ? 15.047 20.078 10.539 1 85.31 131 LEU B C 1
ATOM 2705 O O . LEU B 1 131 ? 14.953 21.297 10.609 1 85.31 131 LEU B O 1
ATOM 2709 N N . LYS B 1 132 ? 14.773 19.297 11.531 1 88.94 132 LYS B N 1
ATOM 2710 C CA . LYS B 1 132 ? 14.336 19.812 12.82 1 88.94 132 LYS B CA 1
ATOM 2711 C C . LYS B 1 132 ? 15.453 20.594 13.508 1 88.94 132 LYS B C 1
ATOM 2713 O O . LYS B 1 132 ? 15.219 21.672 14.055 1 88.94 132 LYS B O 1
ATOM 2718 N N . ALA B 1 133 ? 16.609 20.078 13.422 1 86.5 133 ALA B N 1
ATOM 2719 C CA . ALA B 1 133 ? 17.75 20.719 14.039 1 86.5 133 ALA B CA 1
ATOM 2720 C C . ALA B 1 133 ? 18.047 22.062 13.391 1 86.5 133 ALA B C 1
ATOM 2722 O O . ALA B 1 133 ? 18.531 22.984 14.055 1 86.5 133 ALA B O 1
ATOM 2723 N N . GLN B 1 134 ? 17.719 22.203 12.156 1 85.31 134 GLN B N 1
ATOM 2724 C CA . GLN B 1 134 ? 17.906 23.453 11.414 1 85.31 134 GLN B CA 1
ATOM 2725 C C . GLN B 1 134 ? 16.75 24.422 11.648 1 85.31 134 GLN B C 1
ATOM 2727 O O . GLN B 1 134 ? 16.719 25.5 11.062 1 85.31 134 GLN B O 1
ATOM 2732 N N . GLY B 1 135 ? 15.797 24 12.422 1 85.88 135 GLY B N 1
ATOM 2733 C CA . GLY B 1 135 ? 14.68 24.859 12.773 1 85.88 135 GLY B CA 1
ATOM 2734 C C . GLY B 1 135 ? 13.633 24.953 11.68 1 85.88 135 GLY B C 1
ATOM 2735 O O . GLY B 1 135 ? 12.844 25.891 11.648 1 85.88 135 GLY B O 1
ATOM 2736 N N . LEU B 1 136 ? 13.625 23.969 10.812 1 86.88 136 LEU B N 1
ATOM 2737 C CA . LEU B 1 136 ? 12.695 24.016 9.688 1 86.88 136 LEU B CA 1
ATOM 2738 C C . LEU B 1 136 ? 11.453 23.188 9.977 1 86.88 136 LEU B C 1
ATOM 2740 O O . LEU B 1 136 ? 10.406 23.375 9.344 1 86.88 136 LEU B O 1
ATOM 2744 N N . LEU B 1 137 ? 11.578 22.219 10.859 1 87.62 137 LEU B N 1
ATOM 2745 C CA . LEU B 1 137 ? 10.492 21.312 11.203 1 87.62 137 LEU B CA 1
ATOM 2746 C C . LEU B 1 137 ? 9.945 21.609 12.594 1 87.62 137 LEU B C 1
ATOM 2748 O O . LEU B 1 137 ? 10.711 21.766 13.547 1 87.62 137 LEU B O 1
ATOM 2752 N N . VAL B 1 138 ? 8.602 21.672 12.82 1 86.25 138 VAL B N 1
ATOM 2753 C CA . VAL B 1 138 ? 7.988 22.141 14.062 1 86.25 138 VAL B CA 1
ATOM 2754 C C . VAL B 1 138 ? 7.242 20.984 14.734 1 86.25 138 VAL B C 1
ATOM 2756 O O . VAL B 1 138 ? 6.762 21.125 15.859 1 86.25 138 VAL B O 1
ATOM 2759 N N . SER B 1 139 ? 7.191 19.828 14.25 1 87.62 139 SER B N 1
ATOM 2760 C CA . SER B 1 139 ? 6.398 18.734 14.797 1 87.62 139 SER B CA 1
ATOM 2761 C C . SER B 1 139 ? 7.164 17.984 15.883 1 87.62 139 SER B C 1
ATOM 2763 O O . SER B 1 139 ? 8.398 17.984 15.891 1 87.62 139 SER B O 1
ATOM 2765 N N . GLY B 1 140 ? 6.383 17.453 16.844 1 87.81 140 GLY B N 1
ATOM 2766 C CA . GLY B 1 140 ? 6.965 16.688 17.938 1 87.81 140 GLY B CA 1
ATOM 2767 C C . GLY B 1 140 ? 7.438 15.305 17.5 1 87.81 140 GLY B C 1
ATOM 2768 O O . GLY B 1 140 ? 7.25 14.906 16.359 1 87.81 140 GLY B O 1
ATOM 2769 N N . THR B 1 141 ? 8.07 14.625 18.438 1 87.56 141 THR B N 1
ATOM 2770 C CA . THR B 1 141 ? 8.703 13.328 18.188 1 87.56 141 THR B CA 1
ATOM 2771 C C . THR B 1 141 ? 7.672 12.305 17.734 1 87.56 141 THR B C 1
ATOM 2773 O O . THR B 1 141 ? 7.918 11.555 16.781 1 87.56 141 THR B O 1
ATOM 2776 N N . GLN B 1 142 ? 6.539 12.297 18.344 1 89.19 142 GLN B N 1
ATOM 2777 C CA . GLN B 1 142 ? 5.504 11.328 17.984 1 89.19 142 GLN B CA 1
ATOM 2778 C C . GLN B 1 142 ? 5.008 11.547 16.562 1 89.19 142 GLN B C 1
ATOM 2780 O O . GLN B 1 142 ? 4.852 10.586 15.805 1 89.19 142 GLN B O 1
ATOM 2785 N N . ALA B 1 143 ? 4.766 12.766 16.281 1 92.25 143 ALA B N 1
ATOM 2786 C CA . ALA B 1 143 ? 4.297 13.102 14.938 1 92.25 143 ALA B CA 1
ATOM 2787 C C . ALA B 1 143 ? 5.359 12.773 13.891 1 92.25 143 ALA B C 1
ATOM 2789 O O . ALA B 1 143 ? 5.039 12.305 12.797 1 92.25 143 ALA B O 1
ATOM 2790 N N . LEU B 1 144 ? 6.609 12.984 14.242 1 93.5 144 LEU B N 1
ATOM 2791 C CA . LEU B 1 144 ? 7.691 12.688 13.305 1 93.5 144 LEU B CA 1
ATOM 2792 C C . LEU B 1 144 ? 7.84 11.188 13.102 1 93.5 144 LEU B C 1
ATOM 2794 O O . LEU B 1 144 ? 8.133 10.734 11.992 1 93.5 144 LEU B O 1
ATOM 2798 N N . GLY B 1 145 ? 7.703 10.438 14.172 1 95.25 145 GLY B N 1
ATOM 2799 C CA . GLY B 1 145 ? 7.695 8.992 14.031 1 95.25 145 GLY B CA 1
ATOM 2800 C C . GLY B 1 145 ? 6.613 8.484 13.102 1 95.25 145 GLY B C 1
ATOM 2801 O O . GLY B 1 145 ? 6.867 7.629 12.25 1 95.25 145 GLY B O 1
ATOM 2802 N N . GLN B 1 146 ? 5.449 9.031 13.258 1 95.38 146 GLN B N 1
ATOM 2803 C CA . GLN B 1 146 ? 4.348 8.648 12.383 1 95.38 146 GLN B CA 1
ATOM 2804 C C . GLN B 1 146 ? 4.605 9.094 10.945 1 95.38 146 GLN B C 1
ATOM 2806 O O . GLN B 1 146 ? 4.23 8.398 10 1 95.38 146 GLN B O 1
ATOM 2811 N N . LEU B 1 147 ? 5.215 10.258 10.82 1 96.88 147 LEU B N 1
ATOM 2812 C CA . LEU B 1 147 ? 5.559 10.742 9.492 1 96.88 147 LEU B CA 1
ATOM 2813 C C . LEU B 1 147 ? 6.512 9.781 8.789 1 96.88 147 LEU B C 1
ATOM 2815 O O . LEU B 1 147 ? 6.34 9.484 7.605 1 96.88 147 LEU B O 1
ATOM 2819 N N . VAL B 1 148 ? 7.473 9.234 9.5 1 97.31 148 VAL B N 1
ATOM 2820 C CA . VAL B 1 148 ? 8.398 8.242 8.961 1 97.31 148 VAL B CA 1
ATOM 2821 C C . VAL B 1 148 ? 7.621 7.023 8.469 1 97.31 148 VAL B C 1
ATOM 2823 O O . VAL B 1 148 ? 7.852 6.539 7.355 1 97.31 148 VAL B O 1
ATOM 2826 N N . GLU B 1 149 ? 6.668 6.551 9.242 1 97.56 149 GLU B N 1
ATOM 2827 C CA . GLU B 1 149 ? 5.844 5.41 8.859 1 97.56 149 GLU B CA 1
ATOM 2828 C C . GLU B 1 149 ? 5.039 5.711 7.598 1 97.56 149 GLU B C 1
ATOM 2830 O O . GLU B 1 149 ? 4.961 4.879 6.691 1 97.56 149 GLU B O 1
ATOM 2835 N N . GLN B 1 150 ? 4.527 6.887 7.57 1 97.81 150 GLN B N 1
ATOM 2836 C CA . GLN B 1 150 ? 3.688 7.25 6.434 1 97.81 150 GLN B CA 1
ATOM 2837 C C . GLN B 1 150 ? 4.512 7.375 5.156 1 97.81 150 GLN B C 1
ATOM 2839 O O . GLN B 1 150 ? 4.074 6.953 4.082 1 97.81 150 GLN B O 1
ATOM 2844 N N . ILE B 1 151 ? 5.66 8 5.258 1 97.81 151 ILE B N 1
ATOM 2845 C CA . ILE B 1 151 ? 6.535 8.109 4.098 1 97.81 151 ILE B CA 1
ATOM 2846 C C . ILE B 1 151 ? 6.934 6.723 3.613 1 97.81 151 ILE B C 1
ATOM 2848 O O . ILE B 1 151 ? 6.93 6.453 2.41 1 97.81 151 ILE B O 1
ATOM 2852 N N . THR B 1 152 ? 7.258 5.844 4.52 1 97.69 152 THR B N 1
ATOM 2853 C CA . THR B 1 152 ? 7.629 4.477 4.168 1 97.69 152 THR B CA 1
ATOM 2854 C C . THR B 1 152 ? 6.48 3.773 3.447 1 97.69 152 THR B C 1
ATOM 2856 O O . THR B 1 152 ? 6.684 3.164 2.395 1 97.69 152 THR B O 1
ATOM 2859 N N . LEU B 1 153 ? 5.305 3.896 3.986 1 97.62 153 LEU B N 1
ATOM 2860 C CA . LEU B 1 153 ? 4.121 3.32 3.359 1 97.62 153 LEU B CA 1
ATOM 2861 C C . LEU B 1 153 ? 3.936 3.861 1.946 1 97.62 153 LEU B C 1
ATOM 2863 O O . LEU B 1 153 ? 3.668 3.098 1.015 1 97.62 153 LEU B O 1
ATOM 2867 N N . THR B 1 154 ? 4.082 5.141 1.79 1 97.94 154 THR B N 1
ATOM 2868 C CA . THR B 1 154 ? 3.93 5.785 0.49 1 97.94 154 THR B CA 1
ATOM 2869 C C . THR B 1 154 ? 4.977 5.273 -0.494 1 97.94 154 THR B C 1
ATOM 2871 O O . THR B 1 154 ? 4.656 4.957 -1.641 1 97.94 154 THR B O 1
ATOM 2874 N N . LEU B 1 155 ? 6.199 5.145 -0.054 1 96.88 155 LEU B N 1
ATOM 2875 C CA . LEU B 1 155 ? 7.277 4.625 -0.893 1 96.88 155 LEU B CA 1
ATOM 2876 C C . LEU B 1 155 ? 6.953 3.219 -1.383 1 96.88 155 LEU B C 1
ATOM 2878 O O . LEU B 1 155 ? 7.137 2.91 -2.562 1 96.88 155 LEU B O 1
ATOM 2882 N N . LEU B 1 156 ? 6.426 2.455 -0.544 1 95.88 156 LEU B N 1
ATOM 2883 C CA . LEU B 1 156 ? 6.207 1.046 -0.855 1 95.88 156 LEU B CA 1
ATOM 2884 C C . LEU B 1 156 ? 5.02 0.875 -1.795 1 95.88 156 LEU B C 1
ATOM 2886 O O . LEU B 1 156 ? 5.031 0.006 -2.67 1 95.88 156 LEU B O 1
ATOM 2890 N N . PHE B 1 157 ? 3.967 1.763 -1.664 1 96.31 157 PHE B N 1
ATOM 2891 C CA . PHE B 1 157 ? 2.693 1.323 -2.223 1 96.31 157 PHE B CA 1
ATOM 2892 C C . PHE B 1 157 ? 2.16 2.344 -3.223 1 96.31 157 PHE B C 1
ATOM 2894 O O . PHE B 1 157 ? 1.208 2.064 -3.953 1 96.31 157 PHE B O 1
ATOM 2901 N N . SER B 1 158 ? 2.756 3.533 -3.291 1 96.69 158 SER B N 1
ATOM 2902 C CA . SER B 1 158 ? 2.217 4.582 -4.152 1 96.69 158 SER B CA 1
ATOM 2903 C C . SER B 1 158 ? 2.258 4.168 -5.617 1 96.69 158 SER B C 1
ATOM 2905 O O . SER B 1 158 ? 1.32 4.441 -6.371 1 96.69 158 SER B O 1
ATOM 2907 N N . LEU B 1 159 ? 3.273 3.498 -6.059 1 95.06 159 LEU B N 1
ATOM 2908 C CA . LEU B 1 159 ? 3.355 3.057 -7.445 1 95.06 159 LEU B CA 1
ATOM 2909 C C . LEU B 1 159 ? 2.262 2.041 -7.758 1 95.06 159 LEU B C 1
ATOM 2911 O O . LEU B 1 159 ? 1.619 2.117 -8.812 1 95.06 159 LEU B O 1
ATOM 2915 N N . ASP B 1 160 ? 2.119 1.118 -6.848 1 94.19 160 ASP B N 1
ATOM 2916 C CA . ASP B 1 160 ? 1.063 0.127 -7.035 1 94.19 160 ASP B CA 1
ATOM 2917 C C . ASP B 1 160 ? -0.315 0.782 -7.012 1 94.19 160 ASP B C 1
ATOM 2919 O O . ASP B 1 160 ? -1.197 0.412 -7.789 1 94.19 160 ASP B O 1
ATOM 2923 N N . TYR B 1 161 ? -0.51 1.703 -6.137 1 95.44 161 TYR B N 1
ATOM 2924 C CA . TYR B 1 161 ? -1.748 2.471 -6.059 1 95.44 161 TYR B CA 1
ATOM 2925 C C . TYR B 1 161 ? -2.055 3.146 -7.391 1 95.44 161 TYR B C 1
ATOM 2927 O O . TYR B 1 161 ? -3.191 3.102 -7.867 1 95.44 161 TYR B O 1
ATOM 2935 N N . GLN B 1 162 ? -1.065 3.748 -8.047 1 94.81 162 GLN B N 1
ATOM 2936 C CA . GLN B 1 162 ? -1.232 4.371 -9.352 1 94.81 162 GLN B CA 1
ATOM 2937 C C . GLN B 1 162 ? -1.688 3.354 -10.398 1 94.81 162 GLN B C 1
ATOM 2939 O O . GLN B 1 162 ? -2.566 3.641 -11.211 1 94.81 162 GLN B O 1
ATOM 2944 N N . ARG B 1 163 ? -1.168 2.215 -10.312 1 91.38 163 ARG B N 1
ATOM 2945 C CA . ARG B 1 163 ? -1.52 1.172 -11.273 1 91.38 163 ARG B CA 1
ATOM 2946 C C . ARG B 1 163 ? -2.971 0.735 -11.102 1 91.38 163 ARG B C 1
ATOM 2948 O O . ARG B 1 163 ? -3.68 0.512 -12.086 1 91.38 163 ARG B O 1
ATOM 2955 N N . ILE B 1 164 ? -3.334 0.571 -9.867 1 93.12 164 ILE B N 1
ATOM 2956 C CA . ILE B 1 164 ? -4.715 0.216 -9.555 1 93.12 164 ILE B CA 1
ATOM 2957 C C . ILE B 1 164 ? -5.66 1.255 -10.156 1 93.12 164 ILE B C 1
ATOM 2959 O O . ILE B 1 164 ? -6.746 0.914 -10.633 1 93.12 164 ILE B O 1
ATOM 2963 N N . LEU B 1 165 ? -5.219 2.488 -10.188 1 94 165 LEU B N 1
ATOM 2964 C CA . LEU B 1 165 ? -6.004 3.582 -10.75 1 94 165 LEU B CA 1
ATOM 2965 C C . LEU B 1 165 ? -5.852 3.645 -12.266 1 94 165 LEU B C 1
ATOM 2967 O O . LEU B 1 165 ? -6.363 4.562 -12.906 1 94 165 LEU B O 1
ATOM 2971 N N . ASP B 1 166 ? -5.141 2.729 -12.859 1 91.88 166 ASP B N 1
ATOM 2972 C CA . ASP B 1 166 ? -4.914 2.605 -14.297 1 91.88 166 ASP B CA 1
ATOM 2973 C C . ASP B 1 166 ? -4.016 3.729 -14.812 1 91.88 166 ASP B C 1
ATOM 2975 O O . ASP B 1 166 ? -4.242 4.266 -15.898 1 91.88 166 ASP B O 1
ATOM 2979 N N . ARG B 1 167 ? -3.119 4.164 -13.945 1 90.31 167 ARG B N 1
ATOM 2980 C CA . ARG B 1 167 ? -2.115 5.148 -14.328 1 90.31 167 ARG B CA 1
ATOM 2981 C C . ARG B 1 167 ? -0.746 4.5 -14.5 1 90.31 167 ARG B C 1
ATOM 2983 O O . ARG B 1 167 ? -0.512 3.393 -14.008 1 90.31 167 ARG B O 1
ATOM 2990 N N . GLU B 1 168 ? 0.045 5.277 -15.281 1 86.81 168 GLU B N 1
ATOM 2991 C CA . GLU B 1 168 ? 1.435 4.836 -15.359 1 86.81 168 GLU B CA 1
ATOM 2992 C C . GLU B 1 168 ? 2.172 5.102 -14.055 1 86.81 168 GLU B C 1
ATOM 2994 O O . GLU B 1 168 ? 1.9 6.09 -13.367 1 86.81 168 GLU B O 1
ATOM 2999 N N . GLY B 1 169 ? 2.869 4.152 -13.5 1 89.69 169 GLY B N 1
ATOM 3000 C CA . GLY B 1 169 ? 3.676 4.363 -12.305 1 89.69 169 GLY B CA 1
ATOM 3001 C C . GLY B 1 169 ? 4.703 5.469 -12.469 1 89.69 169 GLY B C 1
ATOM 3002 O O . GLY B 1 169 ? 5.824 5.223 -12.922 1 89.69 169 GLY B O 1
ATOM 3003 N N . GLU B 1 170 ? 4.324 6.719 -12.031 1 94 170 GLU B N 1
ATOM 3004 C CA . GLU B 1 170 ? 5.207 7.875 -12.164 1 94 170 GLU B CA 1
ATOM 3005 C C . GLU B 1 170 ? 5.992 8.117 -10.875 1 94 170 GLU B C 1
ATOM 3007 O O . GLU B 1 170 ? 5.41 8.438 -9.836 1 94 170 GLU B O 1
ATOM 3012 N N . VAL B 1 171 ? 7.262 8.039 -11.039 1 95.62 171 VAL B N 1
ATOM 3013 C CA . VAL B 1 171 ? 8.18 8.234 -9.922 1 95.62 171 VAL B CA 1
ATOM 3014 C C . VAL B 1 171 ? 8.016 9.648 -9.367 1 95.62 171 VAL B C 1
ATOM 3016 O O . VAL B 1 171 ? 7.977 9.844 -8.148 1 95.62 171 VAL B O 1
ATOM 3019 N N . ARG B 1 172 ? 7.844 10.648 -10.18 1 95.06 172 ARG B N 1
ATOM 3020 C CA . ARG B 1 172 ? 7.75 12.047 -9.766 1 95.06 172 ARG B CA 1
ATOM 3021 C C . ARG B 1 172 ? 6.523 12.281 -8.891 1 95.06 172 ARG B C 1
ATOM 3023 O O . ARG B 1 172 ? 6.551 13.109 -7.98 1 95.06 172 ARG B O 1
ATOM 3030 N N . LEU B 1 173 ? 5.477 11.586 -9.203 1 96 173 LEU B N 1
ATOM 3031 C CA . LEU B 1 173 ? 4.266 11.734 -8.406 1 96 173 LEU B CA 1
ATOM 3032 C C . LEU B 1 173 ? 4.48 11.219 -6.984 1 96 173 LEU B C 1
ATOM 3034 O O . LEU B 1 173 ? 3.943 11.781 -6.027 1 96 173 LEU B O 1
ATOM 3038 N N . VAL B 1 174 ? 5.258 10.195 -6.852 1 97.12 174 VAL B N 1
ATOM 3039 C CA . VAL B 1 174 ? 5.555 9.664 -5.527 1 97.12 174 VAL B CA 1
ATOM 3040 C C . VAL B 1 174 ? 6.34 10.695 -4.719 1 97.12 174 VAL B C 1
ATOM 3042 O O . VAL B 1 174 ? 6.023 10.953 -3.555 1 97.12 174 VAL B O 1
ATOM 3045 N N . VAL B 1 175 ? 7.336 11.289 -5.328 1 95.88 175 VAL B N 1
ATOM 3046 C CA . VAL B 1 175 ? 8.141 12.297 -4.656 1 95.88 175 VAL B CA 1
ATOM 3047 C C . VAL B 1 175 ? 7.27 13.492 -4.277 1 95.88 175 VAL B C 1
ATOM 3049 O O . VAL B 1 175 ? 7.363 14.008 -3.162 1 95.88 175 VAL B O 1
ATOM 3052 N N . TYR B 1 176 ? 6.398 13.859 -5.215 1 96.25 176 TYR B N 1
ATOM 3053 C CA . TYR B 1 176 ? 5.43 14.922 -4.938 1 96.25 176 TYR B CA 1
ATOM 3054 C C . TYR B 1 176 ? 4.598 14.586 -3.705 1 96.25 176 TYR B C 1
ATOM 3056 O O . TYR B 1 176 ? 4.438 15.43 -2.814 1 96.25 176 TYR B O 1
ATOM 3064 N N . GLN B 1 177 ? 4.086 13.398 -3.645 1 97 177 GLN B N 1
ATOM 3065 C CA . GLN B 1 177 ? 3.26 12.961 -2.525 1 97 177 GLN B CA 1
ATOM 3066 C C . GLN B 1 177 ? 4.027 13.055 -1.208 1 97 177 GLN B C 1
ATOM 3068 O O . GLN B 1 177 ? 3.475 13.492 -0.193 1 97 177 GLN B O 1
ATOM 3073 N N . ILE B 1 178 ? 5.258 12.672 -1.22 1 96.81 178 ILE B N 1
ATOM 3074 C CA . ILE B 1 178 ? 6.062 12.688 -0.002 1 96.81 178 ILE B CA 1
ATOM 3075 C C . ILE B 1 178 ? 6.355 14.125 0.407 1 96.81 178 ILE B C 1
ATOM 3077 O O . ILE B 1 178 ? 6.301 14.469 1.592 1 96.81 178 ILE B O 1
ATOM 3081 N N . MET B 1 179 ? 6.648 15 -0.55 1 95.25 179 MET B N 1
ATOM 3082 C CA . MET B 1 179 ? 6.836 16.422 -0.251 1 95.25 179 MET B CA 1
ATOM 3083 C C . MET B 1 179 ? 5.602 17 0.425 1 95.25 179 MET B C 1
ATOM 3085 O O . MET B 1 179 ? 5.715 17.75 1.393 1 95.25 179 MET B O 1
ATOM 3089 N N . MET B 1 180 ? 4.48 16.578 -0.057 1 95.44 180 MET B N 1
ATOM 3090 C CA . MET B 1 180 ? 3.225 17.094 0.473 1 95.44 180 MET B CA 1
ATOM 3091 C C . MET B 1 180 ? 2.934 16.516 1.854 1 95.44 180 MET B C 1
ATOM 3093 O O . MET B 1 180 ? 2.219 17.125 2.65 1 95.44 180 MET B O 1
ATOM 3097 N N . LEU B 1 181 ? 3.48 15.375 2.172 1 96.12 181 LEU B N 1
ATOM 3098 C CA . LEU B 1 181 ? 3.389 14.805 3.512 1 96.12 181 LEU B CA 1
ATOM 3099 C C . LEU B 1 181 ? 4.242 15.594 4.496 1 96.12 181 LEU B C 1
ATOM 3101 O O . LEU B 1 181 ? 3.865 15.766 5.656 1 96.12 181 LEU B O 1
ATOM 3105 N N . VAL B 1 182 ? 5.359 16.062 4.008 1 95 182 VAL B N 1
ATOM 3106 C CA . VAL B 1 182 ? 6.34 16.719 4.871 1 95 182 VAL B CA 1
ATOM 3107 C C . VAL B 1 182 ? 5.957 18.172 5.07 1 95 182 VAL B C 1
ATOM 3109 O O . VAL B 1 182 ? 6.141 18.734 6.156 1 95 182 VAL B O 1
ATOM 3112 N N . ALA B 1 183 ? 5.32 18.797 4.102 1 94.56 183 ALA B N 1
ATOM 3113 C CA . ALA B 1 183 ? 5.102 20.234 4.02 1 94.56 183 ALA B CA 1
ATOM 3114 C C . ALA B 1 183 ? 4.344 20.75 5.246 1 94.56 183 ALA B C 1
ATOM 3116 O O . ALA B 1 183 ? 4.738 21.734 5.859 1 94.56 183 ALA B O 1
ATOM 3117 N N . PRO B 1 184 ? 3.297 20.031 5.691 1 94.12 184 PRO B N 1
ATOM 3118 C CA . PRO B 1 184 ? 2.518 20.578 6.809 1 94.12 184 PRO B CA 1
ATOM 3119 C C . PRO B 1 184 ? 3.297 20.578 8.125 1 94.12 184 PRO B C 1
ATOM 3121 O O . PRO B 1 184 ? 2.855 21.188 9.102 1 94.12 184 PRO B O 1
ATOM 3124 N N . HIS B 1 185 ? 4.449 19.891 8.148 1 94.44 185 HIS B N 1
ATOM 3125 C CA . HIS B 1 185 ? 5.25 19.797 9.359 1 94.44 185 HIS B CA 1
ATOM 3126 C C . HIS B 1 185 ? 6.348 20.859 9.383 1 94.44 185 HIS B C 1
ATOM 3128 O O . HIS B 1 185 ? 7.109 20.953 10.344 1 94.44 185 HIS B O 1
ATOM 3134 N N . LEU B 1 186 ? 6.406 21.656 8.305 1 92.44 186 LEU B N 1
ATOM 3135 C CA . LEU B 1 186 ? 7.445 22.672 8.172 1 92.44 186 LEU B CA 1
ATOM 3136 C C . LEU B 1 186 ? 6.926 24.047 8.617 1 92.44 186 LEU B C 1
ATOM 3138 O O . LEU B 1 186 ? 5.715 24.25 8.695 1 92.44 186 LEU B O 1
ATOM 3142 N N . LEU B 1 187 ? 7.883 24.953 8.945 1 92.25 187 LEU B N 1
ATOM 3143 C CA . LEU B 1 187 ? 7.531 26.359 9.18 1 92.25 187 LEU B CA 1
ATOM 3144 C C . LEU B 1 187 ? 6.918 26.969 7.926 1 92.25 187 LEU B C 1
ATOM 3146 O O . LEU B 1 187 ? 7.164 26.5 6.812 1 92.25 187 LEU B O 1
ATOM 3150 N N . PRO B 1 188 ? 6.152 28 8.078 1 90.69 188 PRO B N 1
ATOM 3151 C CA . PRO B 1 188 ? 5.348 28.547 6.984 1 90.69 188 PRO B CA 1
ATOM 3152 C C . PRO B 1 188 ? 6.18 28.844 5.738 1 90.69 188 PRO B C 1
ATOM 3154 O O . PRO B 1 188 ? 5.797 28.469 4.629 1 90.69 188 PRO B O 1
ATOM 3157 N N . ALA B 1 189 ? 7.328 29.516 5.895 1 91.44 189 ALA B N 1
ATOM 3158 C CA . ALA B 1 189 ? 8.148 29.859 4.738 1 91.44 189 ALA B CA 1
ATOM 3159 C C . ALA B 1 189 ? 8.68 28.609 4.043 1 91.44 189 ALA B C 1
ATOM 3161 O O . ALA B 1 189 ? 8.633 28.516 2.814 1 91.44 189 ALA B O 1
ATOM 3162 N N . ALA B 1 190 ? 9.18 27.641 4.82 1 90.88 190 ALA B N 1
ATOM 3163 C CA . ALA B 1 190 ? 9.68 26.375 4.273 1 90.88 190 ALA B CA 1
ATOM 3164 C C . ALA B 1 190 ? 8.547 25.562 3.662 1 90.88 190 ALA B C 1
ATOM 3166 O O . ALA B 1 190 ? 8.742 24.875 2.652 1 90.88 190 ALA B O 1
ATOM 3167 N N . LYS B 1 191 ? 7.391 25.578 4.32 1 92.19 191 LYS B N 1
ATOM 3168 C CA . LYS B 1 191 ? 6.211 24.906 3.797 1 92.19 191 LYS B CA 1
ATOM 3169 C C . LYS B 1 191 ? 5.859 25.406 2.402 1 92.19 191 LYS B C 1
ATOM 3171 O O . LYS B 1 191 ? 5.695 24.625 1.47 1 92.19 191 LYS B O 1
ATOM 3176 N N . ALA B 1 192 ? 5.793 26.734 2.268 1 92.56 192 ALA B N 1
ATOM 3177 C CA . ALA B 1 192 ? 5.453 27.344 0.986 1 92.56 192 ALA B CA 1
ATOM 3178 C C . ALA B 1 192 ? 6.473 26.969 -0.087 1 92.56 192 ALA B C 1
ATOM 3180 O O . ALA B 1 192 ? 6.105 26.656 -1.22 1 92.56 192 ALA B O 1
ATOM 3181 N N . THR B 1 193 ? 7.723 27 0.281 1 91.25 193 THR B N 1
ATOM 3182 C CA . THR B 1 193 ? 8.789 26.656 -0.651 1 91.25 193 THR B CA 1
ATOM 3183 C C . THR B 1 193 ? 8.68 25.203 -1.088 1 91.25 193 THR B C 1
ATOM 3185 O O . THR B 1 193 ? 8.805 24.891 -2.273 1 91.25 193 THR B O 1
ATOM 3188 N N . THR B 1 194 ? 8.422 24.328 -0.11 1 91.75 194 THR B N 1
ATOM 3189 C CA . THR B 1 194 ? 8.305 22.906 -0.4 1 91.75 194 THR B CA 1
ATOM 3190 C C . THR B 1 194 ? 7.102 22.625 -1.3 1 91.75 194 THR B C 1
ATOM 3192 O O . THR B 1 194 ? 7.191 21.828 -2.238 1 91.75 194 THR B O 1
ATOM 3195 N N . GLU B 1 195 ? 5.992 23.266 -1.039 1 92.56 195 GLU B N 1
ATOM 3196 C CA . GLU B 1 195 ? 4.797 23.094 -1.855 1 92.56 195 GLU B CA 1
ATOM 3197 C C . GLU B 1 195 ? 5.023 23.578 -3.283 1 92.56 195 GLU B C 1
ATOM 3199 O O . GLU B 1 195 ? 4.586 22.938 -4.242 1 92.56 195 GLU B O 1
ATOM 3204 N N . ARG B 1 196 ? 5.711 24.688 -3.396 1 92.31 196 ARG B N 1
ATOM 3205 C CA . ARG B 1 196 ? 6.039 25.203 -4.723 1 92.31 196 ARG B CA 1
ATOM 3206 C C . ARG B 1 196 ? 6.973 24.25 -5.461 1 92.31 196 ARG B C 1
ATOM 3208 O O . ARG B 1 196 ? 6.77 23.969 -6.645 1 92.31 196 ARG B O 1
ATOM 3215 N N . LEU B 1 197 ? 7.965 23.797 -4.77 1 91.31 197 LEU B N 1
ATOM 3216 C CA . LEU B 1 197 ? 8.906 22.859 -5.359 1 91.31 197 LEU B CA 1
ATOM 3217 C C . LEU B 1 197 ? 8.195 21.578 -5.781 1 91.31 197 LEU B C 1
ATOM 3219 O O . LEU B 1 197 ? 8.5 21 -6.832 1 91.31 197 LEU B O 1
ATOM 3223 N N . ALA B 1 198 ? 7.281 21.109 -4.941 1 93.56 198 ALA B N 1
ATOM 3224 C CA . ALA B 1 198 ? 6.52 19.906 -5.238 1 93.56 198 ALA B CA 1
ATOM 3225 C C . ALA B 1 198 ? 5.75 20.047 -6.547 1 93.56 198 ALA B C 1
ATOM 3227 O O . ALA B 1 198 ? 5.762 19.141 -7.387 1 93.56 198 ALA B O 1
ATOM 3228 N N . LEU B 1 199 ? 5.145 21.172 -6.762 1 92.19 199 LEU B N 1
ATOM 3229 C CA . LEU B 1 199 ? 4.379 21.422 -7.977 1 92.19 199 LEU B CA 1
ATOM 3230 C C . LEU B 1 199 ? 5.297 21.469 -9.195 1 92.19 199 LEU B C 1
ATOM 3232 O O . LEU B 1 199 ? 4.961 20.906 -10.25 1 92.19 199 LEU B O 1
ATOM 3236 N N . ARG B 1 200 ? 6.414 22.109 -9.07 1 89.69 200 ARG B N 1
ATOM 3237 C CA . ARG B 1 200 ? 7.383 22.188 -10.164 1 89.69 200 ARG B CA 1
ATOM 3238 C C . ARG B 1 200 ? 7.918 20.812 -10.531 1 89.69 200 ARG B C 1
ATOM 3240 O O . ARG B 1 200 ? 8.148 20.516 -11.703 1 89.69 200 ARG B O 1
ATOM 3247 N N . TYR B 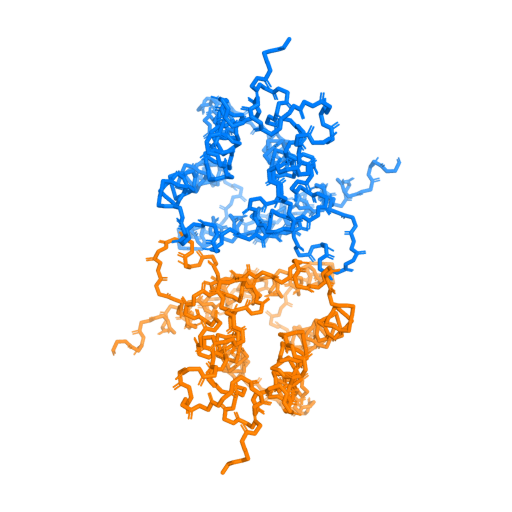1 201 ? 8.094 20.062 -9.516 1 86.69 201 TYR B N 1
ATOM 3248 C CA . TYR B 1 201 ? 8.609 18.719 -9.711 1 86.69 201 TYR B CA 1
ATOM 3249 C C . TYR B 1 201 ? 7.641 17.875 -10.531 1 86.69 201 TYR B C 1
ATOM 3251 O O . TYR B 1 201 ? 8.062 17.016 -11.305 1 86.69 201 TYR B O 1
ATOM 3259 N N . LEU B 1 202 ? 6.379 18.125 -10.398 1 87.69 202 LEU B N 1
ATOM 3260 C CA . LEU B 1 202 ? 5.359 17.391 -11.141 1 87.69 202 LEU B CA 1
ATOM 3261 C C . LEU B 1 202 ? 5.32 17.828 -12.594 1 87.69 202 LEU B C 1
ATOM 3263 O O . LEU B 1 202 ? 5.004 17.031 -13.484 1 87.69 202 LEU B O 1
ATOM 3267 N N . GLU B 1 203 ? 5.512 19.156 -12.961 1 82.69 203 GLU B N 1
ATOM 3268 C CA . GLU B 1 203 ? 5.41 19.734 -14.297 1 82.69 203 GLU B CA 1
ATOM 3269 C C . GLU B 1 203 ? 6.648 19.422 -15.133 1 82.69 203 GLU B C 1
ATOM 3271 O O . GLU B 1 203 ? 6.574 19.344 -16.359 1 82.69 203 GLU B O 1
ATOM 3276 N N . ASP B 1 204 ? 7.836 19.688 -14.688 1 63.5 204 ASP B N 1
ATOM 3277 C CA . ASP B 1 204 ? 9.086 19.75 -15.438 1 63.5 204 ASP B CA 1
ATOM 3278 C C . ASP B 1 204 ? 9.203 18.578 -16.406 1 63.5 204 ASP B C 1
ATOM 3280 O O . ASP B 1 204 ? 9.914 18.672 -17.406 1 63.5 204 ASP B O 1
ATOM 3284 N N . HIS B 1 205 ? 8.875 17.25 -16.266 1 50.69 205 HIS B N 1
ATOM 3285 C CA . HIS B 1 205 ? 9.422 16.406 -17.312 1 50.69 205 HIS B CA 1
ATOM 3286 C C . HIS B 1 205 ? 8.383 16.156 -18.406 1 50.69 205 HIS B C 1
ATOM 3288 O O . HIS B 1 205 ? 8.422 15.117 -19.062 1 50.69 205 HIS B O 1
ATOM 3294 N N . GLU B 1 206 ? 7.395 17.172 -18.672 1 37.41 206 GLU B N 1
ATOM 3295 C CA . GLU B 1 206 ? 7.023 17.078 -20.078 1 37.41 206 GLU B CA 1
ATOM 3296 C C . GLU B 1 206 ? 8.156 17.547 -20.969 1 37.41 206 GLU B C 1
ATOM 3298 O O . GLU B 1 206 ? 8.859 18.5 -20.656 1 37.41 206 GLU B O 1
#

Foldseek 3Di:
DDPLVVLLLLLLVCCLVPNLVVDFCCNSCVVVVHDSVVSCVNPVTSLSSVVVNVVVLCVLLVCLLCPDPPPPDDPVVVLVSLLSNLVSCSSNVSCLLCVVVSCVVRVVSVVSVVVVLVSNLVSQLSVVVVCVVVVFFADDPVLSSVLSVVLSVLSRCVQVVCVVVVHHSDSLVSSLVNLQSRLVRTDPVVSVVSNVVSVVSVPPPD/DDPLVVLLLLLLVCCLVPNLVVDFCCNSCVVVVHDSVVSCVNPVTSLSSVVVNVVVLCVLCVCLLCPDLPPPDDPVVVLVSLLVLLVSCSSNVSCLLCVVVSCVVHVVSVVSVVVVLVSNLVSQLSVVVVCVVVVFFADDPVLSSVLSVVLSVLSRCVQVVCVVVVHHRDSLVSSLVNLQSRLVRTDPVVSVVSNVVSVCSVPPPD

InterPro domains:
  IPR001647 DNA-binding HTH domain, TetR-type [PF00440] (7-51)
  IPR001647 DNA-binding HTH domain, Te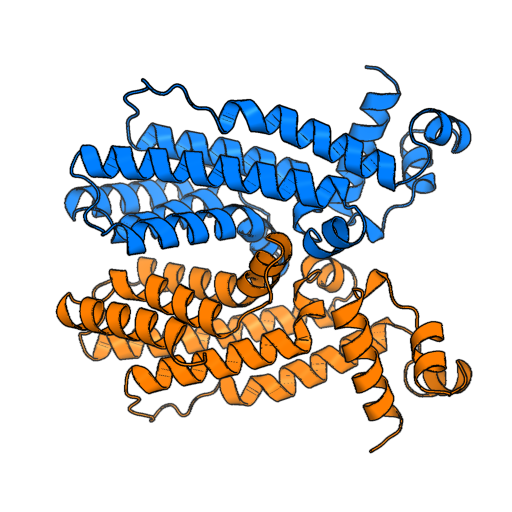tR-type [PR00455] (7-20)
  IPR001647 DNA-binding HTH domain, TetR-type [PR00455] (28-51)
  IPR001647 DNA-binding HTH domain, TetR-type [PS50977] (1-61)
  IPR009057 Homedomain-like superfamily [SSF46689] (2-71)
  IPR025722 Bacterial transcriptional repressor TetR [PF13972] (57-192)
  IPR050109 HTH-type, TetR-like transcriptional regulator [PTHR30055] (3-202)

Sequence (412 aa):
MKTRDRILECALHLFNEKGEPNVSTLEIANEMGISPGNLYYHFHGKEPLILGLFEHFQVELSPLLDPPADAQLAPEDYWLFLHLIVERLAQYRFLFQDLSNLAGRLPKLAKGIRQLLNALKRTLASLLAQLKAQGLLVSGTQALGQLVEQITLTLLFSLDYQRILDREGEVRLVVYQIMMLVAPHLLPAAKATTERLALRYLEDHEMKTRDRILECALHLFNEKGEPNVSTLEIANEMGISPGNLYYHFHGKEPLILGLFEHFQVELSPLLDPPADAQLAPEDYWLFLHLIVERLAQYRFLFQDLSNLAGRLPKLAKGIRQLLNALKRTLASLLAQLKAQGLLVSGTQALGQLVEQITLTLLFSLDYQRILDREGEVRLVVYQIMMLVAPHLLPAAKATTERLALRYLEDHE

Solvent-accessible surface area (backbone atoms only — not comparable to full-atom values): 22339 Å² total; per-residue (Å²): 132,56,70,62,57,52,49,48,52,51,44,50,53,49,22,56,73,65,31,55,94,70,58,51,67,60,56,47,16,57,75,69,71,47,49,56,66,60,46,37,71,75,30,83,46,63,65,55,45,52,52,51,49,48,51,52,50,49,62,70,47,46,66,72,48,59,61,71,85,79,58,86,64,54,75,68,51,56,53,52,51,49,43,54,52,43,49,54,49,60,73,49,42,41,57,56,42,32,34,50,58,50,30,72,75,31,62,68,54,30,54,51,50,44,51,49,51,50,44,45,43,50,40,49,46,51,55,54,48,50,39,33,74,72,67,41,39,74,62,53,70,68,57,48,54,50,47,37,52,49,48,50,50,45,70,58,40,44,49,51,51,31,42,55,68,73,39,78,65,53,56,50,57,49,48,30,51,47,43,62,66,49,24,59,40,31,40,71,71,58,17,53,51,42,52,51,49,30,54,48,56,62,56,64,84,114,132,56,70,61,56,53,50,49,53,52,45,50,53,49,21,56,73,63,31,55,93,71,57,51,68,59,56,48,16,56,75,70,71,48,50,54,65,60,47,36,71,74,29,82,46,64,65,57,46,52,52,51,51,48,49,51,49,49,62,70,46,47,67,72,47,59,61,71,85,80,58,85,65,56,74,68,50,55,54,50,51,50,42,54,52,44,48,54,48,59,74,49,42,41,57,56,45,32,33,49,57,50,28,70,76,30,62,70,54,31,53,50,50,46,50,50,51,52,45,46,44,51,40,50,47,50,53,53,48,51,40,33,74,70,66,42,38,73,65,52,70,68,58,48,54,51,47,39,53,49,49,51,50,44,70,59,40,43,50,52,52,30,41,57,69,74,39,76,67,53,56,51,56,49,47,31,52,45,41,62,64,50,24,60,40,30,40,71,71,58,17,52,51,42,52,51,50,29,53,49,57,62,58,63,84,113

pLDDT: mean 91.52, std 9.38, range [37.34, 98.31]

Radius of gyration: 22.54 Å; Cα contacts (8 Å, |Δi|>4): 397; chains: 2; bounding box: 56×62×52 Å

Secondary structure (DSSP, 8-state):
--HHHHHHHHHHHHHHHH-GGG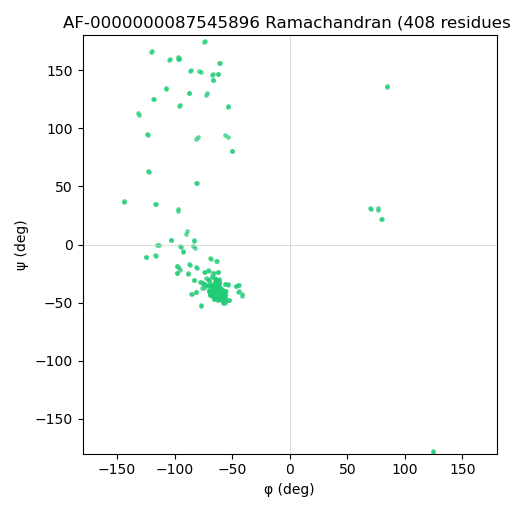--HHHHHHHHT--HHHHHHH-SSHHHHHHHHHHHHHHHHHHHHS--TT----HHHHHHHHHHHHHHHHHTHHHHHTHHHHHHH-HHHHHHHHHHHHHHHHHHHHHHHHHHHTT-B---HHHHHHHHHHHHHHHHHHHHHHHHTT----HHHHHHHHHHHHGGGB-HHHHHHHHHHHHHHHHTT-/--HHHHHHHHHHHHHHHH-GGG--HHHHHHHHT--HHHHHHH-SSHHHHHHHHHHHHHHHHHHHHS--TT----HHHHHHHHHHHHHHHHHTHHHHHTHHHHHHH-HHHHHHHHHHHHHHHHHHHHHHHHHHHTT-B---HHHHHHHHHHHHHHHHHHHHHHHHTT----HHHHHHHHHHHHGGGB-HHHHHHHHHHHHHHHHTT-

Organism: NCBI:txid47879

Nearest PDB structures (foldseek):
  3nnr-assembly1_A-2  TM=9.049E-01  e=2.050E-11  Marinobacter nauticus VT8
  3rh2-assembly1_A-2  TM=8.752E-01  e=2.349E-10  Shewanella amazonensis SB2B
  4dw6-assembly1_A  TM=7.797E-01  e=2.143E-04  Mycobacterium tuberculosis
  6ayh-assembly1_A-2  TM=6.186E-01  e=1.609E-04  Salmonella enterica
  5nz0-assembly1_A-2  TM=6.615E-01  e=8.177E-04  Mycobacterium tuberculosis H37Rv